Protein AF-0000000066667564 (afdb_homodimer)

pLDDT: mean 89.99, std 12.77, range [20.39, 98.81]

Foldseek 3Di:
DPPDAAEEEFEDLAQLSLQLQFLSQVLPHQYEYEYQDVVSCVLCPQQKAWEPEVHIDIGHHPYYDNDPLVRLAPGQEYEYEDFLLCLQVVCQVCVVSQFPHQAYEYEACAALSQLLNQLSCCVRPNDDPPDRGHQYKHKYRQFQWHDPDRRYIYTPFGAQAIEIEHLFQVSSVSNCVSCCSSRVRYDYDLFNCQGNLQRLLLLQLLLLCLQCVVCQAVQHKDQSQQPSDDPVSQVLSQVQQVLSQVLCVLLPHGYDGPQVVLCNGQVDNDPGPSCSQCPRPSRVRHIRHHRLPDCSLASSLQRYLLQSLQSCVQSVTDNVSSVVSQVSSCVSVVHNSNVSGCHCVSSVHDHPVSSNVSNDCVRRPDPDPPD/DPPDAAEEEFEDLAQLSLQLQFLSQVLPHQYEYEYQDVVSCVLCPQQKAWEVEVHIDIGHHPYYDNDPLVRLVPHQEYEYEDQLLCLQVVCQVCVVSQFPHQAYEYEACAALSQLLNQLSCCVRPNDDPPDRGHQYKHKYRQFQWHDDDRRYMYTPFGAQAIEIEHLFQVSSVSNCVSCCSSRVRYDYDLFNCQGNLQRLLLLQLLLLCLQCVVCQAVQPKDQSQQPSDDPVSQVLSQVQQVLSQVLCVLLPHGYDGPQVVLCNGQVDNDPGPSCSQCPRPSRVRHIRHHRLPDCSLASSLQRYLLQSLQSCVQSVTDNVSSVVSQVSSCVSVVHNSNVSGCHCVSSVHDHPVSSNVSNDCVRRPDPPPPD

Sequence (742 aa):
MGDKSIKAAVLGAGDAGRALAAVLARAGCEVRLWNRTAAHLADIEDATLTLRDPDACTVRLAAVSTDLAAVCSGADLVLVAISAAAHRDLVTASWPALRQAAAVVLVPGHTGGVLEVTTALRDRVGWCESALGPALAEMNLPFVCRGEGSSTVRIFQYKKDVPLGARQRRHADIARDLLARSFPAVRSVGSIWETSLANVTAVIQPVVALANLARLDHGDRHRFYAEGVSAAVARIIEASDRERVLLGREVGVRLPTALEWFGHTYECTAPSLVDALRAAPGYRSILAPRGTDHRFLDEHVRTGAVPLAALAALVGTPHRQFDAIVTMASAATGRDLYRNGRTLHRMGIGSRMAIMTLTGASAYATEGTARMGDKSIKAAVLGAGDAGRALAAVLARAGCEVRLWNRTAAHLADIEDATLTLRDPDACTVRLAAVSTDLAAVCSGADLVLVAISAAAHRDLVTASWPALRQAAAVVLVPGHTGGVLEVTTALRDRVGWCESALGPALAEMNLPFVCRGEGSSTVRIFQYKKDVPLGARQRRHADIARDLLARSFPAVRSVGSIWETSLANVTAVIQPVVALANLARLDHGDRHRFYAEGVSAAVARIIEASDRERVLLGREVGVRLPTALEWFGHTYECTAPSLVDALRAAPGYRSILAPRGTDHRFLDEHVRTGAVPLAALAALVGTPHRQFDAIVTMASAATGRDLYRNGRTLHRMGIGSRMAIMTLTGASAYATEGTAR

Secondary structure (DSSP, 8-state):
---PPPEEEEE--SHHHHHHHHHHHHTT-EEEEE-SSGGGTTT-GGGEEEEEESEEEEEE-SEEES-HHHHHTT-SEEEE-S-GGGHHHHHHHTHHHHTTSSEEEETT-TTTHHHHHHHHHHHHH---TTSSSPEEEEE--SEEEEE-STTEEEEEEE-S-EEEEESSHHHHHHHHHHHTTT-TTEEE-SSHHHHHT--THHHHHHHHHHHTHHHHHHT---BTTTTT--HHHHHHHHHHHHHHHHHHHHTT--PPPHHHHHHHHH----SSHHHHHHH-TTTTTPBPPSSS-SGGGTHHIIIIIHHHHHHHHHHT---HHHHHHHHHHHHHHTS-HHHHS--TTTTT--SHHHHHHTTSHHHH--S----/---PPPEEEEE--SHHHHHHHHHHHHTT-EEEEE-SSGGGTTT-GGGEEEEEESEEEEEE-SEEES-HHHHHTT-SEEEE-S-GGGHHHHHHHTHHHHTTSSEEEETT-TTTHHHHHHHHHHHHH---TTSSSPEEEEE--SEEEEE-STTEEEEEEE-S-EEEEESSHHHHHHHHHHHTTT-TTEEE-SSHHHHHT--THHHHHHHHHHHTHHHHHHT---BTTTTT--HHHHHHHHHHHHHHHHHHHHTT--PPPHHHHHHHHH----SSHHHHHHH-TTTTTPBPPSSS-SGGGTHHIIIIIHHHHHHHHHHT---HHHHHHHHHHHHHHTS-HHHHS--TTTTT--SHHHHHHTTSHHHH--S----

Solvent-accessible surface area (backbone atoms only — not comparable to full-atom values): 36479 Å² total; per-residue (Å²): 132,80,88,69,62,52,28,32,16,28,37,23,57,46,50,66,18,46,43,50,42,43,47,34,30,69,60,55,30,46,25,19,40,23,32,89,50,62,77,69,48,63,60,37,60,86,35,32,36,32,38,39,49,105,58,73,44,76,39,68,40,76,40,67,43,60,50,59,53,70,41,29,58,85,17,41,34,35,39,40,28,46,60,58,77,47,44,50,62,52,51,58,73,41,34,87,41,49,48,74,18,57,16,40,32,31,34,41,19,46,36,45,38,51,38,27,36,52,38,50,31,29,74,72,72,64,52,51,93,84,50,94,52,37,23,52,19,20,24,62,69,55,48,45,69,44,59,75,58,78,37,28,29,33,47,76,41,68,38,68,68,30,48,24,14,21,78,36,34,69,24,10,47,54,42,33,66,74,38,34,81,59,38,70,35,47,38,60,42,71,24,30,58,63,38,24,62,56,46,54,57,32,36,40,43,33,49,36,45,45,20,33,33,16,43,22,51,72,48,46,87,46,33,39,32,47,59,28,46,23,72,38,49,36,35,35,28,49,54,31,37,48,35,46,35,52,42,29,50,75,64,72,34,89,53,70,48,62,55,52,43,46,26,66,49,64,72,39,90,50,97,42,54,45,52,38,45,33,59,35,82,81,31,37,72,36,61,42,60,65,36,67,87,40,53,42,55,38,45,33,30,21,34,22,21,34,27,50,25,50,50,18,55,62,70,67,42,69,35,64,52,31,46,23,50,42,49,48,32,17,32,37,67,72,40,66,38,70,78,72,21,44,37,48,72,50,37,64,43,88,46,57,64,55,59,50,51,47,45,34,57,84,35,42,56,76,86,68,82,85,115,133,79,89,71,62,53,31,32,17,26,36,22,58,48,50,65,17,45,42,52,44,43,47,36,29,68,61,54,32,46,24,20,40,23,30,88,51,61,76,69,48,65,60,38,59,86,35,32,38,34,38,41,48,106,56,73,44,75,37,69,42,77,39,66,42,60,48,59,54,69,40,29,58,84,18,41,34,34,38,42,27,46,61,59,78,47,45,48,61,50,51,58,73,40,35,88,40,49,48,76,17,57,17,40,33,30,34,41,19,45,35,44,36,50,40,26,35,52,36,49,32,29,74,73,73,64,53,52,94,84,48,94,52,36,23,52,19,20,24,63,71,55,49,44,69,41,59,74,56,78,39,28,29,34,45,78,42,67,37,71,70,30,48,24,13,21,77,34,35,69,24,10,47,54,42,35,66,75,38,34,81,57,38,70,34,48,37,59,43,71,25,30,58,62,36,23,64,55,46,55,59,31,37,42,43,34,49,36,45,45,20,33,34,16,44,21,52,72,46,48,87,46,32,40,31,48,59,28,47,24,71,38,49,37,33,35,28,48,54,31,37,49,35,45,36,51,40,29,49,75,62,73,34,88,52,72,48,61,55,52,43,45,26,63,51,64,72,40,90,50,97,41,54,46,53,38,44,33,61,36,83,81,33,37,72,37,61,41,60,64,36,66,85,42,54,43,54,38,45,32,31,20,33,21,21,33,29,50,25,50,52,18,56,61,71,66,41,70,34,62,53,30,46,23,52,43,48,47,31,17,31,38,68,72,41,66,37,71,78,72,21,45,36,48,72,51,37,63,45,88,47,57,66,56,59,51,52,47,43,34,58,85,36,42,56,76,87,66,82,84,118

Structure (mmCIF, N/CA/C/O backbone):
data_AF-0000000066667564-model_v1
#
loop_
_entity.id
_entity.type
_entity.pdbx_description
1 polymer 'Opine dehydrogenase'
#
loop_
_atom_site.group_PDB
_atom_site.id
_atom_site.type_symbol
_atom_site.label_atom_id
_atom_site.label_alt_id
_atom_site.label_comp_id
_atom_site.label_asym_id
_atom_site.label_entity_id
_atom_site.label_seq_id
_atom_site.pdbx_PDB_ins_code
_atom_site.Cartn_x
_atom_site.Cartn_y
_atom_site.Cartn_z
_atom_site.occupancy
_atom_site.B_iso_or_equiv
_atom_site.auth_seq_id
_atom_site.auth_comp_id
_atom_site.auth_asym_id
_atom_site.auth_atom_id
_atom_site.pdbx_PDB_model_num
ATOM 1 N N . MET A 1 1 ? 5.418 -56.219 -15.578 1 30.84 1 MET A N 1
ATOM 2 C CA . MET A 1 1 ? 4.848 -55.125 -16.359 1 30.84 1 MET A CA 1
ATOM 3 C C . MET A 1 1 ? 5.918 -54.094 -16.719 1 30.84 1 MET A C 1
ATOM 5 O O . MET A 1 1 ? 6.578 -53.531 -15.844 1 30.84 1 MET A O 1
ATOM 9 N N . GLY A 1 2 ? 6.73 -54.156 -17.656 1 42.16 2 GLY A N 1
ATOM 10 C CA . GLY A 1 2 ? 7.988 -53.562 -18.109 1 42.16 2 GLY A CA 1
ATOM 11 C C . GLY A 1 2 ? 8.047 -52.062 -17.953 1 42.16 2 GLY A C 1
ATOM 12 O O . GLY A 1 2 ? 7.023 -51.375 -18.078 1 42.16 2 GLY A O 1
ATOM 13 N N . ASP A 1 3 ? 8.938 -51.375 -17.094 1 52.69 3 ASP A N 1
ATOM 14 C CA . ASP A 1 3 ? 9.031 -50.062 -16.469 1 52.69 3 ASP A CA 1
ATOM 15 C C . ASP A 1 3 ? 8.898 -48.938 -17.516 1 52.69 3 ASP A C 1
ATOM 17 O O . ASP A 1 3 ? 9.875 -48.594 -18.172 1 52.69 3 ASP A O 1
ATOM 21 N N . LYS A 1 4 ? 7.832 -48.875 -18.328 1 68.12 4 LYS A N 1
ATOM 22 C CA . LYS A 1 4 ? 7.641 -47.906 -19.406 1 68.12 4 LYS A CA 1
ATOM 23 C C . LYS A 1 4 ? 7.906 -46.469 -18.938 1 68.12 4 LYS A C 1
ATOM 25 O O . LYS A 1 4 ? 7.457 -46.094 -17.859 1 68.12 4 LYS A O 1
ATOM 30 N N . SER A 1 5 ? 8.781 -45.906 -19.625 1 90 5 SER A N 1
ATOM 31 C CA . SER A 1 5 ? 9.164 -44.5 -19.344 1 90 5 SER A CA 1
ATOM 32 C C . SER A 1 5 ? 7.965 -43.562 -19.422 1 90 5 SER A C 1
ATOM 34 O O . SER A 1 5 ? 7.164 -43.656 -20.359 1 90 5 SER A O 1
ATOM 36 N N . ILE A 1 6 ? 7.707 -42.875 -18.406 1 96.25 6 ILE A N 1
ATOM 37 C CA . ILE A 1 6 ? 6.637 -41.875 -18.391 1 96.25 6 ILE A CA 1
ATOM 38 C C . ILE A 1 6 ? 6.863 -40.844 -19.484 1 96.25 6 ILE A C 1
ATOM 40 O O . ILE A 1 6 ? 7.973 -40.344 -19.656 1 96.25 6 ILE A O 1
ATOM 44 N N . LYS A 1 7 ? 5.898 -40.688 -20.359 1 98.19 7 LYS A N 1
ATOM 45 C CA . LYS A 1 7 ? 5.918 -39.625 -21.344 1 98.19 7 LYS A CA 1
ATOM 46 C C . LYS A 1 7 ? 5.332 -38.312 -20.766 1 98.19 7 LYS A C 1
ATOM 48 O O . LYS A 1 7 ? 4.156 -38.281 -20.406 1 98.19 7 LYS A O 1
ATOM 53 N N . ALA A 1 8 ? 6.184 -37.281 -20.719 1 98.56 8 ALA A N 1
ATOM 54 C CA . ALA A 1 8 ? 5.762 -36.031 -20.094 1 98.56 8 ALA A CA 1
ATOM 55 C C . ALA A 1 8 ? 5.801 -34.875 -21.094 1 98.56 8 ALA A C 1
ATOM 57 O O . ALA A 1 8 ? 6.719 -34.812 -21.906 1 98.56 8 ALA A O 1
ATOM 58 N N . ALA A 1 9 ? 4.785 -34.094 -21.078 1 98.75 9 ALA A N 1
ATOM 59 C CA . ALA A 1 9 ? 4.754 -32.812 -21.797 1 98.75 9 ALA A CA 1
ATOM 60 C C . ALA A 1 9 ? 4.863 -31.641 -20.812 1 98.75 9 ALA A C 1
ATOM 62 O O . ALA A 1 9 ? 4.176 -31.609 -19.797 1 98.75 9 ALA A O 1
ATOM 63 N N . VAL A 1 10 ? 5.742 -30.703 -21.094 1 98.81 10 VAL A N 1
ATOM 64 C CA . VAL A 1 10 ? 5.871 -29.469 -20.312 1 98.81 10 VAL A CA 1
ATOM 65 C C . VAL A 1 10 ? 5.449 -28.281 -21.172 1 98.81 10 VAL A C 1
ATOM 67 O O . VAL A 1 10 ? 6.031 -28.031 -22.234 1 98.81 10 VAL A O 1
ATOM 70 N N . LEU A 1 11 ? 4.402 -27.641 -20.703 1 98.69 11 LEU A N 1
ATOM 71 C CA . LEU A 1 11 ? 3.895 -26.484 -21.422 1 98.69 11 LEU A CA 1
ATOM 72 C C . LEU A 1 11 ? 4.434 -25.188 -20.828 1 98.69 11 LEU A C 1
ATOM 74 O O . LEU A 1 11 ? 4.082 -24.828 -19.703 1 98.69 11 LEU A O 1
ATOM 78 N N . GLY A 1 12 ? 5.18 -24.438 -21.578 1 97.69 12 GLY A N 1
ATOM 79 C CA . GLY A 1 12 ? 5.898 -23.25 -21.125 1 97.69 12 GLY A CA 1
ATOM 80 C C . GLY A 1 12 ? 7.402 -23.453 -21.062 1 97.69 12 GLY A C 1
ATOM 81 O O . GLY A 1 12 ? 7.887 -24.312 -20.328 1 97.69 12 GLY A O 1
ATOM 82 N N . ALA A 1 13 ? 8.125 -22.609 -21.797 1 96.31 13 ALA A N 1
ATOM 83 C CA . ALA A 1 13 ? 9.578 -22.766 -21.875 1 96.31 13 ALA A CA 1
ATOM 84 C C . ALA A 1 13 ? 10.289 -21.578 -21.219 1 96.31 13 ALA A C 1
ATOM 86 O O . ALA A 1 13 ? 11.305 -21.109 -21.734 1 96.31 13 ALA A O 1
ATOM 87 N N . GLY A 1 14 ? 9.68 -21.062 -20.172 1 93.19 14 GLY A N 1
ATOM 88 C CA . GLY A 1 14 ? 10.414 -20.172 -19.281 1 93.19 14 GLY A CA 1
ATOM 89 C C . GLY A 1 14 ? 11.383 -20.891 -18.375 1 93.19 14 GLY A C 1
ATOM 90 O O . GLY A 1 14 ? 11.609 -22.094 -18.531 1 93.19 14 GLY A O 1
ATOM 91 N N . ASP A 1 15 ? 11.945 -20.234 -17.406 1 91.31 15 ASP A N 1
ATOM 92 C CA . ASP A 1 15 ? 12.93 -20.828 -16.5 1 91.31 15 ASP A CA 1
ATOM 93 C C . ASP A 1 15 ? 12.359 -22.047 -15.781 1 91.31 15 ASP A C 1
ATOM 95 O O . ASP A 1 15 ? 13 -23.094 -15.727 1 91.31 15 ASP A O 1
ATOM 99 N N . ALA A 1 16 ? 11.164 -21.875 -15.312 1 94.25 16 ALA A N 1
ATOM 100 C CA . ALA A 1 16 ? 10.531 -22.969 -14.57 1 94.25 16 ALA A CA 1
ATOM 101 C C . ALA A 1 16 ? 10.25 -24.156 -15.469 1 94.25 16 ALA A C 1
ATOM 103 O O . ALA A 1 16 ? 10.5 -25.297 -15.086 1 94.25 16 ALA A O 1
ATOM 104 N N . GLY A 1 17 ? 9.68 -23.859 -16.656 1 97.06 17 GLY A N 1
ATOM 105 C CA . GLY A 1 17 ? 9.359 -24.938 -17.578 1 97.06 17 GLY A CA 1
ATOM 106 C C . GLY A 1 17 ? 10.578 -25.703 -18.047 1 97.06 17 GLY A C 1
ATOM 107 O O . GLY A 1 17 ? 10.562 -26.938 -18.094 1 97.06 17 GLY A O 1
ATOM 108 N N . ARG A 1 18 ? 11.602 -25 -18.328 1 96.69 18 ARG A N 1
ATOM 109 C CA . ARG A 1 18 ? 12.852 -25.641 -18.75 1 96.69 18 ARG A CA 1
ATOM 110 C C . ARG A 1 18 ? 13.453 -26.469 -17.625 1 96.69 18 ARG A C 1
ATOM 112 O O . ARG A 1 18 ? 13.945 -27.578 -17.859 1 96.69 18 ARG A O 1
ATOM 119 N N . ALA A 1 19 ? 13.398 -25.922 -16.469 1 95.31 19 ALA A N 1
ATOM 120 C CA . ALA A 1 19 ? 13.914 -26.656 -15.305 1 95.31 19 ALA A CA 1
ATOM 121 C C . ALA A 1 19 ? 13.109 -27.938 -15.062 1 95.31 19 ALA A C 1
ATOM 123 O O . ALA A 1 19 ? 13.688 -29 -14.828 1 95.31 19 ALA A O 1
ATOM 124 N N . LEU A 1 20 ? 11.812 -27.828 -15.125 1 97.62 20 LEU A N 1
ATOM 125 C CA . LEU A 1 20 ? 10.953 -29 -14.961 1 97.62 20 LEU A CA 1
ATOM 126 C C . LEU A 1 20 ? 11.258 -30.047 -16.016 1 97.62 20 LEU A C 1
ATOM 128 O O . LEU A 1 20 ? 11.422 -31.234 -15.688 1 97.62 20 LEU A O 1
ATOM 132 N N . ALA A 1 21 ? 11.375 -29.609 -17.25 1 97.69 21 ALA A N 1
ATOM 133 C CA . ALA A 1 21 ? 11.656 -30.516 -18.359 1 97.69 21 ALA A CA 1
ATOM 134 C C . ALA A 1 21 ? 12.984 -31.234 -18.156 1 97.69 21 ALA A C 1
ATOM 136 O O . ALA A 1 21 ? 13.078 -32.438 -18.359 1 97.69 21 ALA A O 1
ATOM 137 N N . ALA A 1 22 ? 13.961 -30.5 -17.75 1 96.56 22 ALA A N 1
ATOM 138 C CA . ALA A 1 22 ? 15.297 -31.062 -17.578 1 96.56 22 ALA A CA 1
ATOM 139 C C . ALA A 1 22 ? 15.32 -32.094 -16.453 1 96.56 22 ALA A C 1
ATOM 141 O O . ALA A 1 22 ? 15.922 -33.156 -16.578 1 96.56 22 ALA A O 1
ATOM 142 N N . VAL A 1 23 ? 14.719 -31.797 -15.367 1 96.31 23 VAL A N 1
ATOM 143 C CA . VAL A 1 23 ? 14.703 -32.688 -14.219 1 96.31 23 VAL A CA 1
ATOM 144 C C . VAL A 1 23 ? 13.938 -33.969 -14.562 1 96.31 23 VAL A C 1
ATOM 146 O O . VAL A 1 23 ? 14.359 -35.062 -14.211 1 96.31 23 VAL A O 1
ATOM 149 N N . LEU A 1 24 ? 12.797 -33.844 -15.242 1 97.31 24 LEU A N 1
ATOM 150 C CA . LEU A 1 24 ? 12.016 -35 -15.672 1 97.31 24 LEU A CA 1
ATOM 151 C C . LEU A 1 24 ? 12.836 -35.906 -16.594 1 97.31 24 LEU A C 1
ATOM 153 O O . LEU A 1 24 ? 12.836 -37.125 -16.453 1 97.31 24 LEU A O 1
ATOM 157 N N . ALA A 1 25 ? 13.5 -35.281 -17.547 1 96.75 25 ALA A N 1
ATOM 158 C CA . ALA A 1 25 ? 14.32 -36.031 -18.5 1 96.75 25 ALA A CA 1
ATOM 159 C C . ALA A 1 25 ? 15.453 -36.75 -17.781 1 96.75 25 ALA A C 1
ATOM 161 O O . ALA A 1 25 ? 15.742 -37.906 -18.078 1 96.75 25 ALA A O 1
ATOM 162 N N . ARG A 1 26 ? 16.062 -36.031 -16.906 1 95 26 ARG A N 1
ATOM 163 C CA . ARG A 1 26 ? 17.141 -36.625 -16.125 1 95 26 ARG A CA 1
ATOM 164 C C . ARG A 1 26 ? 16.641 -37.875 -15.367 1 95 26 ARG A C 1
ATOM 166 O O . ARG A 1 26 ? 17.391 -38.844 -15.203 1 95 26 ARG A O 1
ATOM 173 N N . ALA A 1 27 ? 15.43 -37.844 -14.93 1 94.56 27 ALA A N 1
ATOM 174 C CA . ALA A 1 27 ? 14.836 -38.938 -14.156 1 94.56 27 ALA A CA 1
ATOM 175 C C . ALA A 1 27 ? 14.391 -40.094 -15.07 1 94.56 27 ALA A C 1
ATOM 177 O O . ALA A 1 27 ? 13.867 -41.094 -14.594 1 94.56 27 ALA A O 1
ATOM 178 N N . GLY A 1 28 ? 14.516 -39.875 -16.422 1 95.44 28 GLY A N 1
ATOM 179 C CA . GLY A 1 28 ? 14.273 -40.969 -17.328 1 95.44 28 GLY A CA 1
ATOM 180 C C . GLY A 1 28 ? 12.969 -40.844 -18.078 1 95.44 28 GLY A C 1
ATOM 181 O O . GLY A 1 28 ? 12.602 -41.719 -18.859 1 95.44 28 GLY A O 1
ATOM 182 N N . CYS A 1 29 ? 12.281 -39.75 -17.922 1 97.44 29 CYS A N 1
ATOM 183 C CA . CYS A 1 29 ? 11.039 -39.531 -18.656 1 97.44 29 CYS A CA 1
ATOM 184 C C . CYS A 1 29 ? 11.328 -39.125 -20.109 1 97.44 29 CYS A C 1
ATOM 186 O O . CYS A 1 29 ? 12.398 -38.594 -20.406 1 97.44 29 CYS A O 1
ATOM 188 N N . GLU A 1 30 ? 10.492 -39.562 -20.969 1 98.31 30 GLU A N 1
ATOM 189 C CA . GLU A 1 30 ? 10.469 -38.969 -22.297 1 98.31 30 GLU A CA 1
ATOM 190 C C . GLU A 1 30 ? 9.75 -37.625 -22.281 1 98.31 30 GLU A C 1
ATOM 192 O O . GLU A 1 30 ? 8.531 -37.562 -22.109 1 98.31 30 GLU A O 1
ATOM 197 N N . VAL A 1 31 ? 10.5 -36.531 -22.5 1 98.62 31 VAL A N 1
ATOM 198 C CA . VAL A 1 31 ? 9.938 -35.219 -22.25 1 98.62 31 VAL A CA 1
ATOM 199 C C . VAL A 1 31 ? 9.82 -34.438 -23.547 1 98.62 31 VAL A C 1
ATOM 201 O O . VAL A 1 31 ? 10.75 -34.406 -24.359 1 98.62 31 VAL A O 1
ATOM 204 N N . ARG A 1 32 ? 8.688 -33.875 -23.781 1 98.75 32 ARG A N 1
ATOM 205 C CA . ARG A 1 32 ? 8.469 -32.906 -24.859 1 98.75 32 ARG A CA 1
ATOM 206 C C . ARG A 1 32 ? 8.141 -31.531 -24.281 1 98.75 32 ARG A C 1
ATOM 208 O O . ARG A 1 32 ? 7.418 -31.406 -23.297 1 98.75 32 ARG A O 1
ATOM 215 N N . LEU A 1 33 ? 8.727 -30.453 -24.891 1 98.44 33 LEU A N 1
ATOM 216 C CA . LEU A 1 33 ? 8.602 -29.094 -24.391 1 98.44 33 LEU A CA 1
ATOM 217 C C . LEU A 1 33 ? 7.879 -28.203 -25.406 1 98.44 33 LEU A C 1
ATOM 219 O O . LEU A 1 33 ? 8.211 -28.219 -26.594 1 98.44 33 LEU A O 1
ATOM 223 N N . TRP A 1 34 ? 6.891 -27.453 -24.859 1 98.5 34 TRP A N 1
ATOM 224 C CA . TRP A 1 34 ? 6.094 -26.562 -25.703 1 98.5 34 TRP A CA 1
ATOM 225 C C . TRP A 1 34 ? 6.25 -25.109 -25.266 1 98.5 34 TRP A C 1
ATOM 227 O O . TRP A 1 34 ? 6.355 -24.828 -24.062 1 98.5 34 TRP A O 1
ATOM 237 N N . ASN A 1 35 ? 6.25 -24.234 -26.203 1 97.88 35 ASN A N 1
ATOM 238 C CA . ASN A 1 35 ? 6.02 -22.812 -25.984 1 97.88 35 ASN A CA 1
ATOM 239 C C . ASN A 1 35 ? 5.234 -22.188 -27.125 1 97.88 35 ASN A C 1
ATOM 241 O O . ASN A 1 35 ? 5.355 -22.609 -28.266 1 97.88 35 ASN A O 1
ATOM 245 N N . ARG A 1 36 ? 4.418 -21.203 -26.766 1 95.38 36 ARG A N 1
ATOM 246 C CA . ARG A 1 36 ? 3.574 -20.547 -27.766 1 95.38 36 ARG A CA 1
ATOM 247 C C . ARG A 1 36 ? 4.418 -19.844 -28.812 1 95.38 36 ARG A C 1
ATOM 249 O O . ARG A 1 36 ? 4.078 -19.859 -30 1 95.38 36 ARG A O 1
ATOM 256 N N . THR A 1 37 ? 5.523 -19.25 -28.391 1 94.25 37 THR A N 1
ATOM 257 C CA . THR A 1 37 ? 6.355 -18.453 -29.281 1 94.25 37 THR A CA 1
ATOM 258 C C . THR A 1 37 ? 7.629 -19.203 -29.656 1 94.25 37 THR A C 1
ATOM 260 O O . THR A 1 37 ? 8.383 -19.625 -28.766 1 94.25 37 THR A O 1
ATOM 263 N N . ALA A 1 38 ? 7.961 -19.234 -30.891 1 93 38 ALA A N 1
ATOM 264 C CA . ALA A 1 38 ? 9.117 -19.969 -31.406 1 93 38 ALA A CA 1
ATOM 265 C C . ALA A 1 38 ? 10.422 -19.344 -30.906 1 93 38 ALA A C 1
ATOM 267 O O . ALA A 1 38 ? 11.406 -20.062 -30.672 1 93 38 ALA A O 1
ATOM 268 N N . ALA A 1 39 ? 10.367 -18.078 -30.719 1 90.94 39 ALA A N 1
ATOM 269 C CA . ALA A 1 39 ? 11.562 -17.344 -30.297 1 90.94 39 ALA A CA 1
ATOM 270 C C . ALA A 1 39 ? 12.086 -17.859 -28.969 1 90.94 39 ALA A C 1
ATOM 272 O O . ALA A 1 39 ? 13.297 -17.875 -28.734 1 90.94 39 ALA A O 1
ATOM 273 N N . HIS A 1 40 ? 11.195 -18.312 -28.109 1 89.62 40 HIS A N 1
ATOM 274 C CA . HIS A 1 40 ? 11.578 -18.828 -26.797 1 89.62 40 HIS A CA 1
ATOM 275 C C . HIS A 1 40 ? 12.211 -20.203 -26.906 1 89.62 40 HIS A C 1
ATOM 277 O O . HIS A 1 40 ? 12.859 -20.672 -25.969 1 89.62 40 HIS A O 1
ATOM 283 N N . LEU A 1 41 ? 12.086 -20.859 -28.062 1 93.94 41 LEU A N 1
ATOM 284 C CA . LEU A 1 41 ? 12.609 -22.203 -28.25 1 93.94 41 LEU A CA 1
ATOM 285 C C . LEU A 1 41 ? 13.859 -22.188 -29.125 1 93.94 41 LEU A C 1
ATOM 287 O O . LEU A 1 41 ? 14.57 -23.188 -29.219 1 93.94 41 LEU A O 1
ATOM 291 N N . ALA A 1 42 ? 14.148 -21.062 -29.656 1 91.06 42 ALA A N 1
ATOM 292 C CA . ALA A 1 42 ? 15.164 -20.938 -30.703 1 91.06 42 ALA A CA 1
ATOM 293 C C . ALA A 1 42 ? 16.547 -21.266 -30.156 1 91.06 42 ALA A C 1
ATOM 295 O O . ALA A 1 42 ? 17.406 -21.781 -30.875 1 91.06 42 ALA A O 1
ATOM 296 N N . ASP A 1 43 ? 16.719 -20.969 -28.938 1 91.81 43 ASP A N 1
ATOM 297 C CA . ASP A 1 43 ? 18.047 -21.141 -28.344 1 91.81 43 ASP A CA 1
ATOM 298 C C . ASP A 1 43 ? 18.266 -22.594 -27.922 1 91.81 43 ASP A C 1
ATOM 300 O O . ASP A 1 43 ? 19.391 -22.984 -27.578 1 91.81 43 ASP A O 1
ATOM 304 N N . ILE A 1 44 ? 17.25 -23.375 -27.953 1 94.19 44 ILE A N 1
ATOM 305 C CA . ILE A 1 44 ? 17.375 -24.781 -27.594 1 94.19 44 ILE A CA 1
ATOM 306 C C . ILE A 1 44 ? 17.812 -25.578 -28.812 1 94.19 44 ILE A C 1
ATOM 308 O O . ILE A 1 44 ? 16.984 -25.969 -29.641 1 94.19 44 ILE A O 1
ATOM 312 N N . GLU A 1 45 ? 19.078 -25.828 -28.922 1 89.25 45 GLU A N 1
ATOM 313 C CA . GLU A 1 45 ? 19.641 -26.562 -30.047 1 89.25 45 GLU A CA 1
ATOM 314 C C . GLU A 1 45 ? 19.562 -28.062 -29.844 1 89.25 45 GLU A C 1
ATOM 316 O O . GLU A 1 45 ? 19.938 -28.562 -28.781 1 89.25 45 GLU A O 1
ATOM 321 N N . ASP A 1 46 ? 19.078 -28.75 -30.828 1 92.69 46 ASP A N 1
ATOM 322 C CA . ASP A 1 46 ? 19 -30.203 -30.828 1 92.69 46 ASP A CA 1
ATOM 323 C C . ASP A 1 46 ? 18.188 -30.719 -29.641 1 92.69 46 ASP A C 1
ATOM 325 O O . ASP A 1 46 ? 18.531 -31.734 -29.047 1 92.69 46 ASP A O 1
ATOM 329 N N . ALA A 1 47 ? 17.234 -29.953 -29.203 1 95.88 47 ALA A N 1
ATOM 330 C CA . ALA A 1 47 ? 16.328 -30.297 -28.109 1 95.88 47 ALA A CA 1
ATOM 331 C C . ALA A 1 47 ? 17.109 -30.656 -26.844 1 95.88 47 ALA A C 1
ATOM 333 O O . ALA A 1 47 ? 16.766 -31.609 -26.141 1 95.88 47 ALA A O 1
ATOM 334 N N . THR A 1 48 ? 18.141 -29.891 -26.594 1 96.12 48 THR A N 1
ATOM 335 C CA . THR A 1 48 ? 19.016 -30.172 -25.469 1 96.12 48 THR A CA 1
ATOM 336 C C . THR A 1 48 ? 18.953 -29.062 -24.438 1 96.12 48 THR A C 1
ATOM 338 O O . THR A 1 48 ? 18.906 -27.875 -24.781 1 96.12 48 THR A O 1
ATOM 341 N N . LEU A 1 49 ? 18.906 -29.453 -23.156 1 96.06 49 LEU A N 1
ATOM 342 C CA . LEU A 1 49 ? 18.984 -28.531 -22.016 1 96.06 49 LEU A CA 1
ATOM 343 C C . LEU A 1 49 ? 20.109 -28.922 -21.078 1 96.06 49 LEU A C 1
ATOM 345 O O . LEU A 1 49 ? 20.406 -30.109 -20.906 1 96.06 49 LEU A O 1
ATOM 349 N N . THR A 1 50 ? 20.734 -27.875 -20.562 1 94.88 50 THR A N 1
ATOM 350 C CA . THR A 1 50 ? 21.75 -28.109 -19.531 1 94.88 50 THR A CA 1
ATOM 351 C C . THR A 1 50 ? 21.234 -27.703 -18.156 1 94.88 50 THR A C 1
ATOM 353 O O . THR A 1 50 ? 20.781 -26.578 -17.969 1 94.88 50 THR A O 1
ATOM 356 N N . LEU A 1 51 ? 21.281 -28.656 -17.297 1 93.19 51 LEU A N 1
ATOM 357 C CA . LEU A 1 51 ? 20.906 -28.422 -15.906 1 93.19 51 LEU A CA 1
ATOM 358 C C . LEU A 1 51 ? 22.141 -28.25 -15.031 1 93.19 51 LEU A C 1
ATOM 360 O O . LEU A 1 51 ? 23.031 -29.109 -15.031 1 93.19 51 LEU A O 1
ATOM 364 N N . ARG A 1 52 ? 22.172 -27.125 -14.391 1 88 52 ARG A N 1
ATOM 365 C CA . ARG A 1 52 ? 23.234 -26.891 -13.414 1 88 52 ARG A CA 1
ATOM 366 C C . ARG A 1 52 ? 22.703 -27.047 -11.984 1 88 52 ARG A C 1
ATOM 368 O O . ARG A 1 52 ? 22.016 -26.156 -11.484 1 88 52 ARG A O 1
ATOM 375 N N . ASP A 1 53 ? 22.719 -28.281 -11.305 1 76.81 53 ASP A N 1
ATOM 376 C CA . ASP A 1 53 ? 22.203 -28.484 -9.953 1 76.81 53 ASP A CA 1
ATOM 377 C C . ASP A 1 53 ? 22.984 -29.562 -9.219 1 76.81 53 ASP A C 1
ATOM 379 O O . ASP A 1 53 ? 22.859 -30.75 -9.531 1 76.81 53 ASP A O 1
ATOM 383 N N . PRO A 1 54 ? 23.672 -29.484 -7.953 1 63.06 54 PRO A N 1
ATOM 384 C CA . PRO A 1 54 ? 25.031 -28.969 -7.727 1 63.06 54 PRO A CA 1
ATOM 385 C C . PRO A 1 54 ? 26 -29.375 -8.828 1 63.06 54 PRO A C 1
ATOM 387 O O . PRO A 1 54 ? 26.938 -28.625 -9.133 1 63.06 54 PRO A O 1
ATOM 390 N N . ASP A 1 55 ? 25.656 -30.562 -9.695 1 67.56 55 ASP A N 1
ATOM 391 C CA . ASP A 1 55 ? 26.531 -30.984 -10.781 1 67.56 55 ASP A CA 1
ATOM 392 C C . ASP A 1 55 ? 25.875 -30.75 -12.141 1 67.56 55 ASP A C 1
ATOM 394 O O . ASP A 1 55 ? 24.672 -30.984 -12.297 1 67.56 55 ASP A O 1
ATOM 398 N N . ALA A 1 56 ? 26.469 -30.25 -13.148 1 82.75 56 ALA A N 1
ATOM 399 C CA . ALA A 1 56 ? 25.984 -29.938 -14.492 1 82.75 56 ALA A CA 1
ATOM 400 C C . ALA A 1 56 ? 25.703 -31.219 -15.281 1 82.75 56 ALA A C 1
ATOM 402 O O . ALA A 1 56 ? 26.469 -32.188 -15.203 1 82.75 56 ALA A O 1
ATOM 403 N N . CYS A 1 57 ? 24.531 -31.359 -15.742 1 91.31 57 CYS A N 1
ATOM 404 C CA . CYS A 1 57 ? 24.188 -32.438 -16.656 1 91.31 57 CYS A CA 1
ATOM 405 C C . CYS A 1 57 ? 23.438 -31.891 -17.875 1 91.31 57 CYS A C 1
ATOM 407 O O . CYS A 1 57 ? 22.703 -30.906 -17.766 1 91.31 57 CYS A O 1
ATOM 409 N N . THR A 1 58 ? 23.688 -32.562 -19 1 94.69 58 THR A N 1
ATOM 410 C CA . THR A 1 58 ? 22.984 -32.219 -20.219 1 94.69 58 THR A CA 1
ATOM 411 C C . THR A 1 58 ? 21.969 -33.312 -20.594 1 94.69 58 THR A C 1
ATOM 413 O O . THR A 1 58 ? 22.297 -34.5 -20.594 1 94.69 58 THR A O 1
ATOM 416 N N . VAL A 1 59 ? 20.75 -32.938 -20.859 1 95.56 59 VAL A N 1
ATOM 417 C CA . VAL A 1 59 ? 19.688 -33.875 -21.188 1 95.56 59 VAL A CA 1
ATOM 418 C C . VAL A 1 59 ? 19.125 -33.562 -22.562 1 95.56 59 VAL A C 1
ATOM 420 O O . VAL A 1 59 ? 19.156 -32.406 -23.016 1 95.56 59 VAL A O 1
ATOM 423 N N . ARG A 1 60 ? 18.672 -34.625 -23.219 1 97 60 ARG A N 1
ATOM 424 C CA . ARG A 1 60 ? 18.016 -34.469 -24.5 1 97 60 ARG A CA 1
ATOM 425 C C . ARG A 1 60 ? 16.516 -34.719 -24.375 1 97 60 ARG A C 1
ATOM 427 O O . ARG A 1 60 ? 16.078 -35.688 -23.766 1 97 60 ARG A O 1
ATOM 434 N N . LEU A 1 61 ? 15.75 -33.781 -24.875 1 98 61 LEU A N 1
ATOM 435 C CA . LEU A 1 61 ? 14.297 -33.938 -24.906 1 98 61 LEU A CA 1
ATOM 436 C C . LEU A 1 61 ? 13.852 -34.656 -26.172 1 98 61 LEU A C 1
ATOM 438 O O . LEU A 1 61 ? 14.586 -34.719 -27.156 1 98 61 LEU A O 1
ATOM 442 N N . ALA A 1 62 ? 12.734 -35.219 -26.078 1 98 62 ALA A N 1
ATOM 443 C CA . ALA A 1 62 ? 12.195 -35.938 -27.234 1 98 62 ALA A CA 1
ATOM 444 C C . ALA A 1 62 ? 11.781 -34.969 -28.344 1 98 62 ALA A C 1
ATOM 446 O O . ALA A 1 62 ? 11.875 -35.281 -29.531 1 98 62 ALA A O 1
ATOM 447 N N . ALA A 1 63 ? 11.25 -33.781 -27.906 1 97.56 63 ALA A N 1
ATOM 448 C CA . ALA A 1 63 ? 10.852 -32.75 -28.875 1 97.56 63 ALA A CA 1
ATOM 449 C C . ALA A 1 63 ? 10.711 -31.391 -28.219 1 97.56 63 ALA A C 1
ATOM 451 O O . ALA A 1 63 ? 10.445 -31.297 -27.016 1 97.56 63 ALA A O 1
ATOM 452 N N . VAL A 1 64 ? 10.945 -30.391 -28.984 1 97.81 64 VAL A N 1
ATOM 453 C CA . VAL A 1 64 ? 10.648 -28.984 -28.688 1 97.81 64 VAL A CA 1
ATOM 454 C C . VAL A 1 64 ? 9.836 -28.375 -29.828 1 97.81 64 VAL A C 1
ATOM 456 O O . VAL A 1 64 ? 10.258 -28.406 -30.984 1 97.81 64 VAL A O 1
ATOM 459 N N . SER A 1 65 ? 8.641 -27.891 -29.469 1 97.81 65 SER A N 1
ATOM 460 C CA . SER A 1 65 ? 7.781 -27.484 -30.578 1 97.81 65 SER A CA 1
ATOM 461 C C . SER A 1 65 ? 6.754 -26.438 -30.125 1 97.81 65 SER A C 1
ATOM 463 O O . SER A 1 65 ? 6.477 -26.312 -28.938 1 97.81 65 SER A O 1
ATOM 465 N N . THR A 1 66 ? 6.238 -25.719 -31.078 1 97.81 66 THR A N 1
ATOM 466 C CA . THR A 1 66 ? 5.145 -24.781 -30.828 1 97.81 66 THR A CA 1
ATOM 467 C C . THR A 1 66 ? 3.799 -25.453 -31.078 1 97.81 66 THR A C 1
ATOM 469 O O . THR A 1 66 ? 2.748 -24.859 -30.828 1 97.81 66 THR A O 1
ATOM 472 N N . ASP A 1 67 ? 3.834 -26.641 -31.547 1 97.62 67 ASP A N 1
ATOM 473 C CA . ASP A 1 67 ? 2.613 -27.406 -31.781 1 97.62 67 ASP A CA 1
ATOM 474 C C . ASP A 1 67 ? 2.17 -28.141 -30.516 1 97.62 67 ASP A C 1
ATOM 476 O O . ASP A 1 67 ? 2.656 -29.25 -30.234 1 97.62 67 ASP A O 1
ATOM 480 N N . LEU A 1 68 ? 1.187 -27.594 -29.875 1 97.94 68 LEU A N 1
ATOM 481 C CA . LEU A 1 68 ? 0.769 -28.094 -28.578 1 97.94 68 LEU A CA 1
ATOM 482 C C . LEU A 1 68 ? 0.194 -29.516 -28.703 1 97.94 68 LEU A C 1
ATOM 484 O O . LEU A 1 68 ? 0.466 -30.375 -27.859 1 97.94 68 LEU A O 1
ATOM 488 N N . ALA A 1 69 ? -0.572 -29.75 -29.719 1 97.19 69 ALA A N 1
ATOM 489 C CA . ALA A 1 69 ? -1.171 -31.062 -29.922 1 97.19 69 ALA A CA 1
ATOM 490 C C . ALA A 1 69 ? -0.098 -32.125 -30.078 1 97.19 69 ALA A C 1
ATOM 492 O O . ALA A 1 69 ? -0.21 -33.219 -29.516 1 97.19 69 ALA A O 1
ATOM 493 N N . ALA A 1 70 ? 0.889 -31.812 -30.844 1 97.25 70 ALA A N 1
ATOM 494 C CA . ALA A 1 70 ? 1.984 -32.75 -31.062 1 97.25 70 ALA A CA 1
ATOM 495 C C . ALA A 1 70 ? 2.732 -33.031 -29.766 1 97.25 70 ALA A C 1
ATOM 497 O O . ALA A 1 70 ? 3.094 -34.188 -29.5 1 97.25 70 ALA A O 1
ATOM 498 N N . VAL A 1 71 ? 2.955 -32.031 -28.984 1 97.94 71 VAL A N 1
ATOM 499 C CA . VAL A 1 71 ? 3.713 -32.156 -27.734 1 97.94 71 VAL A CA 1
ATOM 500 C C . VAL A 1 71 ? 2.922 -32.969 -26.719 1 97.94 71 VAL A C 1
ATOM 502 O O . VAL A 1 71 ? 3.5 -33.75 -25.953 1 97.94 71 VAL A O 1
ATOM 505 N N . CYS A 1 72 ? 1.645 -32.875 -26.734 1 97.75 72 CYS A N 1
ATOM 506 C CA . CYS A 1 72 ? 0.809 -33.531 -25.734 1 97.75 72 CYS A CA 1
ATOM 507 C C . CYS A 1 72 ? 0.377 -34.938 -26.203 1 97.75 72 CYS A C 1
ATOM 509 O O . CYS A 1 72 ? -0.156 -35.719 -25.406 1 97.75 72 CYS A O 1
ATOM 511 N N . SER A 1 73 ? 0.621 -35.25 -27.469 1 96.12 73 SER A N 1
ATOM 512 C CA . SER A 1 73 ? 0.169 -36.5 -28.016 1 96.12 73 SER A CA 1
ATOM 513 C C . SER A 1 73 ? 0.784 -37.688 -27.266 1 96.12 73 SER A C 1
ATOM 515 O O . SER A 1 73 ? 2.008 -37.812 -27.203 1 96.12 73 SER A O 1
ATOM 517 N N . GLY A 1 74 ? -0.088 -38.469 -26.609 1 95.44 74 GLY A N 1
ATOM 518 C CA . GLY A 1 74 ? 0.357 -39.688 -25.938 1 95.44 74 GLY A CA 1
ATOM 519 C C . GLY A 1 74 ? 0.996 -39.406 -24.594 1 95.44 74 GLY A C 1
ATOM 520 O O . GLY A 1 74 ? 1.533 -40.344 -23.953 1 95.44 74 GLY A O 1
ATOM 521 N N . ALA A 1 75 ? 0.938 -38.219 -24.156 1 97.06 75 ALA A N 1
ATOM 522 C CA . ALA A 1 75 ? 1.562 -37.875 -22.875 1 97.06 75 ALA A CA 1
ATOM 523 C C . ALA A 1 75 ? 0.799 -38.5 -21.703 1 97.06 75 ALA A C 1
ATOM 525 O O . ALA A 1 75 ? -0.434 -38.5 -21.703 1 97.06 75 ALA A O 1
ATOM 526 N N . ASP A 1 76 ? 1.519 -39.062 -20.75 1 97.69 76 ASP A N 1
ATOM 527 C CA . ASP A 1 76 ? 0.951 -39.531 -19.484 1 97.69 76 ASP A CA 1
ATOM 528 C C . ASP A 1 76 ? 0.74 -38.344 -18.516 1 97.69 76 ASP A C 1
ATOM 530 O O . ASP A 1 76 ? -0.262 -38.312 -17.797 1 97.69 76 ASP A O 1
ATOM 534 N N . LEU A 1 77 ? 1.697 -37.5 -18.531 1 98.25 77 LEU A N 1
ATOM 535 C CA . LEU A 1 77 ? 1.759 -36.375 -17.609 1 98.25 77 LEU A CA 1
ATOM 536 C C . LEU A 1 77 ? 1.943 -35.062 -18.359 1 98.25 77 LEU A C 1
ATOM 538 O O . LEU A 1 77 ? 2.824 -34.938 -19.219 1 98.25 77 LEU A O 1
ATOM 542 N N . VAL A 1 78 ? 1.089 -34.094 -18.094 1 98.69 78 VAL A N 1
ATOM 543 C CA . VAL A 1 78 ? 1.251 -32.75 -18.641 1 98.69 78 VAL A CA 1
ATOM 544 C C . VAL A 1 78 ? 1.472 -31.75 -17.5 1 98.69 78 VAL A C 1
ATOM 546 O O . VAL A 1 78 ? 0.642 -31.641 -16.594 1 98.69 78 VAL A O 1
ATOM 549 N N . LEU A 1 79 ? 2.607 -31.078 -17.5 1 98.81 79 LEU A N 1
ATOM 550 C CA . LEU A 1 79 ? 2.869 -29.969 -16.594 1 98.81 79 LEU A CA 1
ATOM 551 C C . LEU A 1 79 ? 2.637 -28.625 -17.281 1 98.81 79 LEU A C 1
ATOM 553 O O . LEU A 1 79 ? 3.277 -28.328 -18.281 1 98.81 79 LEU A O 1
ATOM 557 N N . VAL A 1 80 ? 1.714 -27.891 -16.75 1 98.69 80 VAL A N 1
ATOM 558 C CA . VAL A 1 80 ? 1.426 -26.562 -17.297 1 98.69 80 VAL A CA 1
ATOM 559 C C . VAL A 1 80 ? 2.242 -25.516 -16.547 1 98.69 80 VAL A C 1
ATOM 561 O O . VAL A 1 80 ? 1.812 -25.016 -15.508 1 98.69 80 VAL A O 1
ATOM 564 N N . ALA A 1 81 ? 3.318 -25.141 -17.172 1 98.12 81 ALA A N 1
ATOM 565 C CA . ALA A 1 81 ? 4.301 -24.297 -16.5 1 98.12 81 ALA A CA 1
ATOM 566 C C . ALA A 1 81 ? 4.359 -22.906 -17.141 1 98.12 81 ALA A C 1
ATOM 568 O O . ALA A 1 81 ? 5.441 -22.406 -17.453 1 98.12 81 ALA A O 1
ATOM 569 N N . ILE A 1 82 ? 3.211 -22.328 -17.422 1 96.25 82 ILE A N 1
ATOM 570 C CA . ILE A 1 82 ? 3.078 -20.938 -17.875 1 96.25 82 ILE A CA 1
ATOM 571 C C . ILE A 1 82 ? 2.58 -20.078 -16.719 1 96.25 82 ILE A C 1
ATOM 573 O O . ILE A 1 82 ? 2.441 -20.547 -15.594 1 96.25 82 ILE A O 1
ATOM 577 N N . SER A 1 83 ? 2.389 -18.859 -16.984 1 93.75 83 SER A N 1
ATOM 578 C CA . SER A 1 83 ? 1.855 -17.969 -15.953 1 93.75 83 SER A CA 1
ATOM 579 C C . SER A 1 83 ? 0.509 -18.453 -15.438 1 93.75 83 SER A C 1
ATOM 581 O O . SER A 1 83 ? -0.35 -18.875 -16.219 1 93.75 83 SER A O 1
ATOM 583 N N . ALA A 1 84 ? 0.368 -18.391 -14.195 1 94.94 84 ALA A N 1
ATOM 584 C CA . ALA A 1 84 ? -0.855 -18.891 -13.57 1 94.94 84 ALA A CA 1
ATOM 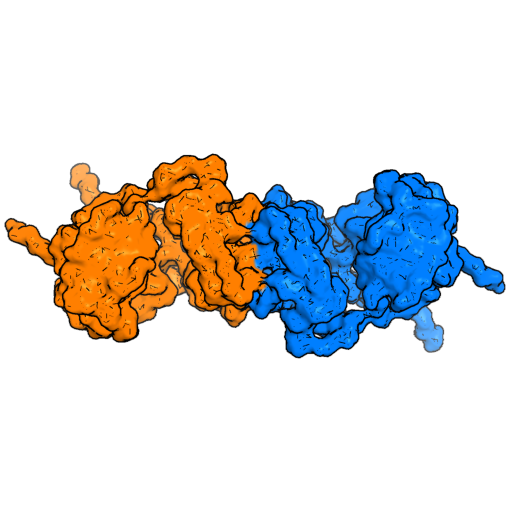585 C C . ALA A 1 84 ? -2.082 -18.156 -14.102 1 94.94 84 ALA A C 1
ATOM 587 O O . ALA A 1 84 ? -3.162 -18.734 -14.219 1 94.94 84 ALA A O 1
ATOM 588 N N . ALA A 1 85 ? -1.921 -16.953 -14.516 1 92.38 85 ALA A N 1
ATOM 589 C CA . ALA A 1 85 ? -3.021 -16.156 -15.039 1 92.38 85 ALA A CA 1
ATOM 590 C C . ALA A 1 85 ? -3.496 -16.672 -16.391 1 92.38 85 ALA A C 1
ATOM 592 O O . ALA A 1 85 ? -4.605 -16.375 -16.828 1 92.38 85 ALA A O 1
ATOM 593 N N . ALA A 1 86 ? -2.682 -17.484 -17.016 1 94.75 86 ALA A N 1
ATOM 594 C CA . ALA A 1 86 ? -3.006 -17.969 -18.344 1 94.75 86 ALA A CA 1
ATOM 595 C C . ALA A 1 86 ? -3.479 -19.422 -18.312 1 94.75 86 ALA A C 1
ATOM 597 O O . ALA A 1 86 ? -3.875 -19.969 -19.328 1 94.75 86 ALA A O 1
ATOM 598 N N . HIS A 1 87 ? -3.467 -20.047 -17.188 1 97.69 87 HIS A N 1
ATOM 599 C CA . HIS A 1 87 ? -3.799 -21.453 -17.062 1 97.69 87 HIS A CA 1
ATOM 600 C C . HIS A 1 87 ? -5.191 -21.75 -17.594 1 97.69 87 HIS A C 1
ATOM 602 O O . HIS A 1 87 ? -5.371 -22.656 -18.422 1 97.69 87 HIS A O 1
ATOM 608 N N . ARG A 1 88 ? -6.125 -20.953 -17.156 1 96.62 88 ARG A N 1
ATOM 609 C CA . ARG A 1 88 ? -7.52 -21.188 -17.516 1 96.62 88 ARG A CA 1
ATOM 610 C C . ARG A 1 88 ? -7.699 -21.203 -19.031 1 96.62 88 ARG A C 1
ATOM 612 O O . ARG A 1 88 ? -8.242 -22.156 -19.578 1 96.62 88 ARG A O 1
ATOM 619 N N . ASP A 1 89 ? -7.172 -20.219 -19.641 1 96 89 ASP A N 1
ATOM 620 C CA . ASP A 1 89 ? -7.371 -20.062 -21.078 1 96 89 ASP A CA 1
ATOM 621 C C . ASP A 1 89 ? -6.617 -21.141 -21.844 1 96 89 ASP A C 1
ATOM 623 O O . ASP A 1 89 ? -7.156 -21.734 -22.781 1 96 89 ASP A O 1
ATOM 627 N N . LEU A 1 90 ? -5.438 -21.422 -21.469 1 97.25 90 LEU A N 1
ATOM 628 C CA . LEU A 1 90 ? -4.637 -22.406 -22.188 1 97.25 90 LEU A CA 1
ATOM 629 C C . LEU A 1 90 ? -5.242 -23.797 -22.047 1 97.25 90 LEU A C 1
ATOM 631 O O . LEU A 1 90 ? -5.387 -24.516 -23.031 1 97.25 90 LEU A O 1
ATOM 635 N N . VAL A 1 91 ? -5.562 -24.188 -20.844 1 97.06 91 VAL A N 1
ATOM 636 C CA . VAL A 1 91 ? -6.047 -25.547 -20.578 1 97.06 91 VAL A CA 1
ATOM 637 C C . VAL A 1 91 ? -7.387 -25.75 -21.281 1 97.06 91 VAL A C 1
ATOM 639 O O . VAL A 1 91 ? -7.609 -26.781 -21.906 1 97.06 91 VAL A O 1
ATOM 642 N N . THR A 1 92 ? -8.219 -24.734 -21.203 1 95.56 92 THR A N 1
ATOM 643 C CA . THR A 1 92 ? -9.531 -24.875 -21.828 1 95.56 92 THR A CA 1
ATOM 644 C C . THR A 1 92 ? -9.398 -24.922 -23.359 1 95.56 92 THR A C 1
ATOM 646 O O . THR A 1 92 ? -10.047 -25.734 -24.016 1 95.56 92 THR A O 1
ATOM 649 N N . ALA A 1 93 ? -8.523 -24.141 -23.875 1 94.81 93 ALA A N 1
ATOM 650 C CA . ALA A 1 93 ? -8.344 -24.078 -25.328 1 94.81 93 ALA A CA 1
ATOM 651 C C . ALA A 1 93 ? -7.676 -25.344 -25.844 1 94.81 93 ALA A C 1
ATOM 653 O O . ALA A 1 93 ? -7.926 -25.766 -26.984 1 94.81 93 ALA A O 1
ATOM 654 N N . SER A 1 94 ? -6.93 -26 -25.031 1 95.75 94 SER A N 1
ATOM 655 C CA . SER A 1 94 ? -6.137 -27.156 -25.469 1 95.75 94 SER A CA 1
ATOM 656 C C . SER A 1 94 ? -6.723 -28.453 -24.938 1 95.75 94 SER A C 1
ATOM 658 O O . SER A 1 94 ? -6.059 -29.5 -24.969 1 95.75 94 SER A O 1
ATOM 660 N N . TRP A 1 95 ? -7.875 -28.422 -24.469 1 94.81 95 TRP A N 1
ATOM 661 C CA . TRP A 1 95 ? -8.469 -29.547 -23.781 1 94.81 95 TRP A CA 1
ATOM 662 C C . TRP A 1 95 ? -8.484 -30.797 -24.672 1 94.81 95 TRP A C 1
ATOM 664 O O . TRP A 1 95 ? -8.195 -31.891 -24.203 1 94.81 95 TRP A O 1
ATOM 674 N N . PRO A 1 96 ? -8.727 -30.719 -26.016 1 93.69 96 PRO A N 1
ATOM 675 C CA . PRO A 1 96 ? -8.719 -31.906 -26.859 1 93.69 96 PRO A CA 1
ATOM 676 C C . PRO A 1 96 ? -7.383 -32.656 -26.828 1 93.69 96 PRO A C 1
ATOM 678 O O . PRO A 1 96 ? -7.348 -33.875 -26.922 1 93.69 96 PRO A O 1
ATOM 681 N N . ALA A 1 97 ? -6.355 -31.875 -26.641 1 95.38 97 ALA A N 1
ATOM 682 C CA . ALA A 1 97 ? -5.02 -32.469 -26.625 1 95.38 97 ALA A CA 1
ATOM 683 C C . ALA A 1 97 ? -4.66 -32.969 -25.234 1 95.38 97 ALA A C 1
ATOM 685 O O . ALA A 1 97 ? -3.838 -33.875 -25.094 1 95.38 97 ALA A O 1
ATOM 686 N N . LEU A 1 98 ? -5.273 -32.406 -24.219 1 95.62 98 LEU A N 1
ATOM 687 C CA . LEU A 1 98 ? -4.879 -32.656 -22.844 1 95.62 98 LEU A CA 1
ATOM 688 C C . LEU A 1 98 ? -5.719 -33.781 -22.234 1 95.62 98 LEU A C 1
ATOM 690 O O . LEU A 1 98 ? -5.285 -34.469 -21.312 1 95.62 98 LEU A O 1
ATOM 694 N N . ARG A 1 99 ? -6.875 -34 -22.766 1 92.25 99 ARG A N 1
ATOM 695 C CA . ARG A 1 99 ? -7.883 -34.812 -22.109 1 92.25 99 ARG A CA 1
ATOM 696 C C . ARG A 1 99 ? -7.488 -36.281 -22.141 1 92.25 99 ARG A C 1
ATOM 698 O O . ARG A 1 99 ? -8.078 -37.094 -21.438 1 92.25 99 ARG A O 1
ATOM 705 N N . GLN A 1 100 ? -6.473 -36.656 -22.938 1 91.25 100 GLN A N 1
ATOM 706 C CA . GLN A 1 100 ? -6.082 -38.031 -23.047 1 91.25 100 GLN A CA 1
ATOM 707 C C . GLN A 1 100 ? -4.973 -38.375 -22.062 1 91.25 100 GLN A C 1
ATOM 709 O O . GLN A 1 100 ? -4.664 -39.562 -21.844 1 91.25 100 GLN A O 1
ATOM 714 N N . ALA A 1 101 ? -4.391 -37.438 -21.422 1 95.56 101 ALA A N 1
ATOM 715 C CA . ALA A 1 101 ? -3.33 -37.656 -20.453 1 95.56 101 ALA A CA 1
ATOM 716 C C . ALA A 1 101 ? -3.893 -38.312 -19.172 1 95.56 101 ALA A C 1
ATOM 718 O O . ALA A 1 101 ? -5.109 -38.344 -18.984 1 95.56 101 ALA A O 1
ATOM 719 N N . ALA A 1 102 ? -2.994 -38.844 -18.438 1 94.75 102 ALA A N 1
ATOM 720 C CA . ALA A 1 102 ? -3.393 -39.375 -17.125 1 94.75 102 ALA A CA 1
ATOM 721 C C . ALA A 1 102 ? -3.557 -38.25 -16.109 1 94.75 102 ALA A C 1
ATOM 723 O O . ALA A 1 102 ? -4.418 -38.344 -15.234 1 94.75 102 ALA A O 1
ATOM 724 N N . ALA A 1 103 ? -2.688 -37.25 -16.266 1 96.75 103 ALA A N 1
ATOM 725 C CA . ALA A 1 103 ? -2.744 -36.156 -15.32 1 96.75 103 ALA A CA 1
ATOM 726 C C . ALA A 1 103 ? -2.305 -34.844 -15.984 1 96.75 103 ALA A C 1
ATOM 728 O O . ALA A 1 103 ? -1.422 -34.844 -16.844 1 96.75 103 ALA A O 1
ATOM 729 N N . VAL A 1 104 ? -2.934 -33.75 -15.609 1 97.75 104 VAL A N 1
ATOM 730 C CA . VAL A 1 104 ? -2.551 -32.375 -15.922 1 97.75 104 VAL A CA 1
ATOM 731 C C . VAL A 1 104 ? -2.287 -31.625 -14.625 1 97.75 104 VAL A C 1
ATOM 733 O O . VAL A 1 104 ? -3.174 -31.5 -13.773 1 97.75 104 VAL A O 1
ATOM 736 N N . VAL A 1 105 ? -1.087 -31.125 -14.445 1 98.5 105 VAL A N 1
ATOM 737 C CA . VAL A 1 105 ? -0.693 -30.469 -13.211 1 98.5 105 VAL A CA 1
ATOM 738 C C . VAL A 1 105 ? -0.336 -29.016 -13.492 1 98.5 105 VAL A C 1
ATOM 740 O O . VAL A 1 105 ? 0.512 -28.719 -14.344 1 98.5 105 VAL A O 1
ATOM 743 N N . LEU A 1 106 ? -1.022 -28.094 -12.812 1 98.44 106 LEU A N 1
ATOM 744 C CA . LEU A 1 106 ? -0.702 -26.672 -12.891 1 98.44 106 LEU A CA 1
ATOM 745 C C . LEU A 1 106 ? 0.498 -26.344 -12.016 1 98.44 106 LEU A C 1
ATOM 747 O O . LEU A 1 106 ? 0.484 -26.609 -10.812 1 98.44 106 LEU A O 1
ATOM 751 N N . VAL A 1 107 ? 1.563 -25.75 -12.609 1 97.75 107 VAL A N 1
ATOM 752 C CA . VAL A 1 107 ? 2.781 -25.438 -11.875 1 97.75 107 VAL A CA 1
ATOM 753 C C . VAL A 1 107 ? 3.227 -24.016 -12.195 1 97.75 107 VAL A C 1
ATOM 755 O O . VAL A 1 107 ? 3.773 -23.75 -13.273 1 97.75 107 VAL A O 1
ATOM 758 N N . PRO A 1 108 ? 3.143 -22.969 -11.336 1 94.88 108 PRO A N 1
ATOM 759 C CA . PRO A 1 108 ? 2.455 -23.094 -10.047 1 94.88 108 PRO A CA 1
ATOM 760 C C . PRO A 1 108 ? 0.941 -22.938 -10.172 1 94.88 108 PRO A C 1
ATOM 762 O O . PRO A 1 108 ? 0.461 -22.219 -11.062 1 94.88 108 PRO A O 1
ATOM 765 N N . GLY A 1 109 ? 0.243 -23.531 -9.297 1 94.94 109 GLY A N 1
ATOM 766 C CA . GLY A 1 109 ? -1.201 -23.359 -9.266 1 94.94 109 GLY A CA 1
ATOM 767 C C . GLY A 1 109 ? -1.64 -22.062 -8.609 1 94.94 109 GLY A C 1
ATOM 768 O O . GLY A 1 109 ? -2.75 -21.594 -8.844 1 94.94 109 GLY A O 1
ATOM 769 N N . HIS A 1 110 ? -0.793 -21.516 -7.785 1 94.88 110 HIS A N 1
ATOM 770 C CA . HIS A 1 110 ? -1.104 -20.344 -6.969 1 94.88 110 HIS A CA 1
ATOM 771 C C . HIS A 1 110 ? -2.4 -20.547 -6.195 1 94.88 110 HIS A C 1
ATOM 773 O O . HIS A 1 110 ? -2.676 -21.641 -5.707 1 94.88 110 HIS A O 1
ATOM 779 N N . THR A 1 111 ? -3.127 -19.469 -5.91 1 96.38 111 THR A N 1
ATOM 780 C CA . THR A 1 111 ? -4.328 -19.594 -5.09 1 96.38 111 THR A CA 1
ATOM 781 C C . THR A 1 111 ? -5.527 -20 -5.938 1 96.38 111 THR A C 1
ATOM 783 O O . THR A 1 111 ? -6.051 -19.188 -6.707 1 96.38 111 THR A O 1
ATOM 786 N N . GLY A 1 112 ? -5.895 -21.266 -5.875 1 95.81 112 GLY A N 1
ATOM 787 C CA . GLY A 1 112 ? -7.137 -21.719 -6.477 1 95.81 112 GLY A CA 1
ATOM 788 C C . GLY A 1 112 ? -7.008 -22.016 -7.961 1 95.81 112 GLY A C 1
ATOM 789 O O . GLY A 1 112 ? -7.992 -21.953 -8.703 1 95.81 112 GLY A O 1
ATOM 790 N N . GLY A 1 113 ? -5.836 -22.297 -8.445 1 97 113 GLY A N 1
ATOM 791 C CA . GLY A 1 113 ? -5.641 -22.562 -9.867 1 97 113 GLY A CA 1
ATOM 792 C C . GLY A 1 113 ? -6.5 -23.703 -10.383 1 97 113 GLY A C 1
ATOM 793 O O . GLY A 1 113 ? -7.211 -23.562 -11.375 1 97 113 GLY A O 1
ATOM 794 N N . VAL A 1 114 ? -6.477 -24.812 -9.734 1 95.75 114 VAL A N 1
ATOM 795 C CA . VAL A 1 114 ? -7.227 -25.984 -10.141 1 95.75 114 VAL A CA 1
ATOM 796 C C . VAL A 1 114 ? -8.727 -25.703 -10.07 1 95.75 114 VAL A C 1
ATOM 798 O O . VAL A 1 114 ? -9.492 -26.188 -10.906 1 95.75 114 VAL A O 1
ATOM 801 N N . LEU A 1 115 ? -9.125 -24.938 -9.07 1 95.62 115 LEU A N 1
ATOM 802 C CA . LEU A 1 115 ? -10.539 -24.578 -8.938 1 95.62 115 LEU A CA 1
ATOM 803 C C . LEU A 1 115 ? -11 -23.75 -10.133 1 95.62 115 LEU A C 1
ATOM 805 O O . LEU A 1 115 ? -12.078 -24 -10.688 1 95.62 115 LEU A O 1
ATOM 809 N N . GLU A 1 116 ? -10.219 -22.844 -10.508 1 97.31 116 GLU A N 1
ATOM 810 C CA . GLU A 1 116 ? -10.562 -22.016 -11.656 1 97.31 116 GLU A CA 1
ATOM 811 C C . GLU A 1 116 ? -10.625 -22.828 -12.938 1 97.31 116 GLU A C 1
ATOM 813 O O . GLU A 1 116 ? -11.594 -22.734 -13.695 1 97.31 116 GLU A O 1
ATOM 818 N N . VAL A 1 117 ? -9.648 -23.656 -13.148 1 96.81 117 VAL A N 1
ATOM 819 C CA . VAL A 1 117 ? -9.531 -24.422 -14.391 1 96.81 117 VAL A CA 1
ATOM 820 C C . VAL A 1 117 ? -10.656 -25.469 -14.461 1 96.81 117 VAL A C 1
ATOM 822 O O . VAL A 1 117 ? -11.289 -25.625 -15.5 1 96.81 117 VAL A O 1
ATOM 825 N N . THR A 1 118 ? -10.914 -26.156 -13.359 1 94.44 118 THR A N 1
ATOM 826 C CA . THR A 1 118 ? -11.945 -27.188 -13.367 1 94.44 118 THR A CA 1
ATOM 827 C C . THR A 1 118 ? -13.328 -26.562 -13.531 1 94.44 118 THR A C 1
ATOM 829 O O . THR A 1 118 ? -14.203 -27.141 -14.18 1 94.44 118 THR A O 1
ATOM 832 N N . THR A 1 119 ? -13.523 -25.375 -12.969 1 94.88 119 THR A N 1
ATOM 833 C CA . THR A 1 119 ? -14.773 -24.656 -13.164 1 94.88 119 THR A CA 1
ATOM 834 C C . THR A 1 119 ? -14.953 -24.266 -14.633 1 94.88 119 THR A C 1
ATOM 836 O O . THR A 1 119 ? -16.031 -24.438 -15.203 1 94.88 119 THR A O 1
ATOM 839 N N . ALA A 1 120 ? -13.922 -23.781 -15.219 1 96.19 120 ALA A N 1
ATOM 840 C CA . ALA A 1 120 ? -13.977 -23.391 -16.625 1 96.19 120 ALA A CA 1
ATOM 841 C C . ALA A 1 120 ? -14.258 -24.594 -17.516 1 96.19 120 ALA A C 1
ATOM 843 O O . ALA A 1 120 ? -15.039 -24.516 -18.469 1 96.19 120 ALA A O 1
ATOM 844 N N . LEU A 1 121 ? -13.609 -25.703 -17.219 1 94.75 121 LEU A N 1
ATOM 845 C CA . LEU A 1 121 ? -13.797 -26.922 -18 1 94.75 121 LEU A CA 1
ATOM 846 C C . LEU A 1 121 ? -15.219 -27.438 -17.844 1 94.75 121 LEU A C 1
ATOM 848 O O . LEU A 1 121 ? -15.82 -27.891 -18.828 1 94.75 121 LEU A O 1
ATOM 852 N N . ARG A 1 122 ? -15.68 -27.391 -16.641 1 92.44 122 ARG A N 1
ATOM 853 C CA . ARG A 1 122 ? -17.062 -27.797 -16.406 1 92.44 122 ARG A CA 1
ATOM 854 C C . ARG A 1 122 ? -18.016 -26.953 -17.266 1 92.44 122 ARG A C 1
ATOM 856 O O . ARG A 1 122 ? -18.891 -27.5 -17.938 1 92.44 122 ARG A O 1
ATOM 863 N N . ASP A 1 123 ? -17.812 -25.719 -17.281 1 92.88 123 ASP A N 1
ATOM 864 C CA . ASP A 1 123 ? -18.703 -24.781 -17.953 1 92.88 123 ASP A CA 1
ATOM 865 C C . ASP A 1 123 ? -18.562 -24.906 -19.469 1 92.88 123 ASP A C 1
ATOM 867 O O . ASP A 1 123 ? -19.547 -24.75 -20.203 1 92.88 123 ASP A O 1
ATOM 871 N N . ARG A 1 124 ? -17.422 -25.25 -19.938 1 91.31 124 ARG A N 1
ATOM 872 C CA . ARG A 1 124 ? -17.172 -25.141 -21.375 1 91.31 124 ARG A CA 1
ATOM 873 C C . ARG A 1 124 ? -17.344 -26.5 -22.047 1 91.31 124 ARG A C 1
ATOM 875 O O . ARG A 1 124 ? -17.797 -26.578 -23.188 1 91.31 124 ARG A O 1
ATOM 882 N N . VAL A 1 125 ? -16.859 -27.547 -21.344 1 87.31 125 VAL A N 1
ATOM 883 C CA . VAL A 1 125 ? -16.828 -28.828 -22.062 1 87.31 125 VAL A CA 1
ATOM 884 C C . VAL A 1 125 ? -17.516 -29.906 -21.234 1 87.31 125 VAL A C 1
ATOM 886 O O . VAL A 1 125 ? -17.406 -31.094 -21.562 1 87.31 125 VAL A O 1
ATOM 889 N N . GLY A 1 126 ? -18.125 -29.531 -20.125 1 84.5 126 GLY A N 1
ATOM 890 C CA . GLY A 1 126 ? -18.891 -30.484 -19.328 1 84.5 126 GLY A CA 1
ATOM 891 C C . GLY A 1 126 ? -18 -31.438 -18.547 1 84.5 126 GLY A C 1
ATOM 892 O O . GLY A 1 126 ? -18.391 -32.594 -18.297 1 84.5 126 GLY A O 1
ATOM 893 N N . TRP A 1 127 ? -16.812 -30.969 -18.219 1 83.25 127 TRP A N 1
ATOM 894 C CA . TRP A 1 127 ? -15.914 -31.766 -17.391 1 83.25 127 TRP A CA 1
ATOM 895 C C . TRP A 1 127 ? -16.5 -31.969 -16 1 83.25 127 TRP A C 1
ATOM 897 O O . TRP A 1 127 ? -17.172 -31.094 -15.453 1 83.25 127 TRP A O 1
ATOM 907 N N . CYS A 1 128 ? -16.391 -33.188 -15.547 1 77.62 128 CYS A N 1
ATOM 908 C CA . CYS A 1 128 ? -16.766 -33.469 -14.164 1 77.62 128 CYS A CA 1
ATOM 909 C C . CYS A 1 128 ? -15.781 -34.438 -13.508 1 77.62 128 CYS A C 1
ATOM 911 O O . CYS A 1 128 ? -15.047 -35.156 -14.195 1 77.62 128 CYS A O 1
ATOM 913 N N . GLU A 1 129 ? -15.758 -34.375 -12.234 1 74.88 129 GLU A N 1
ATOM 914 C CA . GLU A 1 129 ? -14.773 -35.125 -11.438 1 74.88 129 GLU A CA 1
ATOM 915 C C . GLU A 1 129 ? -14.898 -36.625 -11.656 1 74.88 129 GLU A C 1
ATOM 917 O O . GLU A 1 129 ? -13.922 -37.344 -11.5 1 74.88 129 GLU A O 1
ATOM 922 N N . SER A 1 130 ? -16.062 -37 -12.023 1 70.06 130 SER A N 1
ATOM 923 C CA . SER A 1 130 ? -16.328 -38.438 -12.172 1 70.06 130 SER A CA 1
ATOM 924 C C . SER A 1 130 ? -16.047 -38.906 -13.594 1 70.06 130 SER A C 1
ATOM 926 O O . SER A 1 130 ? -16 -40.125 -13.859 1 70.06 130 SER A O 1
ATOM 928 N N . ALA A 1 131 ? -15.883 -37.969 -14.492 1 65.25 131 ALA A N 1
ATOM 929 C CA . ALA A 1 131 ? -15.703 -38.312 -15.891 1 65.25 131 ALA A CA 1
ATOM 930 C C . ALA A 1 131 ? -14.312 -38.906 -16.141 1 65.25 131 ALA A C 1
ATOM 932 O O . ALA A 1 131 ? -13.383 -38.656 -15.367 1 65.25 131 ALA A O 1
ATOM 933 N N . LEU A 1 132 ? -14.336 -39.812 -17.125 1 69.25 132 LEU A N 1
ATOM 934 C CA . LEU A 1 132 ? -13.07 -40.344 -17.625 1 69.25 132 LEU A CA 1
ATOM 935 C C . LEU A 1 132 ? -12.195 -39.219 -18.188 1 69.25 132 LEU A C 1
ATOM 937 O O . LEU A 1 132 ? -12.672 -38.375 -18.938 1 69.25 132 LEU A O 1
ATOM 941 N N . GLY A 1 133 ? -11.164 -38.875 -17.547 1 81.19 133 GLY A N 1
ATOM 942 C CA . GLY A 1 133 ? -10.227 -37.844 -17.969 1 81.19 133 GLY A CA 1
ATOM 943 C C . GLY A 1 133 ? -9.031 -37.719 -17.047 1 81.19 133 GLY A C 1
ATOM 944 O O . GLY A 1 133 ? -8.836 -38.531 -16.156 1 81.19 133 GLY A O 1
ATOM 945 N N . PRO A 1 134 ? -8.234 -36.75 -17.438 1 91.75 134 PRO A N 1
ATOM 946 C CA . PRO A 1 134 ? -7.008 -36.594 -16.641 1 91.75 134 PRO A CA 1
ATOM 947 C C . PRO A 1 134 ? -7.266 -36.094 -15.227 1 91.75 134 PRO A C 1
ATOM 949 O O . PRO A 1 134 ? -8.234 -35.375 -15 1 91.75 134 PRO A O 1
ATOM 952 N N . ALA A 1 135 ? -6.484 -36.594 -14.312 1 93.31 135 ALA A N 1
ATOM 953 C CA . ALA A 1 135 ? -6.414 -35.969 -13 1 93.31 135 ALA A CA 1
ATOM 954 C C . ALA A 1 135 ? -5.91 -34.531 -13.094 1 93.31 135 ALA A C 1
ATOM 956 O O . ALA A 1 135 ? -4.879 -34.281 -13.719 1 93.31 135 ALA A O 1
ATOM 957 N N . LEU A 1 136 ? -6.695 -33.625 -12.57 1 95.19 136 LEU A N 1
ATOM 958 C CA . LEU A 1 136 ? -6.273 -32.219 -12.523 1 95.19 136 LEU A CA 1
ATOM 959 C C . LEU A 1 136 ? -5.766 -31.859 -11.133 1 95.19 136 LEU A C 1
ATOM 961 O O . LEU A 1 136 ? -6.484 -32.031 -10.141 1 95.19 136 LEU A O 1
ATOM 965 N N . ALA A 1 137 ? -4.523 -31.422 -11.086 1 96.5 137 ALA A N 1
ATOM 966 C CA . ALA A 1 137 ? -3.887 -31.109 -9.805 1 96.5 137 ALA A CA 1
ATOM 967 C C . ALA A 1 137 ? -3.039 -29.844 -9.914 1 96.5 137 ALA A C 1
ATOM 969 O O . ALA A 1 137 ? -2.908 -29.266 -10.992 1 96.5 137 ALA A O 1
ATOM 970 N N . GLU A 1 138 ? -2.613 -29.344 -8.797 1 97.5 138 GLU A N 1
ATOM 971 C CA . GLU A 1 138 ? -1.727 -28.188 -8.766 1 97.5 138 GLU A CA 1
ATOM 972 C C . GLU A 1 138 ? -0.622 -28.359 -7.727 1 97.5 138 GLU A C 1
ATOM 974 O O . GLU A 1 138 ? -0.794 -29.094 -6.746 1 97.5 138 GLU A O 1
ATOM 979 N N . MET A 1 139 ? 0.462 -27.703 -7.969 1 95.5 139 MET A N 1
ATOM 980 C CA . MET A 1 139 ? 1.566 -27.625 -7.016 1 95.5 139 MET A CA 1
ATOM 981 C C . MET A 1 139 ? 2.398 -26.375 -7.258 1 95.5 139 MET A C 1
ATOM 983 O O . MET A 1 139 ? 2.191 -25.656 -8.242 1 95.5 139 MET A O 1
ATOM 987 N N . ASN A 1 140 ? 3.205 -26.016 -6.316 1 92 140 ASN A N 1
ATOM 988 C CA . ASN A 1 140 ? 4.234 -25.016 -6.535 1 92 140 ASN A CA 1
ATOM 989 C C . ASN A 1 140 ? 5.473 -25.609 -7.199 1 92 140 ASN A C 1
ATOM 991 O O . ASN A 1 140 ? 5.562 -26.828 -7.371 1 92 140 ASN A O 1
ATOM 995 N N . LEU A 1 141 ? 6.34 -24.734 -7.605 1 92.31 141 LEU A N 1
ATOM 996 C CA . LEU A 1 141 ? 7.594 -25.219 -8.18 1 92.31 141 LEU A CA 1
ATOM 997 C C . LEU A 1 141 ? 8.383 -26.031 -7.148 1 92.31 141 LEU A C 1
ATOM 999 O O . LEU A 1 141 ? 8.531 -25.594 -6.004 1 92.31 141 LEU A O 1
ATOM 1003 N N . PRO A 1 142 ? 8.859 -27.172 -7.477 1 92.38 142 PRO A N 1
ATOM 1004 C CA . PRO A 1 142 ? 9.523 -28.047 -6.512 1 92.38 142 PRO A CA 1
ATOM 1005 C C . PRO A 1 142 ? 10.969 -27.641 -6.242 1 92.38 142 PRO A C 1
ATOM 1007 O O . PRO A 1 142 ? 11.664 -28.297 -5.465 1 92.38 142 PRO A O 1
ATOM 1010 N N . PHE A 1 143 ? 11.414 -26.578 -6.887 1 88.69 143 PHE A N 1
ATOM 1011 C CA . PHE A 1 143 ? 12.781 -26.078 -6.734 1 88.69 143 PHE A CA 1
ATOM 1012 C C . PHE A 1 143 ? 12.852 -24.578 -6.965 1 88.69 143 PHE A C 1
ATOM 1014 O O . PHE A 1 143 ? 11.867 -23.969 -7.391 1 88.69 143 PHE A O 1
ATOM 1021 N N . VAL A 1 144 ? 13.922 -23.984 -6.566 1 82.44 144 VAL A N 1
ATOM 1022 C CA . VAL A 1 144 ? 14.273 -22.625 -6.93 1 82.44 144 VAL A CA 1
ATOM 1023 C C . VAL A 1 144 ? 15.258 -22.625 -8.102 1 82.44 144 VAL A C 1
ATOM 1025 O O . VAL A 1 144 ? 16.281 -23.312 -8.055 1 82.44 144 VAL A O 1
ATOM 1028 N N . CYS A 1 145 ? 14.867 -21.906 -9.18 1 86.25 145 CYS A N 1
ATOM 1029 C CA . CYS A 1 145 ? 15.703 -22 -10.367 1 86.25 145 CYS A CA 1
ATOM 1030 C C . CYS A 1 145 ? 15.789 -20.672 -11.094 1 86.25 145 CYS A C 1
ATOM 1032 O O . CYS A 1 145 ? 15.023 -19.75 -10.805 1 86.25 145 CYS A O 1
ATOM 1034 N N . ARG A 1 146 ? 16.797 -20.594 -11.945 1 84.62 146 ARG A N 1
ATOM 1035 C CA . ARG A 1 146 ? 16.969 -19.453 -12.836 1 84.62 146 ARG A CA 1
ATOM 1036 C C . ARG A 1 146 ? 17.641 -19.875 -14.141 1 84.62 146 ARG A C 1
ATOM 1038 O O . ARG A 1 146 ? 18.531 -20.734 -14.141 1 84.62 146 ARG A O 1
ATOM 1045 N N . GLY A 1 147 ? 17.219 -19.203 -15.172 1 87.69 147 GLY A N 1
ATOM 1046 C CA . GLY A 1 147 ? 17.906 -19.391 -16.438 1 87.69 147 GLY A CA 1
ATOM 1047 C C . GLY A 1 147 ? 19.25 -18.688 -16.484 1 87.69 147 GLY A C 1
ATOM 1048 O O . GLY A 1 147 ? 19.391 -17.578 -15.984 1 87.69 147 GLY A O 1
ATOM 1049 N N . GLU A 1 148 ? 20.312 -19.281 -16.875 1 83.06 148 GLU A N 1
ATOM 1050 C CA . GLU A 1 148 ? 21.641 -18.703 -17 1 83.06 148 GLU A CA 1
ATOM 1051 C C . GLU A 1 148 ? 22.062 -18.609 -18.469 1 83.06 148 GLU A C 1
ATOM 1053 O O . GLU A 1 148 ? 23.25 -18.734 -18.797 1 83.06 148 GLU A O 1
ATOM 1058 N N . GLY A 1 149 ? 21.234 -18.328 -19.391 1 75.75 149 GLY A N 1
ATOM 1059 C CA . GLY A 1 149 ? 21.578 -18.219 -20.797 1 75.75 149 GLY A CA 1
ATOM 1060 C C . GLY A 1 149 ? 20.859 -19.234 -21.672 1 75.75 149 GLY A C 1
ATOM 1061 O O . GLY A 1 149 ? 19.859 -19.812 -21.25 1 75.75 149 GLY A O 1
ATOM 1062 N N . SER A 1 150 ? 21.562 -19.391 -22.75 1 77.12 150 SER A N 1
ATOM 1063 C CA . SER A 1 150 ? 20.875 -20.203 -23.766 1 77.12 150 SER A CA 1
ATOM 1064 C C . SER A 1 150 ? 20.844 -21.672 -23.359 1 77.12 150 SER A C 1
ATOM 1066 O O . SER A 1 150 ? 21.875 -22.312 -23.234 1 77.12 150 SER A O 1
ATOM 1068 N N . SER A 1 151 ? 19.688 -22.25 -23.062 1 88.12 151 SER A N 1
ATOM 1069 C CA . SER A 1 151 ? 19.359 -23.656 -22.844 1 88.12 151 SER A CA 1
ATOM 1070 C C . SER A 1 151 ? 19.922 -24.172 -21.531 1 88.12 151 SER A C 1
ATOM 1072 O O . SER A 1 151 ? 20.203 -25.375 -21.391 1 88.12 151 SER A O 1
ATOM 1074 N N . THR A 1 152 ? 20.344 -23.25 -20.672 1 92.31 152 THR A N 1
ATOM 1075 C CA . THR A 1 152 ? 20.891 -23.641 -19.375 1 92.31 152 THR A CA 1
ATOM 1076 C C . THR A 1 152 ? 20 -23.125 -18.25 1 92.31 152 THR A C 1
ATOM 1078 O O . THR A 1 152 ? 19.625 -21.953 -18.234 1 92.31 152 THR A O 1
ATOM 1081 N N . VAL A 1 153 ? 19.719 -24.031 -17.344 1 93 153 VAL A N 1
ATOM 1082 C CA . VAL A 1 153 ? 18.953 -23.672 -16.172 1 93 153 VAL A CA 1
ATOM 1083 C C . VAL A 1 153 ? 19.688 -24.125 -14.906 1 93 153 VAL A C 1
ATOM 1085 O O . VAL A 1 153 ? 20.266 -25.219 -14.883 1 93 153 VAL A O 1
ATOM 1088 N N . ARG A 1 154 ? 19.703 -23.281 -13.914 1 89.62 154 ARG A N 1
ATOM 1089 C CA . ARG A 1 154 ? 20.312 -23.594 -12.633 1 89.62 154 ARG A CA 1
ATOM 1090 C C . ARG A 1 154 ? 19.25 -23.812 -11.555 1 89.62 154 ARG A C 1
ATOM 1092 O O . ARG A 1 154 ? 18.328 -23 -11.406 1 89.62 154 ARG A O 1
ATOM 1099 N N . ILE A 1 155 ? 19.391 -24.906 -10.891 1 89.69 155 ILE A N 1
ATOM 1100 C CA . ILE A 1 155 ? 18.562 -25.156 -9.719 1 89.69 155 ILE A CA 1
ATOM 1101 C C . ILE A 1 155 ? 19.359 -24.828 -8.453 1 89.69 155 ILE A C 1
ATOM 1103 O O . ILE A 1 155 ? 20.391 -25.453 -8.172 1 89.69 155 ILE A O 1
ATOM 1107 N N . PHE A 1 156 ? 18.906 -23.969 -7.73 1 80.25 156 PHE A N 1
ATOM 1108 C CA . PHE A 1 156 ? 19.578 -23.531 -6.516 1 80.25 156 PHE A CA 1
ATOM 1109 C C . PHE A 1 156 ? 19.266 -24.469 -5.355 1 80.25 156 PHE A C 1
ATOM 1111 O O . PHE A 1 156 ? 20.141 -24.734 -4.523 1 80.25 156 PHE A O 1
ATOM 1118 N N . GLN A 1 157 ? 18.062 -24.891 -5.375 1 80.56 157 GLN A N 1
ATOM 1119 C CA . GLN A 1 157 ? 17.641 -25.719 -4.254 1 80.56 157 GLN A CA 1
ATOM 1120 C C . GLN A 1 157 ? 16.344 -26.469 -4.594 1 80.56 157 GLN A C 1
ATOM 1122 O O . GLN A 1 157 ? 15.422 -25.891 -5.172 1 80.56 157 GLN A O 1
ATOM 1127 N N . TYR A 1 158 ? 16.359 -27.766 -4.242 1 86.69 158 TYR A N 1
ATOM 1128 C CA . TYR A 1 158 ? 15.125 -28.531 -4.289 1 86.69 158 TYR A CA 1
ATOM 1129 C C . TYR A 1 158 ? 14.336 -28.391 -2.99 1 86.69 158 TYR A C 1
ATOM 1131 O O . TYR A 1 158 ? 14.922 -28.391 -1.902 1 86.69 158 TYR A O 1
ATOM 1139 N N . LYS A 1 159 ? 13.102 -28.219 -3.145 1 84.31 159 LYS A N 1
ATOM 1140 C CA . LYS A 1 159 ? 12.25 -28.156 -1.96 1 84.31 159 LYS A CA 1
ATOM 1141 C C . LYS A 1 159 ? 12.055 -29.547 -1.347 1 84.31 159 LYS A C 1
ATOM 1143 O O . LYS A 1 159 ? 12.023 -30.547 -2.062 1 84.31 159 LYS A O 1
ATOM 1148 N N . LYS A 1 160 ? 11.898 -29.562 -0.017 1 83.56 160 LYS A N 1
ATOM 1149 C CA . LYS A 1 160 ? 11.812 -30.828 0.704 1 83.56 160 LYS A CA 1
ATOM 1150 C C . LYS A 1 160 ? 10.359 -31.25 0.884 1 83.56 160 LYS A C 1
ATOM 1152 O O . LYS A 1 160 ? 10.086 -32.406 1.223 1 83.56 160 LYS A O 1
ATOM 1157 N N . ASP A 1 161 ? 9.484 -30.359 0.645 1 86.62 161 ASP A N 1
ATOM 1158 C CA . ASP A 1 161 ? 8.047 -30.609 0.746 1 86.62 161 ASP A CA 1
ATOM 1159 C C . ASP A 1 161 ? 7.285 -29.859 -0.345 1 86.62 161 ASP A C 1
ATOM 1161 O O . ASP A 1 161 ? 7.266 -28.625 -0.368 1 86.62 161 ASP A O 1
ATOM 1165 N N . VAL A 1 162 ? 6.711 -30.641 -1.187 1 91.56 162 VAL A N 1
ATOM 1166 C CA . VAL A 1 162 ? 5.973 -30.062 -2.303 1 91.56 162 VAL A CA 1
ATOM 1167 C C . VAL A 1 162 ? 4.539 -30.578 -2.311 1 91.56 162 VAL A C 1
ATOM 1169 O O . VAL A 1 162 ? 4.242 -31.578 -2.973 1 91.56 162 VAL A O 1
ATOM 1172 N N . PRO A 1 163 ? 3.699 -29.875 -1.656 1 92.19 163 PRO A N 1
ATOM 1173 C CA . PRO A 1 163 ? 2.299 -30.297 -1.626 1 92.19 163 PRO A CA 1
ATOM 1174 C C . PRO A 1 163 ? 1.652 -30.297 -3.01 1 92.19 163 PRO A C 1
ATOM 1176 O O . PRO A 1 163 ? 1.884 -29.391 -3.805 1 92.19 163 PRO A O 1
ATOM 1179 N N . LEU A 1 164 ? 0.932 -31.328 -3.262 1 95.44 164 LEU A N 1
ATOM 1180 C CA . LEU A 1 164 ? 0.142 -31.484 -4.477 1 95.44 164 LEU A CA 1
ATOM 1181 C C . LEU A 1 164 ? -1.348 -31.547 -4.156 1 95.44 164 LEU A C 1
ATOM 1183 O O . LEU A 1 164 ? -1.799 -32.438 -3.426 1 95.44 164 LEU A O 1
ATOM 1187 N N . GLY A 1 165 ? -2.082 -30.562 -4.691 1 94.75 165 GLY A N 1
ATOM 1188 C CA . GLY A 1 165 ? -3.498 -30.438 -4.371 1 94.75 165 GLY A CA 1
ATOM 1189 C C . GLY A 1 165 ? -4.395 -30.609 -5.582 1 94.75 165 GLY A C 1
ATOM 1190 O O . GLY A 1 165 ? -3.955 -30.438 -6.719 1 94.75 165 GLY A O 1
ATOM 1191 N N . ALA A 1 166 ? -5.641 -31.031 -5.359 1 93.44 166 ALA A N 1
ATOM 1192 C CA . ALA A 1 166 ? -6.695 -31.188 -6.359 1 93.44 166 ALA A CA 1
ATOM 1193 C C . ALA A 1 166 ? -8.078 -31.047 -5.723 1 93.44 166 ALA A C 1
ATOM 1195 O O . ALA A 1 166 ? -8.203 -30.984 -4.496 1 93.44 166 ALA A O 1
ATOM 1196 N N . ARG A 1 167 ? -9.016 -30.891 -6.539 1 89.56 167 ARG A N 1
ATOM 1197 C CA . ARG A 1 167 ? -10.383 -30.875 -6.031 1 89.56 167 ARG A CA 1
ATOM 1198 C C . ARG A 1 167 ? -10.727 -32.188 -5.316 1 89.56 167 ARG A C 1
ATOM 1200 O O . ARG A 1 167 ? -11.438 -32.188 -4.316 1 89.56 167 ARG A O 1
ATOM 1207 N N . GLN A 1 168 ? -10.219 -33.281 -5.879 1 87.38 168 GLN A N 1
ATOM 1208 C CA . GLN A 1 168 ? -10.367 -34.594 -5.285 1 87.38 168 GLN A CA 1
ATOM 1209 C C . GLN A 1 168 ? -9.008 -35.219 -4.988 1 87.38 168 GLN A C 1
ATOM 1211 O O . GLN A 1 168 ? -8.102 -35.188 -5.82 1 87.38 168 GLN A O 1
ATOM 1216 N N . ARG A 1 169 ? -8.914 -35.844 -3.916 1 88.75 169 ARG A N 1
ATOM 1217 C CA . ARG A 1 169 ? -7.648 -36.406 -3.475 1 88.75 169 ARG A CA 1
ATOM 1218 C C . ARG A 1 169 ? -7.121 -37.406 -4.496 1 88.75 169 ARG A C 1
ATOM 1220 O O . ARG A 1 169 ? -5.91 -37.5 -4.711 1 88.75 169 ARG A O 1
ATOM 1227 N N . ARG A 1 170 ? -8.055 -38.188 -5.078 1 89.94 170 ARG A N 1
ATOM 1228 C CA . ARG A 1 170 ? -7.645 -39.219 -6.035 1 89.94 170 ARG A CA 1
ATOM 1229 C C . ARG A 1 170 ? -6.855 -38.594 -7.188 1 89.94 170 ARG A C 1
ATOM 1231 O O . ARG A 1 170 ? -5.934 -39.219 -7.719 1 89.94 170 ARG A O 1
ATOM 1238 N N . HIS A 1 171 ? -7.23 -37.406 -7.586 1 93.31 171 HIS A N 1
ATOM 1239 C CA . HIS A 1 171 ? -6.512 -36.719 -8.656 1 93.31 171 HIS A CA 1
ATOM 1240 C C . HIS A 1 171 ? -5.105 -36.344 -8.219 1 93.31 171 HIS A C 1
ATOM 1242 O O . HIS A 1 171 ? -4.152 -36.438 -8.992 1 93.31 171 HIS A O 1
ATOM 1248 N N . ALA A 1 172 ? -4.965 -35.875 -6.984 1 94.69 172 ALA A N 1
ATOM 1249 C CA . ALA A 1 172 ? -3.648 -35.562 -6.441 1 94.69 172 ALA A CA 1
ATOM 1250 C C . ALA A 1 172 ? -2.779 -36.812 -6.352 1 94.69 172 ALA A C 1
ATOM 1252 O O . ALA A 1 172 ? -1.584 -36.781 -6.652 1 94.69 172 ALA A O 1
ATOM 1253 N N . ASP A 1 173 ? -3.379 -37.906 -5.969 1 94.94 173 ASP A N 1
ATOM 1254 C CA . ASP A 1 173 ? -2.648 -39.188 -5.84 1 94.94 173 ASP A CA 1
ATOM 1255 C C . ASP A 1 173 ? -2.125 -39.656 -7.195 1 94.94 173 ASP A C 1
ATOM 1257 O O . ASP A 1 173 ? -0.98 -40.094 -7.305 1 94.94 173 ASP A O 1
ATOM 1261 N N . ILE A 1 174 ? -2.982 -39.531 -8.195 1 94.75 174 ILE A N 1
ATOM 1262 C CA . ILE A 1 174 ? -2.594 -39.938 -9.547 1 94.75 174 ILE A CA 1
ATOM 1263 C C . ILE A 1 174 ? -1.411 -39.094 -10.016 1 94.75 174 ILE A C 1
ATOM 1265 O O . ILE A 1 174 ? -0.416 -39.656 -10.508 1 94.75 174 ILE A O 1
ATOM 1269 N N . ALA A 1 175 ? -1.508 -37.812 -9.891 1 96.94 175 ALA A N 1
ATOM 1270 C CA . ALA A 1 175 ? -0.43 -36.906 -10.289 1 96.94 175 ALA A CA 1
ATOM 1271 C C . ALA A 1 175 ? 0.841 -37.188 -9.492 1 96.94 175 ALA A C 1
ATOM 1273 O O . ALA A 1 175 ? 1.939 -37.219 -10.055 1 96.94 175 ALA A O 1
ATOM 1274 N N . ARG A 1 176 ? 0.693 -37.375 -8.195 1 97.31 176 ARG A N 1
ATOM 1275 C CA . ARG A 1 176 ? 1.825 -37.656 -7.324 1 97.31 176 ARG A CA 1
ATOM 1276 C C . ARG A 1 176 ? 2.574 -38.906 -7.805 1 97.31 176 ARG A C 1
ATOM 1278 O O . ARG A 1 176 ? 3.805 -38.906 -7.875 1 97.31 176 ARG A O 1
ATOM 1285 N N . ASP A 1 177 ? 1.866 -39.938 -8.141 1 97.06 177 ASP A N 1
ATOM 1286 C CA . ASP A 1 177 ? 2.477 -41.188 -8.562 1 97.06 177 ASP A CA 1
ATOM 1287 C C . ASP A 1 177 ? 3.295 -41 -9.844 1 97.06 177 ASP A C 1
ATOM 1289 O O . ASP A 1 177 ? 4.336 -41.625 -10.016 1 97.06 177 ASP A O 1
ATOM 1293 N N . LEU A 1 178 ? 2.832 -40.125 -10.695 1 97.25 178 LEU A N 1
ATOM 1294 C CA . LEU A 1 178 ? 3.533 -39.875 -11.945 1 97.25 178 LEU A CA 1
ATOM 1295 C C . LEU A 1 178 ? 4.762 -39 -11.711 1 97.25 178 LEU A C 1
ATOM 1297 O O . LEU A 1 178 ? 5.727 -39.062 -12.477 1 97.25 178 LEU A O 1
ATOM 1301 N N . LEU A 1 179 ? 4.762 -38.219 -10.633 1 97.56 179 LEU A N 1
ATOM 1302 C CA . LEU A 1 179 ? 5.801 -37.219 -10.398 1 97.56 179 LEU A CA 1
ATOM 1303 C C . LEU A 1 179 ? 6.84 -37.719 -9.414 1 97.56 179 LEU A C 1
ATOM 1305 O O . LEU A 1 179 ? 7.941 -37.188 -9.32 1 97.56 179 LEU A O 1
ATOM 1309 N N . ALA A 1 180 ? 6.59 -38.75 -8.695 1 95.5 180 ALA A N 1
ATOM 1310 C CA . ALA A 1 180 ? 7.344 -39.188 -7.527 1 95.5 180 ALA A CA 1
ATOM 1311 C C . ALA A 1 180 ? 8.789 -39.5 -7.895 1 95.5 180 ALA A C 1
ATOM 1313 O O . ALA A 1 180 ? 9.703 -39.25 -7.113 1 95.5 180 ALA A O 1
ATOM 1314 N N . ARG A 1 181 ? 9.016 -40.094 -9.008 1 92.75 181 ARG A N 1
ATOM 1315 C CA . ARG A 1 181 ? 10.367 -40.469 -9.414 1 92.75 181 ARG A CA 1
ATOM 1316 C C . ARG A 1 181 ? 11.211 -39.219 -9.711 1 92.75 181 ARG A C 1
ATOM 1318 O O . ARG A 1 181 ? 12.398 -39.188 -9.398 1 92.75 181 ARG A O 1
ATOM 1325 N N . SER A 1 182 ? 10.625 -38.25 -10.297 1 94.69 182 SER A N 1
ATOM 1326 C CA . SER A 1 182 ? 11.328 -37.031 -10.672 1 94.69 182 SER A CA 1
ATOM 1327 C C . SER A 1 182 ? 11.414 -36.062 -9.5 1 94.69 182 SER A C 1
ATOM 1329 O O . SER A 1 182 ? 12.391 -35.312 -9.375 1 94.69 182 SER A O 1
ATOM 1331 N N . PHE A 1 183 ? 10.406 -36.062 -8.672 1 95.19 183 PHE A N 1
ATOM 1332 C CA . PHE A 1 183 ? 10.312 -35.156 -7.52 1 95.19 183 PHE A CA 1
ATOM 1333 C C . PHE A 1 183 ? 9.867 -35.906 -6.277 1 95.19 183 PHE A C 1
ATOM 1335 O O . PHE A 1 183 ? 8.711 -35.812 -5.871 1 95.19 183 PHE A O 1
ATOM 1342 N N . PRO A 1 184 ? 10.766 -36.469 -5.598 1 94.19 184 PRO A N 1
ATOM 1343 C CA . PRO A 1 184 ? 10.414 -37.312 -4.453 1 94.19 184 PRO A CA 1
ATOM 1344 C C . PRO A 1 184 ? 9.75 -36.531 -3.324 1 94.19 184 PRO A C 1
ATOM 1346 O O . PRO A 1 184 ? 9.094 -37.125 -2.465 1 94.19 184 PRO A O 1
ATOM 1349 N N . ALA A 1 185 ? 9.859 -35.25 -3.33 1 92.38 185 ALA A N 1
ATOM 1350 C CA . ALA A 1 185 ? 9.328 -34.438 -2.254 1 92.38 185 ALA A CA 1
ATOM 1351 C C . ALA A 1 185 ? 7.844 -34.156 -2.459 1 92.38 185 ALA A C 1
ATOM 1353 O O . ALA A 1 185 ? 7.18 -33.594 -1.576 1 92.38 185 ALA A O 1
ATOM 1354 N N . VAL A 1 186 ? 7.238 -34.562 -3.561 1 95.38 186 VAL A N 1
ATOM 1355 C CA . VAL A 1 186 ? 5.828 -34.281 -3.832 1 95.38 186 VAL A CA 1
ATOM 1356 C C . VAL A 1 186 ? 4.957 -35.156 -2.945 1 95.38 186 VAL A C 1
ATOM 1358 O O . VAL A 1 186 ? 5.246 -36.344 -2.758 1 95.38 186 VAL A O 1
ATOM 1361 N N . ARG A 1 187 ? 3.938 -34.594 -2.381 1 93.81 187 ARG A N 1
ATOM 1362 C CA . ARG A 1 187 ? 2.99 -35.344 -1.551 1 93.81 187 ARG A CA 1
ATOM 1363 C C . ARG A 1 187 ? 1.563 -34.844 -1.787 1 93.81 187 ARG A C 1
ATOM 1365 O O . ARG A 1 187 ? 1.326 -33.656 -1.938 1 93.81 187 ARG A O 1
ATOM 1372 N N . SER A 1 188 ? 0.631 -35.781 -1.816 1 94.12 188 SER A N 1
ATOM 1373 C CA . SER A 1 188 ? -0.779 -35.406 -1.899 1 94.12 188 SER A CA 1
ATOM 1374 C C . SER A 1 188 ? -1.261 -34.75 -0.602 1 94.12 188 SER A C 1
ATOM 1376 O O . SER A 1 188 ? -0.932 -35.219 0.489 1 94.12 188 SER A O 1
ATOM 1378 N N . VAL A 1 189 ? -1.921 -33.719 -0.748 1 91.25 189 VAL A N 1
ATOM 1379 C CA . VAL A 1 189 ? -2.412 -33 0.434 1 91.25 189 VAL A CA 1
ATOM 1380 C C . VAL A 1 189 ? -3.812 -33.5 0.786 1 91.25 189 VAL A C 1
ATOM 1382 O O . VAL A 1 189 ? -4.461 -34.188 -0.023 1 91.25 189 VAL A O 1
ATOM 1385 N N . GLY A 1 190 ? -4.242 -33.156 1.993 1 85.62 190 GLY A N 1
ATOM 1386 C CA . GLY A 1 190 ? -5.562 -33.562 2.461 1 85.62 190 GLY A CA 1
ATOM 1387 C C . GLY A 1 190 ? -6.648 -32.562 2.074 1 85.62 190 GLY A C 1
ATOM 1388 O O . GLY A 1 190 ? -7.84 -32.875 2.172 1 85.62 190 GLY A O 1
ATOM 1389 N N . SER A 1 191 ? -6.246 -31.453 1.669 1 90.56 191 SER A N 1
ATOM 1390 C CA . SER A 1 191 ? -7.16 -30.391 1.261 1 90.56 191 SER A CA 1
ATOM 1391 C C . SER A 1 191 ? -6.527 -29.484 0.209 1 90.56 191 SER A C 1
ATOM 1393 O O . SER A 1 191 ? -5.344 -29.141 0.301 1 90.56 191 SER A O 1
ATOM 1395 N N . ILE A 1 192 ? -7.344 -29.109 -0.739 1 92.75 192 ILE A N 1
ATOM 1396 C CA . ILE A 1 192 ? -6.844 -28.234 -1.8 1 92.75 192 ILE A CA 1
ATOM 1397 C C . ILE A 1 192 ? -6.332 -26.938 -1.198 1 92.75 192 ILE A C 1
ATOM 1399 O O . ILE A 1 192 ? -5.461 -26.281 -1.776 1 92.75 192 ILE A O 1
ATOM 1403 N N . TRP A 1 193 ? -6.824 -26.578 -0.021 1 94.31 193 TRP A N 1
ATOM 1404 C CA . TRP A 1 193 ? -6.473 -25.312 0.608 1 94.31 193 TRP A CA 1
ATOM 1405 C C . TRP A 1 193 ? -5.031 -25.328 1.108 1 94.31 193 TRP A C 1
ATOM 1407 O O . TRP A 1 193 ? -4.41 -24.281 1.272 1 94.31 193 TRP A O 1
ATOM 1417 N N . GLU A 1 194 ? -4.438 -26.531 1.323 1 92.44 194 GLU A N 1
ATOM 1418 C CA . GLU A 1 194 ? -3.041 -26.641 1.729 1 92.44 194 GLU A CA 1
ATOM 1419 C C . GLU A 1 194 ? -2.105 -26.156 0.626 1 92.44 194 GLU A C 1
ATOM 1421 O O . GLU A 1 194 ? -1.035 -25.609 0.909 1 92.44 194 GLU A O 1
ATOM 1426 N N . THR A 1 195 ? -2.541 -26.375 -0.584 1 93.25 195 THR A N 1
ATOM 1427 C CA . THR A 1 195 ? -1.744 -25.906 -1.71 1 93.25 195 THR A CA 1
ATOM 1428 C C . THR A 1 195 ? -2.166 -24.484 -2.111 1 93.25 195 THR A C 1
ATOM 1430 O O . THR A 1 195 ? -1.32 -23.609 -2.273 1 93.25 195 THR A O 1
ATOM 1433 N N . SER A 1 196 ? -3.445 -24.203 -2.143 1 94.38 196 SER A N 1
ATOM 1434 C CA . SER A 1 196 ? -3.994 -22.953 -2.672 1 94.38 196 SER A CA 1
ATOM 1435 C C . SER A 1 196 ? -3.689 -21.781 -1.748 1 94.38 196 SER A C 1
ATOM 1437 O O . SER A 1 196 ? -3.562 -20.641 -2.203 1 94.38 196 SER A O 1
ATOM 1439 N N . LEU A 1 197 ? -3.598 -22.047 -0.439 1 94.94 197 LEU A N 1
ATOM 1440 C CA . LEU A 1 197 ? -3.406 -20.938 0.495 1 94.94 197 LEU A CA 1
ATOM 1441 C C . LEU A 1 197 ? -1.957 -20.875 0.964 1 94.94 197 LEU A C 1
ATOM 1443 O O . LEU A 1 197 ? -1.58 -19.953 1.697 1 94.94 197 LEU A O 1
ATOM 1447 N N . ALA A 1 198 ? -1.146 -21.797 0.487 1 90.44 198 ALA A N 1
ATOM 1448 C CA . ALA A 1 198 ? 0.243 -21.875 0.933 1 90.44 198 ALA A CA 1
ATOM 1449 C C . ALA A 1 198 ? 1.137 -20.969 0.088 1 90.44 198 ALA A C 1
ATOM 1451 O O . ALA A 1 198 ? 2.354 -20.938 0.283 1 90.44 198 ALA A O 1
ATOM 1452 N N . ASN A 1 199 ? 0.535 -20.234 -0.797 1 88.25 199 ASN A N 1
ATOM 1453 C CA . ASN A 1 199 ? 1.268 -19.359 -1.695 1 88.25 199 ASN A CA 1
ATOM 1454 C C . ASN A 1 199 ? 1.758 -18.109 -0.972 1 88.25 199 ASN A C 1
ATOM 1456 O O . ASN A 1 199 ? 1.138 -17.047 -1.067 1 88.25 199 ASN A O 1
ATOM 1460 N N . VAL A 1 200 ? 2.963 -18.109 -0.402 1 90.94 200 VAL A N 1
ATOM 1461 C CA . VAL A 1 200 ? 3.502 -17 0.386 1 90.94 200 VAL A CA 1
ATOM 1462 C C . VAL A 1 200 ? 3.93 -15.867 -0.541 1 90.94 200 VAL A C 1
ATOM 1464 O O . VAL A 1 200 ? 4.023 -14.711 -0.116 1 90.94 200 VAL A O 1
ATOM 1467 N N . THR A 1 201 ? 4.188 -16.172 -1.819 1 88.88 201 THR A N 1
ATOM 1468 C CA . THR A 1 201 ? 4.645 -15.156 -2.766 1 88.88 201 THR A CA 1
ATOM 1469 C C . THR A 1 201 ? 3.559 -14.109 -3.008 1 88.88 201 THR A C 1
ATOM 1471 O O . THR A 1 201 ? 3.855 -12.969 -3.377 1 88.88 201 THR A O 1
ATOM 1474 N N . ALA A 1 202 ? 2.318 -14.516 -2.734 1 93.44 202 ALA A N 1
ATOM 1475 C CA . ALA A 1 202 ? 1.178 -13.625 -2.93 1 93.44 202 ALA A CA 1
ATOM 1476 C C . ALA A 1 202 ? 1.213 -12.469 -1.937 1 93.44 202 ALA A C 1
ATOM 1478 O O . ALA A 1 202 ? 0.606 -11.422 -2.174 1 93.44 202 ALA A O 1
ATOM 1479 N N . VAL A 1 203 ? 1.956 -12.656 -0.801 1 95.06 203 VAL A N 1
ATOM 1480 C CA . VAL A 1 203 ? 1.968 -11.609 0.209 1 95.06 203 VAL A CA 1
ATOM 1481 C C . VAL A 1 203 ? 3.365 -11 0.304 1 95.06 203 VAL A C 1
ATOM 1483 O O . VAL A 1 203 ? 3.547 -9.938 0.912 1 95.06 203 VAL A O 1
ATOM 1486 N N . ILE A 1 204 ? 4.348 -11.656 -0.334 1 95 204 ILE A N 1
ATOM 1487 C CA . ILE A 1 204 ? 5.715 -11.156 -0.242 1 95 204 ILE A CA 1
ATOM 1488 C C . ILE A 1 204 ? 6.012 -10.242 -1.434 1 95 204 ILE A C 1
ATOM 1490 O O . ILE A 1 204 ? 6.254 -9.047 -1.265 1 95 204 ILE A O 1
ATOM 1494 N N . GLN A 1 205 ? 5.867 -10.773 -2.633 1 95.25 205 GLN A N 1
ATOM 1495 C CA . GLN A 1 205 ? 6.406 -10.117 -3.818 1 95.25 205 GLN A CA 1
ATOM 1496 C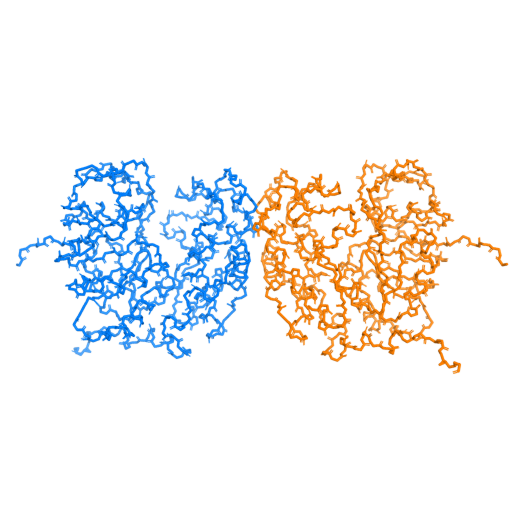 C . GLN A 1 205 ? 5.629 -8.844 -4.145 1 95.25 205 GLN A C 1
ATOM 1498 O O . GLN A 1 205 ? 6.219 -7.809 -4.449 1 95.25 205 GLN A O 1
ATOM 1503 N N . PRO A 1 206 ? 4.27 -8.883 -4.035 1 97.31 206 PRO A N 1
ATOM 1504 C CA . PRO A 1 206 ? 3.557 -7.633 -4.301 1 97.31 206 PRO A CA 1
ATOM 1505 C C . PRO A 1 206 ? 3.906 -6.535 -3.299 1 97.31 206 PRO A C 1
ATOM 1507 O O . PRO A 1 206 ? 4.012 -5.363 -3.676 1 97.31 206 PRO A O 1
ATOM 1510 N N . VAL A 1 207 ? 4.102 -6.887 -2.006 1 98.38 207 VAL A N 1
ATOM 1511 C CA . VAL A 1 207 ? 4.426 -5.906 -0.976 1 98.38 207 VAL A CA 1
ATOM 1512 C C . VAL A 1 207 ? 5.809 -5.312 -1.241 1 98.38 207 VAL A C 1
ATOM 1514 O O . VAL A 1 207 ? 5.988 -4.094 -1.172 1 98.38 207 VAL A O 1
ATOM 1517 N N . VAL A 1 208 ? 6.77 -6.172 -1.604 1 97.25 208 VAL A N 1
ATOM 1518 C CA . VAL A 1 208 ? 8.117 -5.691 -1.898 1 97.25 208 VAL A CA 1
ATOM 1519 C C . VAL A 1 208 ? 8.086 -4.781 -3.125 1 97.25 208 VAL A C 1
ATOM 1521 O O . VAL A 1 208 ? 8.734 -3.734 -3.148 1 97.25 208 VAL A O 1
ATOM 1524 N N . ALA A 1 209 ? 7.332 -5.215 -4.125 1 97.19 209 ALA A N 1
ATOM 1525 C CA . ALA A 1 209 ? 7.219 -4.418 -5.344 1 97.19 209 ALA A CA 1
ATOM 1526 C C . ALA A 1 209 ? 6.609 -3.051 -5.051 1 97.19 209 ALA A C 1
ATOM 1528 O O . ALA A 1 209 ? 7.133 -2.023 -5.488 1 97.19 209 ALA A O 1
ATOM 1529 N N . LEU A 1 210 ? 5.57 -3.014 -4.27 1 98 210 LEU A N 1
ATOM 1530 C CA . LEU A 1 210 ? 4.883 -1.768 -3.947 1 98 210 LEU A CA 1
ATOM 1531 C C . LEU A 1 210 ? 5.773 -0.861 -3.105 1 98 210 LEU A C 1
ATOM 1533 O O . LEU A 1 210 ? 5.801 0.355 -3.309 1 98 210 LEU A O 1
ATOM 1537 N N . ALA A 1 211 ? 6.527 -1.455 -2.195 1 97.94 211 ALA A N 1
ATOM 1538 C CA . ALA A 1 211 ? 7.383 -0.708 -1.277 1 97.94 211 ALA A CA 1
ATOM 1539 C C . ALA A 1 211 ? 8.594 -0.13 -2.004 1 97.94 211 ALA A C 1
ATOM 1541 O O . ALA A 1 211 ? 9.336 0.684 -1.443 1 97.94 211 ALA A O 1
ATOM 1542 N N . ASN A 1 212 ? 8.844 -0.548 -3.254 1 97.38 212 ASN A N 1
ATOM 1543 C CA . ASN A 1 212 ? 9.938 -0.083 -4.094 1 97.38 212 ASN A CA 1
ATOM 1544 C C . ASN A 1 212 ? 9.445 0.397 -5.453 1 97.38 212 ASN A C 1
ATOM 1546 O O . ASN A 1 212 ? 10.18 0.349 -6.441 1 97.38 212 ASN A O 1
ATOM 1550 N N . LEU A 1 213 ? 8.266 0.805 -5.52 1 97.56 213 LEU A N 1
ATOM 1551 C CA . LEU A 1 213 ? 7.539 1.022 -6.77 1 97.56 213 LEU A CA 1
ATOM 1552 C C . LEU A 1 213 ? 8.234 2.082 -7.621 1 97.56 213 LEU A C 1
ATOM 1554 O O . LEU A 1 213 ? 8.359 1.922 -8.836 1 97.56 213 LEU A O 1
ATOM 1558 N N . ALA A 1 214 ? 8.656 3.189 -7 1 96.38 214 ALA A N 1
ATOM 1559 C CA . ALA A 1 214 ? 9.312 4.25 -7.758 1 96.38 214 ALA A CA 1
ATOM 1560 C C . ALA A 1 214 ? 10.562 3.73 -8.453 1 96.38 214 ALA A C 1
ATOM 1562 O O . ALA A 1 214 ? 10.773 3.992 -9.641 1 96.38 214 ALA A O 1
ATOM 1563 N N . ARG A 1 215 ? 11.367 2.994 -7.766 1 94.44 215 ARG A N 1
ATOM 1564 C CA . ARG A 1 215 ? 12.602 2.445 -8.32 1 94.44 215 ARG A CA 1
ATOM 1565 C C . ARG A 1 215 ? 12.305 1.466 -9.453 1 94.44 215 ARG A C 1
ATOM 1567 O O . ARG A 1 215 ? 12.984 1.468 -10.477 1 94.44 215 ARG A O 1
ATOM 1574 N N . LEU A 1 216 ? 11.312 0.62 -9.203 1 94.25 216 LEU A N 1
ATOM 1575 C CA . LEU A 1 216 ? 10.914 -0.332 -10.234 1 94.25 216 LEU A CA 1
ATOM 1576 C C . LEU A 1 216 ? 10.484 0.393 -11.5 1 94.25 216 LEU A C 1
ATOM 1578 O O . LEU A 1 216 ? 10.914 0.034 -12.602 1 94.25 216 LEU A O 1
ATOM 1582 N N . ASP A 1 217 ? 9.664 1.37 -11.297 1 94.12 217 ASP A N 1
ATOM 1583 C CA . ASP A 1 217 ? 9.094 2.109 -12.422 1 94.12 217 ASP A CA 1
ATOM 1584 C C . ASP A 1 217 ? 10.172 2.881 -13.18 1 94.12 217 ASP A C 1
ATOM 1586 O O . ASP A 1 217 ? 10.094 3.035 -14.398 1 94.12 217 ASP A O 1
ATOM 1590 N N . HIS A 1 218 ? 11.211 3.383 -12.484 1 93.06 218 HIS A N 1
ATOM 1591 C CA . HIS A 1 218 ? 12.32 4.094 -13.102 1 93.06 218 HIS A CA 1
ATOM 1592 C C . HIS A 1 218 ? 13.297 3.129 -13.766 1 93.06 218 HIS A C 1
ATOM 1594 O O . HIS A 1 218 ? 14.172 3.547 -14.523 1 93.06 218 HIS A O 1
ATOM 1600 N N . GLY A 1 219 ? 13.195 1.875 -13.453 1 90.25 219 GLY A N 1
ATOM 1601 C CA . GLY A 1 219 ? 14.109 0.88 -14 1 90.25 219 GLY A CA 1
ATOM 1602 C C . GLY A 1 219 ? 15.445 0.845 -13.289 1 90.25 219 GLY A C 1
ATOM 1603 O O . GLY A 1 219 ? 16.469 0.474 -13.883 1 90.25 219 GLY A O 1
ATOM 1604 N N . ASP A 1 220 ? 15.414 1.274 -12.039 1 90.25 220 ASP A N 1
ATOM 1605 C CA . ASP A 1 220 ? 16.641 1.276 -11.242 1 90.25 220 ASP A CA 1
ATOM 1606 C C . ASP A 1 220 ? 17.094 -0.147 -10.938 1 90.25 220 ASP A C 1
ATOM 1608 O O . ASP A 1 220 ? 16.297 -0.998 -10.555 1 90.25 220 ASP A O 1
ATOM 1612 N N . ARG A 1 221 ? 18.391 -0.354 -11.125 1 88.81 221 ARG A N 1
ATOM 1613 C CA . ARG A 1 221 ? 18.969 -1.658 -10.82 1 88.81 221 ARG A CA 1
ATOM 1614 C C . ARG A 1 221 ? 19.203 -1.811 -9.32 1 88.81 221 ARG A C 1
ATOM 1616 O O . ARG A 1 221 ? 19.906 -0.998 -8.711 1 88.81 221 ARG A O 1
ATOM 1623 N N . HIS A 1 222 ? 18.578 -2.719 -8.703 1 91.19 222 HIS A N 1
ATOM 1624 C CA . HIS A 1 222 ? 18.781 -3.064 -7.301 1 91.19 222 HIS A CA 1
ATOM 1625 C C . HIS A 1 222 ? 18.375 -4.504 -7.02 1 91.19 222 HIS A C 1
ATOM 1627 O O . HIS A 1 222 ? 17.672 -5.121 -7.824 1 91.19 222 HIS A O 1
ATOM 1633 N N . ARG A 1 223 ? 18.969 -5.082 -6.027 1 91.5 223 ARG A N 1
ATOM 1634 C CA . ARG A 1 223 ? 18.594 -6.438 -5.629 1 91.5 223 ARG A CA 1
ATOM 1635 C C . ARG A 1 223 ? 17.219 -6.449 -4.953 1 91.5 223 ARG A C 1
ATOM 1637 O O . ARG A 1 223 ? 17.047 -5.879 -3.875 1 91.5 223 ARG A O 1
ATOM 1644 N N . PHE A 1 224 ? 16.234 -7.094 -5.473 1 92.25 224 PHE A N 1
ATOM 1645 C CA . PHE A 1 224 ? 14.805 -7.016 -5.168 1 92.25 224 PHE A CA 1
ATOM 1646 C C . PHE A 1 224 ? 14.547 -7.309 -3.695 1 92.25 224 PHE A C 1
ATOM 1648 O O . PHE A 1 224 ? 13.812 -6.578 -3.031 1 92.25 224 PHE A O 1
ATOM 1655 N N . TYR A 1 225 ? 15.188 -8.344 -3.188 1 91.12 225 TYR A N 1
ATOM 1656 C CA . TYR A 1 225 ? 14.945 -8.727 -1.803 1 91.12 225 TYR A CA 1
ATOM 1657 C C . TYR A 1 225 ? 15.992 -8.125 -0.873 1 91.12 225 TYR A C 1
ATOM 1659 O O . TYR A 1 225 ? 15.648 -7.473 0.117 1 91.12 225 TYR A O 1
ATOM 1667 N N . ALA A 1 226 ? 17.25 -8.219 -1.203 1 90.44 226 ALA A N 1
ATOM 1668 C CA . ALA A 1 226 ? 18.344 -7.789 -0.329 1 90.44 226 ALA A CA 1
ATOM 1669 C C . ALA A 1 226 ? 18.25 -6.293 -0.042 1 90.44 226 ALA A C 1
ATOM 1671 O O . ALA A 1 226 ? 18.547 -5.852 1.073 1 90.44 226 ALA A O 1
ATOM 1672 N N . GLU A 1 227 ? 17.875 -5.539 -1.05 1 92.56 227 GLU A N 1
ATOM 1673 C CA . GLU A 1 227 ? 17.797 -4.086 -0.909 1 92.56 227 GLU A CA 1
ATOM 1674 C C . GLU A 1 227 ? 16.344 -3.625 -0.785 1 92.56 227 GLU A C 1
ATOM 1676 O O . GLU A 1 227 ? 16.078 -2.52 -0.306 1 92.56 227 GLU A O 1
ATOM 1681 N N . GLY A 1 228 ? 15.43 -4.465 -1.237 1 94.94 228 GLY A N 1
ATOM 1682 C CA . GLY A 1 228 ? 14.039 -4.043 -1.312 1 94.94 228 GLY A CA 1
ATOM 1683 C C . GLY A 1 228 ? 13.242 -4.406 -0.075 1 94.94 228 GLY A C 1
ATOM 1684 O O . GLY A 1 228 ? 12.102 -3.959 0.089 1 94.94 228 GLY A O 1
ATOM 1685 N N . VAL A 1 229 ? 13.852 -5.176 0.791 1 95.94 229 VAL A N 1
ATOM 1686 C CA . VAL A 1 229 ? 13.156 -5.555 2.018 1 95.94 229 VAL A CA 1
ATOM 1687 C C . VAL A 1 229 ? 13.836 -4.898 3.219 1 95.94 229 VAL A C 1
ATOM 1689 O O . VAL A 1 229 ? 15.047 -5.062 3.424 1 95.94 229 VAL A O 1
ATOM 1692 N N . SER A 1 230 ? 13.18 -4.137 3.934 1 95.75 230 SER A N 1
ATOM 1693 C CA . SER A 1 230 ? 13.57 -3.539 5.207 1 95.75 230 SER A CA 1
ATOM 1694 C C . SER A 1 230 ? 12.695 -4.043 6.348 1 95.75 230 SER A C 1
ATOM 1696 O O . SER A 1 230 ? 11.773 -4.832 6.129 1 95.75 230 SER A O 1
ATOM 1698 N N . ALA A 1 231 ? 12.969 -3.6 7.555 1 95.5 231 ALA A N 1
ATOM 1699 C CA . ALA A 1 231 ? 12.164 -4 8.703 1 95.5 231 ALA A CA 1
ATOM 1700 C C . ALA A 1 231 ? 10.711 -3.57 8.531 1 95.5 231 ALA A C 1
ATOM 1702 O O . ALA A 1 231 ? 9.789 -4.328 8.844 1 95.5 231 ALA A O 1
ATOM 1703 N N . ALA A 1 232 ? 10.492 -2.41 8.047 1 96.69 232 ALA A N 1
ATOM 1704 C CA . ALA A 1 232 ? 9.141 -1.896 7.84 1 96.69 232 ALA A CA 1
ATOM 1705 C C . ALA A 1 232 ? 8.414 -2.686 6.754 1 96.69 232 ALA A C 1
ATOM 1707 O O . ALA A 1 232 ? 7.23 -2.996 6.891 1 96.69 232 ALA A O 1
ATOM 1708 N N . VAL A 1 233 ? 9.102 -3.004 5.68 1 97.88 233 VAL A N 1
ATOM 1709 C CA . VAL A 1 233 ? 8.516 -3.789 4.598 1 97.88 233 VAL A CA 1
ATOM 1710 C C . VAL A 1 233 ? 8.148 -5.18 5.109 1 97.88 233 VAL A C 1
ATOM 1712 O O . VAL A 1 233 ? 7.066 -5.691 4.82 1 97.88 233 VAL A O 1
ATOM 1715 N N . ALA A 1 234 ? 9.047 -5.738 5.891 1 97.5 234 ALA A N 1
ATOM 1716 C CA . ALA A 1 234 ? 8.805 -7.062 6.461 1 97.5 234 ALA A CA 1
ATOM 1717 C C . ALA A 1 234 ? 7.578 -7.055 7.363 1 97.5 234 ALA A C 1
ATOM 1719 O O . ALA A 1 234 ? 6.828 -8.039 7.406 1 97.5 234 ALA A O 1
ATOM 1720 N N . ARG A 1 235 ? 7.34 -6 8.055 1 97.31 235 ARG A N 1
ATOM 1721 C CA . ARG A 1 235 ? 6.164 -5.91 8.914 1 97.31 235 ARG A CA 1
ATOM 1722 C C . ARG A 1 235 ? 4.883 -5.949 8.094 1 97.31 235 ARG A C 1
ATOM 1724 O O . ARG A 1 235 ? 3.887 -6.543 8.516 1 97.31 235 ARG A O 1
ATOM 1731 N N . ILE A 1 236 ? 4.902 -5.281 6.957 1 98.38 236 ILE A N 1
ATOM 1732 C CA . ILE A 1 236 ? 3.73 -5.32 6.09 1 98.38 236 ILE A CA 1
ATOM 1733 C C . ILE A 1 236 ? 3.514 -6.742 5.574 1 98.38 236 ILE A C 1
ATOM 1735 O O . ILE A 1 236 ? 2.385 -7.234 5.555 1 98.38 236 ILE A O 1
ATOM 1739 N N . ILE A 1 237 ? 4.605 -7.402 5.148 1 98.31 237 ILE A N 1
ATOM 1740 C CA . ILE A 1 237 ? 4.523 -8.781 4.676 1 98.31 237 ILE A CA 1
ATOM 1741 C C . ILE A 1 237 ? 3.967 -9.672 5.785 1 98.31 237 ILE A C 1
ATOM 1743 O O . ILE A 1 237 ? 3.064 -10.477 5.547 1 98.31 237 ILE A O 1
ATOM 1747 N N . GLU A 1 238 ? 4.449 -9.5 6.949 1 97.75 238 GLU A N 1
ATOM 1748 C CA . GLU A 1 238 ? 4.023 -10.32 8.086 1 97.75 238 GLU A CA 1
ATOM 1749 C C . GLU A 1 238 ? 2.553 -10.078 8.414 1 97.75 238 GLU A C 1
ATOM 1751 O O . GLU A 1 238 ? 1.83 -11.016 8.766 1 97.75 238 GLU A O 1
ATOM 1756 N N . ALA A 1 239 ? 2.182 -8.836 8.367 1 98.19 239 ALA A N 1
ATOM 1757 C CA . ALA A 1 239 ? 0.771 -8.539 8.594 1 98.19 239 ALA A CA 1
ATOM 1758 C C . ALA A 1 239 ? -0.113 -9.227 7.559 1 98.19 239 ALA A C 1
ATOM 1760 O O . ALA A 1 239 ? -1.177 -9.75 7.895 1 98.19 239 ALA A O 1
ATOM 1761 N N . SER A 1 240 ? 0.278 -9.203 6.324 1 98.38 240 SER A N 1
ATOM 1762 C CA . SER A 1 240 ? -0.448 -9.891 5.258 1 98.38 240 SER A CA 1
ATOM 1763 C C . SER A 1 240 ? -0.438 -11.398 5.465 1 98.38 240 SER A C 1
ATOM 1765 O O . SER A 1 240 ? -1.454 -12.07 5.262 1 98.38 240 SER A O 1
ATOM 1767 N N . ASP A 1 241 ? 0.725 -11.883 5.836 1 98 241 ASP A N 1
ATOM 1768 C CA . ASP A 1 241 ? 0.879 -13.312 6.07 1 98 241 ASP A CA 1
ATOM 1769 C C . ASP A 1 241 ? -0.012 -13.781 7.219 1 98 241 ASP A C 1
ATOM 1771 O O . ASP A 1 241 ? -0.513 -14.906 7.203 1 98 241 ASP A O 1
ATOM 1775 N N . ARG A 1 242 ? -0.17 -12.938 8.227 1 97.88 242 ARG A N 1
ATOM 1776 C CA . ARG A 1 242 ? -1.062 -13.273 9.328 1 97.88 242 ARG A CA 1
ATOM 1777 C C . ARG A 1 242 ? -2.49 -13.492 8.836 1 97.88 242 ARG A C 1
ATOM 1779 O O . ARG A 1 242 ? -3.184 -14.398 9.297 1 97.88 242 ARG A O 1
ATOM 1786 N N . GLU A 1 243 ? -2.908 -12.656 7.945 1 98.31 243 GLU A N 1
ATOM 1787 C CA . GLU A 1 243 ? -4.234 -12.844 7.363 1 98.31 243 GLU A CA 1
ATOM 1788 C C . GLU A 1 243 ? -4.336 -14.172 6.625 1 98.31 243 GLU A C 1
ATOM 1790 O O . GLU A 1 243 ? -5.348 -14.867 6.723 1 98.31 243 GLU A O 1
ATOM 1795 N N . ARG A 1 244 ? -3.277 -14.523 5.898 1 98 244 ARG A N 1
ATOM 1796 C CA . ARG A 1 244 ? -3.232 -15.781 5.16 1 98 244 ARG A CA 1
ATOM 1797 C C . ARG A 1 244 ? -3.328 -16.969 6.105 1 98 244 ARG A C 1
ATOM 1799 O O . ARG A 1 244 ? -4.129 -17.875 5.887 1 98 244 ARG A O 1
ATOM 1806 N N . VAL A 1 245 ? -2.531 -16.953 7.137 1 97.69 245 VAL A N 1
ATOM 1807 C CA . VAL A 1 245 ? -2.463 -18.031 8.102 1 97.69 245 VAL A CA 1
ATOM 1808 C C . VAL A 1 245 ? -3.801 -18.172 8.828 1 97.69 245 VAL A C 1
ATOM 1810 O O . VAL A 1 245 ? -4.289 -19.281 9.039 1 97.69 245 VAL A O 1
ATOM 1813 N N . LEU A 1 246 ? -4.414 -17.031 9.211 1 97.62 246 LEU A N 1
ATOM 1814 C CA . LEU A 1 246 ? -5.711 -17.047 9.875 1 97.62 246 LEU A CA 1
ATOM 1815 C C . LEU A 1 246 ? -6.781 -17.625 8.961 1 97.62 246 LEU A C 1
ATOM 1817 O O . LEU A 1 246 ? -7.664 -18.359 9.414 1 97.62 246 LEU A O 1
ATOM 1821 N N . LEU A 1 247 ? -6.707 -17.25 7.699 1 97.06 247 LEU A N 1
ATOM 1822 C CA . LEU A 1 247 ? -7.625 -17.828 6.723 1 97.06 247 LEU A CA 1
ATOM 1823 C C . LEU A 1 247 ? -7.48 -19.344 6.664 1 97.06 247 LEU A C 1
ATOM 1825 O O . LEU A 1 247 ? -8.477 -20.078 6.66 1 97.06 247 LEU A O 1
ATOM 1829 N N . GLY A 1 248 ? -6.211 -19.844 6.578 1 96.06 248 GLY A N 1
ATOM 1830 C CA . GLY A 1 248 ? -5.965 -21.281 6.602 1 96.06 248 GLY A CA 1
ATOM 1831 C C . GLY A 1 248 ? -6.586 -21.984 7.797 1 96.06 248 GLY A C 1
ATOM 1832 O O . GLY A 1 248 ? -7.266 -23 7.648 1 96.06 248 GLY A O 1
ATOM 1833 N N . ARG A 1 249 ? -6.422 -21.391 8.953 1 95 249 ARG A N 1
ATOM 1834 C CA . ARG A 1 249 ? -6.973 -21.953 10.18 1 95 249 ARG A CA 1
ATOM 1835 C C . ARG A 1 249 ? -8.492 -22.031 10.109 1 95 249 ARG A C 1
ATOM 1837 O O . ARG A 1 249 ? -9.086 -23.031 10.516 1 95 249 ARG A O 1
ATOM 1844 N N . GLU A 1 250 ? -9.07 -20.984 9.609 1 94.19 250 GLU A N 1
ATOM 1845 C CA . GLU A 1 250 ? -10.531 -20.906 9.547 1 94.19 250 GLU A CA 1
ATOM 1846 C C . GLU A 1 250 ? -11.094 -21.984 8.625 1 94.19 250 GLU A C 1
ATOM 1848 O O . GLU A 1 250 ? -12.195 -22.5 8.859 1 94.19 250 GLU A O 1
ATOM 1853 N N . VAL A 1 251 ? -10.297 -22.391 7.641 1 92.56 251 VAL A N 1
ATOM 1854 C CA . VAL A 1 251 ? -10.82 -23.375 6.703 1 92.56 251 VAL A CA 1
ATOM 1855 C C . VAL A 1 251 ? -10.266 -24.75 7.047 1 92.56 251 VAL A C 1
ATOM 1857 O O . VAL A 1 251 ? -10.367 -25.688 6.246 1 92.56 251 VAL A O 1
ATOM 1860 N N . GLY A 1 252 ? -9.5 -24.891 8.117 1 90.62 252 GLY A N 1
ATOM 1861 C CA . GLY A 1 252 ? -9.141 -26.188 8.672 1 90.62 252 GLY A CA 1
ATOM 1862 C C . GLY A 1 252 ? -7.754 -26.641 8.258 1 90.62 252 GLY A C 1
ATOM 1863 O O . GLY A 1 252 ? -7.465 -27.844 8.273 1 90.62 252 GLY A O 1
ATOM 1864 N N . VAL A 1 253 ? -6.922 -25.75 7.812 1 93 253 VAL A N 1
ATOM 1865 C CA . VAL A 1 253 ? -5.57 -26.125 7.395 1 93 253 VAL A CA 1
ATOM 1866 C C . VAL A 1 253 ? -4.547 -25.328 8.203 1 93 253 VAL A C 1
ATOM 1868 O O . VAL A 1 253 ? -4.758 -24.141 8.484 1 93 253 VAL A O 1
ATOM 1871 N N . ARG A 1 254 ? -3.516 -25.969 8.547 1 92.81 254 ARG A N 1
ATOM 1872 C CA . ARG A 1 254 ? -2.398 -25.297 9.195 1 92.81 254 ARG A CA 1
ATOM 1873 C C . ARG A 1 254 ? -1.346 -24.875 8.18 1 92.81 254 ARG A C 1
ATOM 1875 O O . ARG A 1 254 ? -0.673 -25.719 7.586 1 92.81 254 ARG A O 1
ATOM 1882 N N . LEU A 1 255 ? -1.213 -23.641 8.031 1 93.81 255 LEU A N 1
ATOM 1883 C CA . LEU A 1 255 ? -0.234 -23.109 7.094 1 93.81 255 LEU A CA 1
ATOM 1884 C C . LEU A 1 255 ? 1.003 -22.609 7.832 1 93.81 255 LEU A C 1
ATOM 1886 O O . LEU A 1 255 ? 0.893 -22.016 8.914 1 93.81 255 LEU A O 1
ATOM 1890 N N . PRO A 1 256 ? 2.119 -22.859 7.27 1 91.56 256 PRO A N 1
ATOM 1891 C CA . PRO A 1 256 ? 3.293 -22.188 7.84 1 91.56 256 PRO A CA 1
ATOM 1892 C C . PRO A 1 256 ? 3.287 -20.688 7.602 1 91.56 256 PRO A C 1
ATOM 1894 O O . PRO A 1 256 ? 2.768 -20.219 6.582 1 91.56 256 PRO A O 1
ATOM 1897 N N . THR A 1 257 ? 3.859 -19.953 8.57 1 94.25 257 THR A N 1
ATOM 1898 C CA . THR A 1 257 ? 4.113 -18.547 8.32 1 94.25 257 THR A CA 1
ATOM 1899 C C . THR A 1 257 ? 5.141 -18.375 7.203 1 94.25 257 THR A C 1
ATOM 1901 O O . THR A 1 257 ? 5.828 -19.328 6.832 1 94.25 257 THR A O 1
ATOM 1904 N N . ALA A 1 258 ? 5.211 -17.219 6.691 1 92.5 258 ALA A N 1
ATOM 1905 C CA . ALA A 1 258 ? 6.23 -16.938 5.684 1 92.5 258 ALA A CA 1
ATOM 1906 C C . ALA A 1 258 ? 7.625 -17.266 6.211 1 92.5 258 ALA A C 1
ATOM 1908 O O . ALA A 1 258 ? 8.445 -17.844 5.496 1 92.5 258 ALA A O 1
ATOM 1909 N N . LEU A 1 259 ? 7.891 -16.891 7.438 1 91.5 259 LEU A N 1
ATOM 1910 C CA . LEU A 1 259 ? 9.188 -17.172 8.039 1 91.5 259 LEU A CA 1
ATOM 1911 C C . LEU A 1 259 ? 9.43 -18.672 8.148 1 91.5 259 LEU A C 1
ATOM 1913 O O . LEU A 1 259 ? 10.516 -19.156 7.809 1 91.5 259 LEU A O 1
ATOM 1917 N N . GLU A 1 260 ? 8.414 -19.375 8.625 1 89.38 260 GLU A N 1
ATOM 1918 C CA . GLU A 1 260 ? 8.523 -20.828 8.727 1 89.38 260 GLU A CA 1
ATOM 1919 C C . GLU A 1 260 ? 8.711 -21.469 7.355 1 89.38 260 GLU A C 1
ATOM 1921 O O . GLU A 1 260 ? 9.469 -22.438 7.215 1 89.38 260 GLU A O 1
ATOM 1926 N N . TRP A 1 261 ? 7.949 -20.953 6.406 1 86.25 261 TRP A N 1
ATOM 1927 C CA . TRP A 1 261 ? 8.039 -21.453 5.039 1 86.25 261 TRP A CA 1
ATOM 1928 C C . TRP A 1 261 ? 9.469 -21.344 4.512 1 86.25 261 TRP A C 1
ATOM 1930 O O . TRP A 1 261 ? 9.992 -22.281 3.91 1 86.25 261 TRP A O 1
ATOM 1940 N N . PHE A 1 262 ? 10.141 -20.281 4.715 1 82.25 262 PHE A N 1
ATOM 1941 C CA . PHE A 1 262 ? 11.523 -20.094 4.289 1 82.25 262 PHE A CA 1
ATOM 1942 C C . PHE A 1 262 ? 12.445 -21.062 5.012 1 82.25 262 PHE A C 1
ATOM 1944 O O . PHE A 1 262 ? 13.375 -21.609 4.406 1 82.25 262 PHE A O 1
ATOM 1951 N N . GLY A 1 263 ? 12.18 -21.219 6.285 1 79.19 263 GLY A N 1
ATOM 1952 C CA . GLY A 1 263 ? 12.977 -22.172 7.043 1 79.19 263 GLY A CA 1
ATOM 1953 C C . GLY A 1 263 ? 12.875 -23.578 6.512 1 79.19 263 GLY A C 1
ATOM 1954 O O . GLY A 1 263 ? 13.883 -24.266 6.363 1 79.19 263 GLY A O 1
ATOM 1955 N N . HIS A 1 264 ? 11.641 -23.969 6.195 1 76.25 264 HIS A N 1
ATOM 1956 C CA . HIS A 1 264 ? 11.391 -25.312 5.711 1 76.25 264 HIS A CA 1
ATOM 1957 C C . HIS A 1 264 ? 11.93 -25.5 4.293 1 76.25 264 HIS A C 1
ATOM 1959 O O . HIS A 1 264 ? 12.438 -26.578 3.951 1 76.25 264 HIS A O 1
ATOM 1965 N N . THR A 1 265 ? 11.82 -24.422 3.555 1 72.44 265 THR A N 1
ATOM 1966 C CA . THR A 1 265 ? 12.133 -24.516 2.133 1 72.44 265 THR A CA 1
ATOM 1967 C C . THR A 1 265 ? 13.633 -24.359 1.893 1 72.44 265 THR A C 1
ATOM 1969 O O . THR A 1 265 ? 14.211 -25.047 1.054 1 72.44 265 THR A O 1
ATOM 1972 N N . TYR A 1 266 ? 14.281 -23.5 2.654 1 71.06 266 TYR A N 1
ATOM 1973 C CA . TYR A 1 266 ? 15.672 -23.172 2.367 1 71.06 266 TYR A CA 1
ATOM 1974 C C . TYR A 1 266 ? 16.578 -23.625 3.504 1 71.06 266 TYR A C 1
ATOM 1976 O O . TYR A 1 266 ? 17.797 -23.375 3.477 1 71.06 266 TYR A O 1
ATOM 1984 N N . GLU A 1 267 ? 16.016 -24.406 4.395 1 70.19 267 GLU A N 1
ATOM 1985 C CA . GLU A 1 267 ? 16.781 -24.906 5.543 1 70.19 267 GLU A CA 1
ATOM 1986 C C . GLU A 1 267 ? 17.578 -23.781 6.199 1 70.19 267 GLU A C 1
ATOM 1988 O O . GLU A 1 267 ? 18.75 -23.938 6.516 1 70.19 267 GLU A O 1
ATOM 1993 N N . CYS A 1 268 ? 17.094 -22.656 6.164 1 65 268 CYS A N 1
ATOM 1994 C CA . CYS A 1 268 ? 17.734 -21.5 6.762 1 65 268 CYS A CA 1
ATOM 1995 C C . CYS A 1 268 ? 16.984 -21.031 8.008 1 65 268 CYS A C 1
ATOM 1997 O O . CYS A 1 268 ? 15.75 -20.953 7.992 1 65 268 CYS A O 1
ATOM 1999 N N . THR A 1 269 ? 17.672 -21.094 9.07 1 74.69 269 THR A N 1
ATOM 2000 C CA . THR A 1 269 ? 17.062 -20.562 10.281 1 74.69 269 THR A CA 1
ATOM 2001 C C . THR A 1 269 ? 17.391 -19.078 10.438 1 74.69 269 THR A C 1
ATOM 2003 O O . THR A 1 269 ? 18.562 -18.703 10.492 1 74.69 269 THR A O 1
ATOM 2006 N N . ALA A 1 270 ? 16.484 -18.297 10.07 1 83.5 270 ALA A N 1
ATOM 2007 C CA . ALA A 1 270 ? 16.656 -16.859 10.273 1 83.5 270 ALA A CA 1
ATOM 2008 C C . ALA A 1 270 ? 15.805 -16.359 11.43 1 83.5 270 ALA A C 1
ATOM 2010 O O . ALA A 1 270 ? 14.695 -16.859 11.656 1 83.5 270 ALA A O 1
ATOM 2011 N N . PRO A 1 271 ? 16.297 -15.438 12.195 1 86.38 271 PRO A N 1
ATOM 2012 C CA . PRO A 1 271 ? 15.57 -14.945 13.367 1 86.38 271 PRO A CA 1
ATOM 2013 C C . PRO A 1 271 ? 14.359 -14.094 12.984 1 86.38 271 PRO A C 1
ATOM 2015 O O . PRO A 1 271 ? 13.453 -13.906 13.797 1 86.38 271 PRO A O 1
ATOM 2018 N N . SER A 1 272 ? 14.461 -13.523 11.742 1 92 272 SER A N 1
ATOM 2019 C CA . SER A 1 272 ? 13.367 -12.664 11.297 1 92 272 SER A CA 1
ATOM 2020 C C . SER A 1 272 ? 13.109 -12.828 9.805 1 92 272 SER A C 1
ATOM 2022 O O . SER A 1 272 ? 13.938 -13.383 9.086 1 92 272 SER A O 1
ATOM 2024 N N . LEU A 1 273 ? 12.008 -12.391 9.383 1 91.94 273 LEU A N 1
ATOM 2025 C CA . LEU A 1 273 ? 11.648 -12.492 7.969 1 91.94 273 LEU A CA 1
ATOM 2026 C C . LEU A 1 273 ? 12.586 -11.656 7.109 1 91.94 273 LEU A C 1
ATOM 2028 O O . LEU A 1 273 ? 12.93 -12.047 5.992 1 91.94 273 LEU A O 1
ATOM 2032 N N . VAL A 1 274 ? 13 -10.492 7.645 1 92.19 274 VAL A N 1
ATOM 2033 C CA . VAL A 1 274 ? 13.93 -9.641 6.914 1 92.19 274 VAL A CA 1
ATOM 2034 C C . VAL A 1 274 ? 15.227 -10.406 6.648 1 92.19 274 VAL A C 1
ATOM 2036 O O . VAL A 1 274 ? 15.719 -10.43 5.516 1 92.19 274 VAL A O 1
ATOM 2039 N N . ASP A 1 275 ? 15.68 -11.039 7.645 1 91.31 275 ASP A N 1
ATOM 2040 C CA . ASP A 1 275 ? 16.922 -11.797 7.523 1 91.31 275 ASP A CA 1
ATOM 2041 C C . ASP A 1 275 ? 16.766 -12.961 6.547 1 91.31 275 ASP A C 1
ATOM 2043 O O . ASP A 1 275 ? 17.656 -13.242 5.75 1 91.31 275 ASP A O 1
ATOM 2047 N N . ALA A 1 276 ? 15.656 -13.602 6.629 1 88.44 276 ALA A N 1
ATOM 2048 C CA . ALA A 1 276 ? 15.391 -14.75 5.758 1 88.44 276 ALA A CA 1
ATOM 2049 C C . ALA A 1 276 ? 15.352 -14.32 4.293 1 88.44 276 ALA A C 1
ATOM 2051 O O . ALA A 1 276 ? 15.977 -14.953 3.441 1 88.44 276 ALA A O 1
ATOM 2052 N N . LEU A 1 277 ? 14.68 -13.25 4.004 1 87.81 277 LEU A N 1
ATOM 2053 C CA . LEU A 1 277 ? 14.484 -12.789 2.633 1 87.81 277 LEU A CA 1
ATOM 2054 C C . LEU A 1 277 ? 15.781 -12.227 2.059 1 87.81 277 LEU A C 1
ATOM 2056 O O . LEU A 1 277 ? 16.047 -12.383 0.867 1 87.81 277 LEU A O 1
ATOM 2060 N N . ARG A 1 278 ? 16.562 -11.656 2.873 1 84.06 278 ARG A N 1
ATOM 2061 C CA . ARG A 1 278 ? 17.797 -11.023 2.406 1 84.06 278 ARG A CA 1
ATOM 2062 C C . ARG A 1 278 ? 18.906 -12.047 2.236 1 84.06 278 ARG A C 1
ATOM 2064 O O . ARG A 1 278 ? 19.797 -11.875 1.398 1 84.06 278 ARG A O 1
ATOM 2071 N N . ALA A 1 279 ? 18.812 -13.156 3.018 1 77.06 279 ALA A N 1
ATOM 2072 C CA . ALA A 1 279 ? 19.953 -14.062 3.086 1 77.06 279 ALA A CA 1
ATOM 2073 C C . ALA A 1 279 ? 19.703 -15.32 2.264 1 77.06 279 ALA A C 1
ATOM 2075 O O . ALA A 1 279 ? 20.656 -16.031 1.9 1 77.06 279 ALA A O 1
ATOM 2076 N N . ALA A 1 280 ? 18.531 -15.586 1.93 1 74.25 280 ALA A N 1
ATOM 2077 C CA . ALA A 1 280 ? 18.234 -16.828 1.23 1 74.25 280 ALA A CA 1
ATOM 2078 C C . ALA A 1 280 ? 18.984 -16.906 -0.097 1 74.25 280 ALA A C 1
ATOM 2080 O O . ALA A 1 280 ? 18.969 -15.953 -0.88 1 74.25 280 ALA A O 1
ATOM 2081 N N . PRO A 1 281 ? 19.891 -17.828 -0.356 1 67.44 281 PRO A N 1
ATOM 2082 C CA . PRO A 1 281 ? 20.766 -17.938 -1.534 1 67.44 281 PRO A CA 1
ATOM 2083 C C . PRO A 1 281 ? 20.016 -17.688 -2.842 1 67.44 281 PRO A C 1
ATOM 2085 O O . PRO A 1 281 ? 20.547 -17.047 -3.75 1 67.44 281 PRO A O 1
ATOM 2088 N N . GLY A 1 282 ? 18.781 -18.047 -2.975 1 67.69 282 GLY A N 1
ATOM 2089 C CA . GLY A 1 282 ? 18 -17.844 -4.184 1 67.69 282 GLY A CA 1
ATOM 2090 C C . GLY A 1 282 ? 17.359 -16.484 -4.262 1 67.69 282 GLY A C 1
ATOM 2091 O O . GLY A 1 282 ? 17.031 -15.992 -5.352 1 67.69 282 GLY A O 1
ATOM 2092 N N . TYR A 1 283 ? 17.469 -15.797 -3.248 1 71.44 283 TYR A N 1
ATOM 2093 C CA . TYR A 1 283 ? 16.781 -14.516 -3.199 1 71.44 283 TYR A CA 1
ATOM 2094 C C . TYR A 1 283 ? 17.766 -13.359 -3.227 1 71.44 283 TYR A C 1
ATOM 2096 O O . TYR A 1 283 ? 17.5 -12.312 -3.832 1 71.44 283 TYR A O 1
ATOM 2104 N N . ARG A 1 284 ? 18.922 -13.578 -2.709 1 72.19 284 ARG A N 1
ATOM 2105 C CA . ARG A 1 284 ? 19.875 -12.508 -2.441 1 72.19 284 ARG A CA 1
ATOM 2106 C C . ARG A 1 284 ? 20.359 -11.867 -3.738 1 72.19 284 ARG A C 1
ATOM 2108 O O . ARG A 1 284 ? 20.703 -10.688 -3.764 1 72.19 284 ARG A O 1
ATOM 2115 N N . SER A 1 285 ? 20.312 -12.609 -4.848 1 76.12 285 SER A N 1
ATOM 2116 C CA . SER A 1 285 ? 20.922 -12.086 -6.062 1 76.12 285 SER A CA 1
ATOM 2117 C C . SER A 1 285 ? 19.875 -11.664 -7.078 1 76.12 285 SER A C 1
ATOM 2119 O O . SER A 1 285 ? 20.203 -11.117 -8.133 1 76.12 285 SER A O 1
ATOM 2121 N N . ILE A 1 286 ? 18.656 -11.867 -6.711 1 78.75 286 ILE A N 1
ATOM 2122 C CA . ILE A 1 286 ? 17.594 -11.562 -7.66 1 78.75 286 ILE A CA 1
ATOM 2123 C C . ILE A 1 286 ? 17.5 -10.055 -7.875 1 78.75 286 ILE A C 1
ATOM 2125 O O . ILE A 1 286 ? 17.375 -9.297 -6.91 1 78.75 286 ILE A O 1
ATOM 2129 N N . LEU A 1 287 ? 17.594 -9.672 -9.094 1 81.88 287 LEU A N 1
ATOM 2130 C CA . LEU A 1 287 ? 17.453 -8.258 -9.445 1 81.88 287 LEU A CA 1
ATOM 2131 C C . LEU A 1 287 ? 15.992 -7.875 -9.609 1 81.88 287 LEU A C 1
ATOM 2133 O O . LEU A 1 287 ? 15.18 -8.688 -10.062 1 81.88 287 LEU A O 1
ATOM 2137 N N . ALA A 1 288 ? 15.742 -6.703 -9.258 1 87 288 ALA A N 1
ATOM 2138 C CA . ALA A 1 288 ? 14.391 -6.184 -9.43 1 87 288 ALA A CA 1
ATOM 2139 C C . ALA A 1 288 ? 14.023 -6.078 -10.914 1 87 288 ALA A C 1
ATOM 2141 O O . ALA A 1 288 ? 14.867 -5.75 -11.742 1 87 288 ALA A O 1
ATOM 2142 N N . PRO A 1 289 ? 12.781 -6.434 -11.172 1 81.19 289 PRO A N 1
ATOM 2143 C CA . PRO A 1 289 ? 12.328 -6.199 -12.547 1 81.19 289 PRO A CA 1
ATOM 2144 C C . PRO A 1 289 ? 12.312 -4.719 -12.922 1 81.19 289 PRO A C 1
ATOM 2146 O O . PRO A 1 289 ? 12.336 -3.855 -12.039 1 81.19 289 PRO A O 1
ATOM 2149 N N . ARG A 1 290 ? 12.336 -4.52 -14.25 1 82.06 290 ARG A N 1
ATOM 2150 C CA . ARG A 1 290 ? 12.242 -3.145 -14.727 1 82.06 290 ARG A CA 1
ATOM 2151 C C . ARG A 1 290 ? 10.812 -2.807 -15.141 1 82.06 290 ARG A C 1
ATOM 2153 O O . ARG A 1 290 ? 10.18 -3.559 -15.875 1 82.06 290 ARG A O 1
ATOM 2160 N N . GLY A 1 291 ? 10.344 -1.752 -14.531 1 81.62 291 GLY A N 1
ATOM 2161 C CA . GLY A 1 291 ? 8.992 -1.319 -14.859 1 81.62 291 GLY A CA 1
ATOM 2162 C C . GLY A 1 291 ? 7.934 -1.947 -13.977 1 81.62 291 GLY A C 1
ATOM 2163 O O . GLY A 1 291 ? 8.25 -2.672 -13.031 1 81.62 291 GLY A O 1
ATOM 2164 N N . THR A 1 292 ? 6.664 -1.626 -14.297 1 79.62 292 THR A N 1
ATOM 2165 C CA . THR A 1 292 ? 5.574 -2.088 -13.445 1 79.62 292 THR A CA 1
ATOM 2166 C C . THR A 1 292 ? 4.789 -3.203 -14.133 1 79.62 292 THR A C 1
ATOM 2168 O O . THR A 1 292 ? 3.912 -3.816 -13.523 1 79.62 292 THR A O 1
ATOM 2171 N N . ASP A 1 293 ? 5.156 -3.369 -15.336 1 79.69 293 ASP A N 1
ATOM 2172 C CA . ASP A 1 293 ? 4.539 -4.488 -16.047 1 79.69 293 ASP A CA 1
ATOM 2173 C C . ASP A 1 293 ? 5.266 -5.797 -15.734 1 79.69 293 ASP A C 1
ATOM 2175 O O . ASP A 1 293 ? 6.027 -6.301 -16.562 1 79.69 293 ASP A O 1
ATOM 2179 N N . HIS A 1 294 ? 5.098 -6.25 -14.625 1 83.75 294 HIS A N 1
ATOM 2180 C CA . HIS A 1 294 ? 5.758 -7.457 -14.141 1 83.75 294 HIS A CA 1
ATOM 2181 C C . HIS A 1 294 ? 4.812 -8.297 -13.281 1 83.75 294 HIS A C 1
ATOM 2183 O O . HIS A 1 294 ? 3.834 -7.777 -12.742 1 83.75 294 HIS A O 1
ATOM 2189 N N . ARG A 1 295 ? 5.168 -9.477 -13.195 1 82.38 295 ARG A N 1
ATOM 2190 C CA . ARG A 1 295 ? 4.297 -10.461 -12.555 1 82.38 295 ARG A CA 1
ATOM 2191 C C . ARG A 1 295 ? 4.062 -10.109 -11.086 1 82.38 295 ARG A C 1
ATOM 2193 O O . ARG A 1 295 ? 3.02 -10.438 -10.523 1 82.38 295 ARG A O 1
ATOM 2200 N N . PHE A 1 296 ? 4.895 -9.344 -10.453 1 87.69 296 PHE A N 1
ATOM 2201 C CA . PHE A 1 296 ? 4.785 -9.062 -9.031 1 87.69 296 PHE A CA 1
ATOM 2202 C C . PHE A 1 296 ? 3.582 -8.172 -8.742 1 87.69 296 PHE A C 1
ATOM 2204 O O . PHE A 1 296 ? 2.969 -8.273 -7.68 1 87.69 296 PHE A O 1
ATOM 2211 N N . LEU A 1 297 ? 3.221 -7.352 -9.734 1 91.94 297 LEU A N 1
ATOM 2212 C CA . LEU A 1 297 ? 2.1 -6.441 -9.531 1 91.94 297 LEU A CA 1
ATOM 2213 C C . LEU A 1 297 ? 0.908 -6.844 -10.391 1 91.94 297 LEU A C 1
ATOM 2215 O O . LEU A 1 297 ? -0.092 -6.125 -10.453 1 91.94 297 LEU A O 1
ATOM 2219 N N . ASP A 1 298 ? 1.03 -7.93 -11.039 1 92.12 298 ASP A N 1
ATOM 2220 C CA . ASP A 1 298 ? -0.056 -8.406 -11.891 1 92.12 298 ASP A CA 1
ATOM 2221 C C . ASP A 1 298 ? -0.434 -9.844 -11.547 1 92.12 298 ASP A C 1
ATOM 2223 O O . ASP A 1 298 ? -1.324 -10.078 -10.727 1 92.12 298 ASP A O 1
ATOM 2227 N N . GLU A 1 299 ? 0.39 -10.789 -11.977 1 90.5 299 GLU A N 1
ATOM 2228 C CA . GLU A 1 299 ? 0.065 -12.203 -11.805 1 90.5 299 GLU A CA 1
ATOM 2229 C C . GLU A 1 299 ? -0.116 -12.555 -10.336 1 90.5 299 GLU A C 1
ATOM 2231 O O . GLU A 1 299 ? -1.1 -13.195 -9.961 1 90.5 299 GLU A O 1
ATOM 2236 N N . HIS A 1 300 ? 0.816 -12.141 -9.531 1 93.94 300 HIS A N 1
ATOM 2237 C CA . HIS A 1 300 ? 0.789 -12.508 -8.117 1 93.94 300 HIS A CA 1
ATOM 2238 C C . HIS A 1 300 ? -0.377 -11.836 -7.395 1 93.94 300 HIS A C 1
ATOM 2240 O O . HIS A 1 300 ? -0.841 -12.328 -6.367 1 93.94 300 HIS A O 1
ATOM 2246 N N . VAL A 1 301 ? -0.801 -10.766 -7.961 1 97.12 301 VAL A N 1
ATOM 2247 C CA . VAL A 1 301 ? -1.967 -10.102 -7.379 1 97.12 301 VAL A CA 1
ATOM 2248 C C . VAL A 1 301 ? -3.244 -10.773 -7.887 1 97.12 301 VAL A C 1
ATOM 2250 O O . VAL A 1 301 ? -4.086 -11.195 -7.094 1 97.12 301 VAL A O 1
ATOM 2253 N N . ARG A 1 302 ? -3.371 -11.023 -9.172 1 96.38 302 ARG A N 1
ATOM 2254 C CA . ARG A 1 302 ? -4.57 -11.57 -9.797 1 96.38 302 ARG A CA 1
ATOM 2255 C C . ARG A 1 302 ? -4.828 -13 -9.336 1 96.38 302 ARG A C 1
ATOM 2257 O O . ARG A 1 302 ? -5.977 -13.391 -9.141 1 96.38 302 ARG A O 1
ATOM 2264 N N . THR A 1 303 ? -3.713 -13.734 -9.156 1 97.25 303 THR A N 1
ATOM 2265 C CA . THR A 1 303 ? -3.869 -15.156 -8.844 1 97.25 303 THR A CA 1
ATOM 2266 C C . THR A 1 303 ? -3.434 -15.445 -7.414 1 97.25 303 THR A C 1
ATOM 2268 O O . THR A 1 303 ? -3.33 -16.609 -7.012 1 97.25 303 THR A O 1
ATOM 2271 N N . GLY A 1 304 ? -3.137 -14.445 -6.648 1 97.25 304 GLY A N 1
ATOM 2272 C CA . GLY A 1 304 ? -2.729 -14.594 -5.258 1 97.25 304 GLY A CA 1
ATOM 2273 C C . GLY A 1 304 ? -3.535 -13.734 -4.305 1 97.25 304 GLY A C 1
ATOM 2274 O O . GLY A 1 304 ? -4.516 -14.195 -3.717 1 97.25 304 GLY A O 1
ATOM 2275 N N . ALA A 1 305 ? -3.338 -12.43 -4.355 1 97.62 305 ALA A N 1
ATOM 2276 C CA . ALA A 1 305 ? -3.953 -11.523 -3.391 1 97.62 305 ALA A CA 1
ATOM 2277 C C . ALA A 1 305 ? -5.457 -11.414 -3.619 1 97.62 305 ALA A C 1
ATOM 2279 O O . ALA A 1 305 ? -6.234 -11.352 -2.664 1 97.62 305 ALA A O 1
ATOM 2280 N N . VAL A 1 306 ? -5.914 -11.406 -4.855 1 98.12 306 VAL A N 1
ATOM 2281 C CA . VAL A 1 306 ? -7.328 -11.242 -5.176 1 98.12 306 VAL A CA 1
ATOM 2282 C C . VAL A 1 306 ? -8.125 -12.43 -4.625 1 98.12 306 VAL A C 1
ATOM 2284 O O . VAL A 1 306 ? -9.07 -12.242 -3.854 1 98.12 306 VAL A O 1
ATOM 2287 N N . PRO A 1 307 ? -7.727 -13.641 -4.992 1 98 307 PRO A N 1
ATOM 2288 C CA . PRO A 1 307 ? -8.5 -14.758 -4.441 1 98 307 PRO A CA 1
ATOM 2289 C C . PRO A 1 307 ? -8.367 -14.875 -2.924 1 98 307 PRO A C 1
ATOM 2291 O O . PRO A 1 307 ? -9.32 -15.281 -2.246 1 98 307 PRO A O 1
ATOM 2294 N N . LEU A 1 308 ? -7.238 -14.562 -2.326 1 98 308 LEU A N 1
ATOM 2295 C CA . LEU A 1 308 ? -7.082 -14.586 -0.876 1 98 308 LEU A CA 1
ATOM 2296 C C . LEU A 1 308 ? -8.047 -13.617 -0.205 1 98 308 LEU A C 1
ATOM 2298 O O . LEU A 1 308 ? -8.719 -13.969 0.768 1 98 308 LEU A O 1
ATOM 2302 N N . ALA A 1 309 ? -8.102 -12.398 -0.756 1 97.94 309 ALA A N 1
ATOM 2303 C CA . ALA A 1 309 ? -9 -11.383 -0.221 1 97.94 309 ALA A CA 1
ATOM 2304 C C . ALA A 1 309 ? -10.461 -11.836 -0.313 1 97.94 309 ALA A C 1
ATOM 2306 O O . ALA A 1 309 ? -11.219 -11.695 0.646 1 97.94 309 ALA A O 1
ATOM 2307 N N . ALA A 1 310 ? -10.805 -12.383 -1.452 1 97.56 310 ALA A N 1
ATOM 2308 C CA . ALA A 1 310 ? -12.18 -12.812 -1.692 1 97.56 310 ALA A CA 1
ATOM 2309 C C . ALA A 1 310 ? -12.57 -13.961 -0.762 1 97.56 310 ALA A C 1
ATOM 2311 O O . ALA A 1 310 ? -13.664 -13.961 -0.196 1 97.56 310 ALA A O 1
ATOM 2312 N N . LEU A 1 311 ? -11.695 -14.93 -0.623 1 97.19 311 LEU A N 1
ATOM 2313 C CA . LEU A 1 311 ? -11.953 -16.062 0.256 1 97.19 311 LEU A CA 1
ATOM 2314 C C . LEU A 1 311 ? -12.062 -15.617 1.709 1 97.19 311 LEU A C 1
ATOM 2316 O O . LEU A 1 311 ? -12.969 -16.047 2.426 1 97.19 311 LEU A O 1
ATOM 2320 N N . ALA A 1 312 ? -11.141 -14.773 2.15 1 97.62 312 ALA A N 1
ATOM 2321 C CA . ALA A 1 312 ? -11.141 -14.273 3.523 1 97.62 312 ALA A CA 1
ATOM 2322 C C . ALA A 1 312 ? -12.422 -13.5 3.82 1 97.62 312 ALA A C 1
ATOM 2324 O O . ALA A 1 312 ? -13.016 -13.656 4.891 1 97.62 312 ALA A O 1
ATOM 2325 N N . ALA A 1 313 ? -12.797 -12.664 2.879 1 97.12 313 ALA A N 1
ATOM 2326 C CA . ALA A 1 313 ? -14.039 -11.906 3.033 1 97.12 313 ALA A CA 1
ATOM 2327 C C . ALA A 1 313 ? -15.234 -12.836 3.184 1 97.12 313 ALA A C 1
ATOM 2329 O O . ALA A 1 313 ? -16.109 -12.602 4.02 1 97.12 313 ALA A O 1
ATOM 2330 N N . LEU A 1 314 ? -15.297 -13.844 2.375 1 96.38 314 LEU A N 1
ATOM 2331 C CA . LEU A 1 314 ? -16.422 -14.781 2.371 1 96.38 314 LEU A CA 1
ATOM 2332 C C . LEU A 1 314 ? -16.484 -15.562 3.68 1 96.38 314 LEU A C 1
ATOM 2334 O O . LEU A 1 314 ? -17.562 -15.836 4.195 1 96.38 314 LEU A O 1
ATOM 2338 N N . VAL A 1 315 ? -15.352 -15.961 4.23 1 95.25 315 VAL A N 1
ATOM 2339 C CA . VAL A 1 315 ? -15.32 -16.781 5.438 1 95.25 315 VAL A CA 1
ATOM 2340 C C . VAL A 1 315 ? -15.398 -15.883 6.676 1 95.25 315 VAL A C 1
ATOM 2342 O O . VAL A 1 315 ? -15.68 -16.359 7.777 1 95.25 315 VAL A O 1
ATOM 2345 N N . GLY A 1 316 ? -15.055 -14.633 6.531 1 95.75 316 GLY A N 1
ATOM 2346 C CA . GLY A 1 316 ? -15.211 -13.672 7.613 1 95.75 316 GLY A CA 1
ATOM 2347 C C . GLY A 1 316 ? -13.945 -13.461 8.422 1 95.75 316 GLY A C 1
ATOM 2348 O O . GLY A 1 316 ? -14 -13.25 9.633 1 95.75 316 GLY A O 1
ATOM 2349 N N . THR A 1 317 ? -12.812 -13.664 7.852 1 97.19 317 THR A N 1
ATOM 2350 C CA . THR A 1 317 ? -11.539 -13.375 8.5 1 97.19 317 THR A CA 1
ATOM 2351 C C . THR A 1 317 ? -10.977 -12.039 8.016 1 97.19 317 THR A C 1
ATOM 2353 O O . THR A 1 317 ? -11.391 -11.523 6.973 1 97.19 317 THR A O 1
ATOM 2356 N N . PRO A 1 318 ? -10.039 -11.438 8.766 1 97.44 318 PRO A N 1
ATOM 2357 C CA . PRO A 1 318 ? -9.445 -10.172 8.336 1 97.44 318 PRO A CA 1
ATOM 2358 C C . PRO A 1 318 ? -8.781 -10.266 6.961 1 97.44 318 PRO A C 1
ATOM 2360 O O . PRO A 1 318 ? -8.148 -11.281 6.645 1 97.44 318 PRO A O 1
ATOM 2363 N N . HIS A 1 319 ? -9 -9.25 6.156 1 98.06 319 HIS A N 1
ATOM 2364 C CA . HIS A 1 319 ? -8.445 -9.258 4.809 1 98.06 319 HIS A CA 1
ATOM 2365 C C . HIS A 1 319 ? -8.047 -7.855 4.359 1 98.06 319 HIS A C 1
ATOM 2367 O O . HIS A 1 319 ? -8.023 -7.566 3.162 1 98.06 319 HIS A O 1
ATOM 2373 N N . ARG A 1 320 ? -7.777 -6.934 5.281 1 97.56 320 ARG A N 1
ATOM 2374 C CA . ARG A 1 320 ? -7.449 -5.551 4.949 1 97.56 320 ARG A CA 1
ATOM 2375 C C . ARG A 1 320 ? -6.125 -5.469 4.203 1 97.56 320 ARG A C 1
ATOM 2377 O O . ARG A 1 320 ? -5.957 -4.633 3.312 1 97.56 320 ARG A O 1
ATOM 2384 N N . GLN A 1 321 ? -5.184 -6.281 4.621 1 98.5 321 GLN A N 1
ATOM 2385 C CA . GLN A 1 321 ? -3.879 -6.258 3.965 1 98.5 321 GLN A CA 1
ATOM 2386 C C . GLN A 1 321 ? -3.979 -6.738 2.521 1 98.5 321 GLN A C 1
ATOM 2388 O O . GLN A 1 321 ? -3.369 -6.156 1.623 1 98.5 321 GLN A O 1
ATOM 2393 N N . PHE A 1 322 ? -4.754 -7.805 2.301 1 98.38 322 PHE A N 1
ATOM 2394 C CA . PHE A 1 322 ? -4.969 -8.281 0.938 1 98.38 322 PHE A CA 1
ATOM 2395 C C . PHE A 1 322 ? -5.605 -7.191 0.081 1 98.38 322 PHE A C 1
ATOM 2397 O O . PHE A 1 322 ? -5.16 -6.934 -1.038 1 98.38 322 PHE A O 1
ATOM 2404 N N . ASP A 1 323 ? -6.605 -6.594 0.659 1 98.31 323 ASP A N 1
ATOM 2405 C CA . ASP A 1 323 ? -7.32 -5.543 -0.059 1 98.31 323 ASP A CA 1
ATOM 2406 C C . ASP A 1 323 ? -6.395 -4.371 -0.38 1 98.31 323 ASP A C 1
ATOM 2408 O O . ASP A 1 323 ? -6.5 -3.766 -1.448 1 98.31 323 ASP A O 1
ATOM 2412 N N . ALA A 1 324 ? -5.551 -4.02 0.587 1 98.62 324 ALA A N 1
ATOM 2413 C CA . ALA A 1 324 ? -4.605 -2.93 0.367 1 98.62 324 ALA A CA 1
ATOM 2414 C C . ALA A 1 324 ? -3.662 -3.246 -0.792 1 98.62 324 ALA A C 1
ATOM 2416 O O . ALA A 1 324 ? -3.387 -2.383 -1.629 1 98.62 324 ALA A O 1
ATOM 2417 N N . ILE A 1 325 ? -3.182 -4.477 -0.845 1 98.5 325 ILE A N 1
ATOM 2418 C CA . ILE A 1 325 ? -2.287 -4.922 -1.908 1 98.5 325 ILE A CA 1
ATOM 2419 C C . ILE A 1 325 ? -2.992 -4.801 -3.258 1 98.5 325 ILE A C 1
ATOM 2421 O O . ILE A 1 325 ? -2.455 -4.207 -4.195 1 98.5 325 ILE A O 1
ATOM 2425 N N . VAL A 1 326 ? -4.219 -5.32 -3.359 1 98.38 326 VAL A N 1
ATOM 2426 C CA . VAL A 1 326 ? -4.957 -5.332 -4.617 1 98.38 326 VAL A CA 1
ATOM 2427 C C . VAL A 1 326 ? -5.281 -3.902 -5.039 1 98.38 326 VAL A C 1
ATOM 2429 O O . VAL A 1 326 ? -5.145 -3.551 -6.215 1 98.38 326 VAL A O 1
ATOM 2432 N N . THR A 1 327 ? -5.664 -3.082 -4.09 1 98.44 327 THR A N 1
ATOM 2433 C CA . THR A 1 327 ? -6.051 -1.702 -4.359 1 98.44 327 THR A CA 1
ATOM 2434 C C . THR A 1 327 ? -4.871 -0.91 -4.918 1 98.44 327 THR A C 1
ATOM 2436 O O . THR A 1 327 ? -4.984 -0.269 -5.965 1 98.44 327 THR A O 1
ATOM 2439 N N . MET A 1 328 ? -3.76 -0.964 -4.289 1 97.94 328 MET A N 1
ATOM 2440 C CA . MET A 1 328 ? -2.598 -0.183 -4.703 1 97.94 328 MET A CA 1
ATOM 2441 C C . MET A 1 328 ? -2.016 -0.722 -6.004 1 97.94 328 MET A C 1
ATOM 2443 O O . MET A 1 328 ? -1.59 0.051 -6.867 1 97.94 328 MET A O 1
ATOM 2447 N N . ALA A 1 329 ? -1.984 -2.039 -6.113 1 97.81 329 ALA A N 1
ATOM 2448 C CA . ALA A 1 329 ? -1.491 -2.625 -7.359 1 97.81 329 ALA A CA 1
ATOM 2449 C C . ALA A 1 329 ? -2.385 -2.244 -8.539 1 97.81 329 ALA A C 1
ATOM 2451 O O . ALA A 1 329 ? -1.895 -1.968 -9.633 1 97.81 329 ALA A O 1
ATOM 2452 N N . SER A 1 330 ? -3.723 -2.283 -8.328 1 97.75 330 SER A N 1
ATOM 2453 C CA . SER A 1 330 ? -4.66 -1.881 -9.375 1 97.75 330 SER A CA 1
ATOM 2454 C C . SER A 1 330 ? -4.402 -0.448 -9.828 1 97.75 330 SER A C 1
ATOM 2456 O O . SER A 1 330 ? -4.348 -0.172 -11.031 1 97.75 330 SER A O 1
ATOM 2458 N N . ALA A 1 331 ? -4.215 0.425 -8.859 1 97.56 331 ALA A N 1
ATOM 2459 C CA . ALA A 1 331 ? -3.951 1.823 -9.188 1 97.56 331 ALA A CA 1
ATOM 2460 C C . ALA A 1 331 ? -2.617 1.975 -9.914 1 97.56 331 ALA A C 1
ATOM 2462 O O . ALA A 1 331 ? -2.535 2.654 -10.938 1 97.56 331 ALA A O 1
ATOM 2463 N N . ALA A 1 332 ? -1.583 1.351 -9.406 1 97.19 332 ALA A N 1
ATOM 2464 C CA . ALA A 1 332 ? -0.236 1.455 -9.961 1 97.19 332 ALA A CA 1
ATOM 2465 C C . ALA A 1 332 ? -0.206 1.001 -11.422 1 97.19 332 ALA A C 1
ATOM 2467 O O . ALA A 1 332 ? 0.488 1.596 -12.25 1 97.19 332 ALA A O 1
ATOM 2468 N N . THR A 1 333 ? -0.975 -0.08 -11.727 1 95.12 333 THR A N 1
ATOM 2469 C CA . THR A 1 333 ? -0.912 -0.68 -13.055 1 95.12 333 THR A CA 1
ATOM 2470 C C . THR A 1 333 ? -1.979 -0.084 -13.969 1 95.12 333 THR A C 1
ATOM 2472 O O . THR A 1 333 ? -1.941 -0.281 -15.188 1 95.12 333 THR A O 1
ATOM 2475 N N . GLY A 1 334 ? -2.953 0.622 -13.352 1 94.06 334 GLY A N 1
ATOM 2476 C CA . GLY A 1 334 ? -4.051 1.175 -14.125 1 94.06 334 GLY A CA 1
ATOM 2477 C C . GLY A 1 334 ? -5.062 0.13 -14.562 1 94.06 334 GLY A C 1
ATOM 2478 O O . GLY A 1 334 ? -5.777 0.321 -15.547 1 94.06 334 GLY A O 1
ATOM 2479 N N . ARG A 1 335 ? -5.066 -0.997 -13.805 1 94.19 335 ARG A N 1
ATOM 2480 C CA . ARG A 1 335 ? -5.957 -2.105 -14.133 1 94.19 335 ARG A CA 1
ATOM 2481 C C . ARG A 1 335 ? -6.859 -2.447 -12.953 1 94.19 335 ARG A C 1
ATOM 2483 O O . ARG A 1 335 ? -6.441 -2.355 -11.797 1 94.19 335 ARG A O 1
ATOM 2490 N N . ASP A 1 336 ? -8.031 -2.787 -13.258 1 95.5 336 ASP A N 1
ATOM 2491 C CA . ASP A 1 336 ? -8.922 -3.297 -12.219 1 95.5 336 ASP A CA 1
ATOM 2492 C C . ASP A 1 336 ? -8.625 -4.758 -11.906 1 95.5 336 ASP A C 1
ATOM 2494 O O . ASP A 1 336 ? -9.281 -5.66 -12.422 1 95.5 336 ASP A O 1
ATOM 2498 N N . LEU A 1 337 ? -7.789 -5.02 -11.016 1 95.44 337 LEU A N 1
ATOM 2499 C CA . LEU A 1 337 ? -7.297 -6.371 -10.758 1 95.44 337 LEU A CA 1
ATOM 2500 C C . LEU A 1 337 ? -8.32 -7.18 -9.969 1 95.44 337 LEU A C 1
ATOM 2502 O O . LEU A 1 337 ? -8.297 -8.414 -10 1 95.44 337 LEU A O 1
ATOM 2506 N N . TYR A 1 338 ? -9.219 -6.496 -9.234 1 93.62 338 TYR A N 1
ATOM 2507 C CA . TYR A 1 338 ? -10.297 -7.203 -8.547 1 93.62 338 TYR A CA 1
ATOM 2508 C C . TYR A 1 338 ? -11.18 -7.949 -9.539 1 93.62 338 TYR A C 1
ATOM 2510 O O . TYR A 1 338 ? -11.516 -9.117 -9.328 1 93.62 338 TYR A O 1
ATOM 2518 N N . ARG A 1 339 ? -11.445 -7.238 -10.586 1 93 339 ARG A N 1
ATOM 2519 C CA . ARG A 1 339 ? -12.383 -7.777 -11.57 1 93 339 ARG A CA 1
ATOM 2520 C C . ARG A 1 339 ? -11.68 -8.742 -12.523 1 93 339 ARG A C 1
ATOM 2522 O O . ARG A 1 339 ? -12.281 -9.719 -12.969 1 93 339 ARG A O 1
ATOM 2529 N N . ASN A 1 340 ? -10.422 -8.508 -12.773 1 93.19 340 ASN A N 1
ATOM 2530 C CA . ASN A 1 340 ? -9.711 -9.289 -13.789 1 93.19 340 ASN A CA 1
ATOM 2531 C C . ASN A 1 340 ? -8.867 -10.391 -13.156 1 93.19 340 ASN A C 1
ATOM 2533 O O . ASN A 1 340 ? -8.211 -11.156 -13.867 1 93.19 340 ASN A O 1
ATOM 2537 N N . GLY A 1 341 ? -8.922 -10.492 -11.836 1 95.62 341 GLY A N 1
ATOM 2538 C CA . GLY A 1 341 ? -8.203 -11.547 -11.148 1 95.62 341 GLY A CA 1
ATOM 2539 C C . GLY A 1 341 ? -9.031 -12.805 -10.945 1 95.62 341 GLY A C 1
ATOM 2540 O O . GLY A 1 341 ? -10.086 -12.961 -11.562 1 95.62 341 GLY A O 1
ATOM 2541 N N . ARG A 1 342 ? -8.461 -13.773 -10.211 1 97.12 342 ARG A N 1
ATOM 2542 C CA . ARG A 1 342 ? -9.141 -15.023 -9.891 1 97.12 342 ARG A CA 1
ATOM 2543 C C . ARG A 1 342 ? -10.203 -14.805 -8.82 1 97.12 342 ARG A C 1
ATOM 2545 O O . ARG A 1 342 ? -9.938 -14.945 -7.625 1 97.12 342 ARG A O 1
ATOM 2552 N N . THR A 1 343 ? -11.445 -14.539 -9.273 1 96.62 343 THR A N 1
ATOM 2553 C CA . THR A 1 343 ? -12.57 -14.234 -8.398 1 96.62 343 THR A CA 1
ATOM 2554 C C . THR A 1 343 ? -13.203 -15.516 -7.863 1 96.62 343 THR A C 1
ATOM 2556 O O . THR A 1 343 ? -12.891 -16.609 -8.336 1 96.62 343 THR A O 1
ATOM 2559 N N . LEU A 1 344 ? -14.062 -15.375 -6.906 1 96.75 344 LEU A N 1
ATOM 2560 C CA . LEU A 1 344 ? -14.82 -16.5 -6.383 1 96.75 344 LEU A CA 1
ATOM 2561 C C . LEU A 1 344 ? -15.641 -17.172 -7.488 1 96.75 344 LEU A C 1
ATOM 2563 O O . LEU A 1 344 ? -15.711 -18.391 -7.559 1 96.75 344 LEU A O 1
ATOM 2567 N N . HIS A 1 345 ? -16.203 -16.359 -8.336 1 96 345 HIS A N 1
ATOM 2568 C CA . HIS A 1 345 ? -17 -16.859 -9.453 1 96 345 HIS A CA 1
ATOM 2569 C C . HIS A 1 345 ? -16.156 -17.734 -10.375 1 96 345 HIS A C 1
ATOM 2571 O O . HIS A 1 345 ? -16.578 -18.828 -10.766 1 96 345 HIS A O 1
ATOM 2577 N N . ARG A 1 346 ? -14.961 -17.297 -10.68 1 96.12 346 ARG A N 1
ATOM 2578 C CA . ARG A 1 346 ? -14.07 -18.031 -11.57 1 96.12 346 ARG A CA 1
ATOM 2579 C C . ARG A 1 346 ? -13.641 -19.359 -10.938 1 96.12 346 ARG A C 1
ATOM 2581 O O . ARG A 1 346 ? -13.383 -20.328 -11.641 1 96.12 346 ARG A O 1
ATOM 2588 N N . MET A 1 347 ? -13.625 -19.391 -9.602 1 96.06 347 MET A N 1
ATOM 2589 C CA . MET A 1 347 ? -13.188 -20.594 -8.891 1 96.06 347 MET A CA 1
ATOM 2590 C C . MET A 1 347 ? -14.375 -21.5 -8.578 1 96.06 347 MET A C 1
ATOM 2592 O O . MET A 1 347 ? -14.211 -22.562 -7.965 1 96.06 347 MET A O 1
ATOM 2596 N N . GLY A 1 348 ? -15.57 -21.031 -8.922 1 94.12 348 GLY A N 1
ATOM 2597 C CA . GLY A 1 348 ? -16.781 -21.812 -8.68 1 94.12 348 GLY A CA 1
ATOM 2598 C C . GLY A 1 348 ? -17.188 -21.844 -7.215 1 94.12 348 GLY A C 1
ATOM 2599 O O . GLY A 1 348 ? -17.734 -22.844 -6.738 1 94.12 348 GLY A O 1
ATOM 2600 N N . ILE A 1 349 ? -16.844 -20.828 -6.484 1 94.62 349 ILE A N 1
ATOM 2601 C CA . ILE A 1 349 ? -17.172 -20.734 -5.062 1 94.62 349 ILE A CA 1
ATOM 2602 C C . ILE A 1 349 ? -18.266 -19.703 -4.852 1 94.62 349 ILE A C 1
ATOM 2604 O O . ILE A 1 349 ? -18.094 -18.516 -5.152 1 94.62 349 ILE A O 1
ATOM 2608 N N . GLY A 1 350 ? -19.391 -20.188 -4.332 1 91.62 350 GLY A N 1
ATOM 2609 C CA . GLY A 1 350 ? -20.516 -19.281 -4.188 1 91.62 350 GLY A CA 1
ATOM 2610 C C . GLY A 1 350 ? -20.906 -19.047 -2.74 1 91.62 350 GLY A C 1
ATOM 2611 O O . GLY A 1 350 ? -21.734 -18.172 -2.451 1 91.62 350 GLY A O 1
ATOM 2612 N N . SER A 1 351 ? -20.297 -19.859 -1.834 1 92.31 351 SER A N 1
ATOM 2613 C CA . SER A 1 351 ? -20.672 -19.75 -0.43 1 92.31 351 SER A CA 1
ATOM 2614 C C . SER A 1 351 ? -19.562 -20.234 0.487 1 92.31 351 SER A C 1
ATOM 2616 O O . SER A 1 351 ? -18.609 -20.891 0.032 1 92.31 351 SER A O 1
ATOM 2618 N N . ARG A 1 352 ? -19.75 -19.891 1.699 1 91.25 352 ARG A N 1
ATOM 2619 C CA . ARG A 1 352 ? -18.828 -20.391 2.719 1 91.25 352 ARG A CA 1
ATOM 2620 C C . ARG A 1 352 ? -18.859 -21.906 2.781 1 91.25 352 ARG A C 1
ATOM 2622 O O . ARG A 1 352 ? -17.812 -22.547 2.965 1 91.25 352 ARG A O 1
ATOM 2629 N N . MET A 1 353 ? -19.984 -22.5 2.598 1 88.88 353 MET A N 1
ATOM 2630 C CA . MET A 1 353 ? -20.141 -23.953 2.639 1 88.88 353 MET A CA 1
ATOM 2631 C C . MET A 1 353 ? -19.359 -24.625 1.519 1 88.88 353 MET A C 1
ATOM 2633 O O . MET A 1 353 ? -18.766 -25.688 1.717 1 88.88 353 MET A O 1
ATOM 2637 N N . ALA A 1 354 ? -19.312 -23.984 0.412 1 87.62 354 ALA A N 1
ATOM 2638 C CA . ALA A 1 354 ? -18.562 -24.516 -0.719 1 87.62 354 ALA A CA 1
ATOM 2639 C C . ALA A 1 354 ? -17.078 -24.625 -0.392 1 87.62 354 ALA A C 1
ATOM 2641 O O . ALA A 1 354 ? -16.406 -25.547 -0.836 1 87.62 354 ALA A O 1
ATOM 2642 N N . ILE A 1 355 ? -16.609 -23.672 0.401 1 89.38 355 ILE A N 1
ATOM 2643 C CA . ILE A 1 355 ? -15.211 -23.672 0.82 1 89.38 355 ILE A CA 1
ATOM 2644 C C . ILE A 1 355 ? -14.961 -24.844 1.772 1 89.38 355 ILE A C 1
ATOM 2646 O O . ILE A 1 355 ? -13.984 -25.578 1.614 1 89.38 355 ILE A O 1
ATOM 2650 N N . MET A 1 356 ? -15.875 -25.094 2.594 1 83.94 356 MET A N 1
ATOM 2651 C CA . MET A 1 356 ? -15.711 -26.109 3.637 1 83.94 356 MET A CA 1
ATOM 2652 C C . MET A 1 356 ? -15.82 -27.516 3.055 1 83.94 356 MET A C 1
ATOM 2654 O O . MET A 1 356 ? -15.211 -28.453 3.568 1 83.94 356 MET A O 1
ATOM 2658 N N . THR A 1 357 ? -16.531 -27.672 1.974 1 78.31 357 THR A N 1
ATOM 2659 C CA . THR A 1 357 ? -16.719 -28.984 1.354 1 78.31 357 THR A CA 1
ATOM 2660 C C . THR A 1 357 ? -15.438 -29.422 0.651 1 78.31 357 THR A C 1
ATOM 2662 O O . THR A 1 357 ? -15.234 -30.625 0.428 1 78.31 357 THR A O 1
ATOM 2665 N N . LEU A 1 358 ? -14.672 -28.516 0.285 1 76.38 358 LEU A N 1
ATOM 2666 C CA . LEU A 1 358 ? -13.414 -28.844 -0.378 1 76.38 358 LEU A CA 1
ATOM 2667 C C . LEU A 1 358 ? -12.359 -29.266 0.636 1 76.38 358 LEU A C 1
ATOM 2669 O O . LEU A 1 358 ? -11.203 -29.516 0.273 1 76.38 358 LEU A O 1
ATOM 2673 N N . THR A 1 359 ? -12.625 -29.281 1.954 1 63.53 359 THR A N 1
ATOM 2674 C CA . THR A 1 359 ? -11.766 -29.719 3.043 1 63.53 359 THR A CA 1
ATOM 2675 C C . THR A 1 359 ? -12.172 -31.109 3.516 1 63.53 359 THR A C 1
ATOM 2677 O O . THR A 1 359 ? -11.344 -31.859 4.055 1 63.53 359 THR A O 1
ATOM 2680 N N . GLY A 1 360 ? -13.398 -31.547 3.314 1 55.22 360 GLY A N 1
ATOM 2681 C CA . GLY A 1 360 ? -14.039 -32.625 4.047 1 55.22 360 GLY A CA 1
ATOM 2682 C C . GLY A 1 360 ? -13.75 -34 3.467 1 55.22 360 GLY A C 1
ATOM 2683 O O . GLY A 1 360 ? -13.07 -34.125 2.443 1 55.22 360 GLY A O 1
ATOM 2684 N N . ALA A 1 361 ? -13.938 -35.062 4.27 1 49.97 361 ALA A N 1
ATOM 2685 C CA . ALA A 1 361 ? -13.812 -36.5 4.066 1 49.97 361 ALA A CA 1
ATOM 2686 C C . ALA A 1 361 ? -14.328 -36.906 2.686 1 49.97 361 ALA A C 1
ATOM 2688 O O . ALA A 1 361 ? -13.812 -37.844 2.074 1 49.97 361 ALA A O 1
ATOM 2689 N N . SER A 1 362 ? -15.273 -36.219 2.234 1 43 362 SER A N 1
ATOM 2690 C CA . SER A 1 362 ? -15.883 -36.656 0.981 1 43 362 SER A CA 1
ATOM 2691 C C . SER A 1 362 ? -14.945 -36.406 -0.2 1 43 362 SER A C 1
ATOM 2693 O O . SER A 1 362 ? -14.852 -37.25 -1.096 1 43 362 SER A O 1
ATOM 2695 N N . ALA A 1 363 ? -14.273 -35.281 -0.134 1 48.31 363 ALA A N 1
ATOM 2696 C CA . ALA A 1 363 ? -13.367 -35 -1.236 1 48.31 363 ALA A CA 1
ATOM 2697 C C . ALA A 1 363 ? -12 -35.625 -1.018 1 48.31 363 ALA A C 1
ATOM 2699 O O . ALA A 1 363 ? -11.297 -35.969 -1.979 1 48.31 363 ALA A O 1
ATOM 2700 N N . TYR A 1 364 ? -11.766 -36.094 0.247 1 50.81 364 TYR A N 1
ATOM 2701 C CA . TYR A 1 364 ? -10.43 -36.562 0.579 1 50.81 364 TYR A CA 1
ATOM 2702 C C . TYR A 1 364 ? -10.492 -37.812 1.417 1 50.81 364 TYR A C 1
ATOM 2704 O O . TYR A 1 364 ? -9.516 -38.188 2.076 1 50.81 364 TYR A O 1
ATOM 2712 N N . ALA A 1 365 ? -11.68 -38.656 1.448 1 42.53 365 ALA A N 1
ATOM 2713 C CA . ALA A 1 365 ? -11.812 -39.938 2.139 1 42.53 365 ALA A CA 1
ATOM 2714 C C . ALA A 1 365 ? -10.961 -41.031 1.475 1 42.53 365 ALA A C 1
ATOM 2716 O O . ALA A 1 365 ? -10.867 -41.094 0.247 1 42.53 365 ALA A O 1
ATOM 2717 N N . THR A 1 366 ? -10 -41.562 2.225 1 39.06 366 THR A N 1
ATOM 2718 C CA . THR A 1 366 ? -9.195 -42.719 1.83 1 39.06 366 THR A CA 1
ATOM 2719 C C . THR A 1 366 ? -10.086 -43.938 1.606 1 39.06 366 THR A C 1
ATOM 2721 O O . THR A 1 366 ? -11.055 -44.156 2.34 1 39.06 366 THR A O 1
ATOM 2724 N N . GLU A 1 367 ? -10.273 -44.688 0.521 1 35.19 367 GLU A N 1
ATOM 2725 C CA . GLU A 1 367 ? -10.859 -46 0.298 1 35.19 367 GLU A CA 1
ATOM 2726 C C . GLU A 1 367 ? -10.344 -47 1.312 1 35.19 367 GLU A C 1
ATOM 2728 O O . GLU A 1 367 ? -10.586 -48.219 1.181 1 35.19 367 GLU A O 1
ATOM 2733 N N . GLY A 1 368 ? -9.625 -47 2.328 1 27.8 368 GLY A N 1
ATOM 2734 C CA . GLY A 1 368 ? -9.203 -48.188 3.045 1 27.8 368 GLY A CA 1
ATOM 2735 C C . GLY A 1 368 ? -10.352 -48.906 3.727 1 27.8 368 GLY A C 1
ATOM 2736 O O . GLY A 1 368 ? -10.555 -50.125 3.51 1 27.8 368 GLY A O 1
ATOM 2737 N N . THR A 1 369 ? -10.758 -48.688 5.129 1 27.7 369 THR A N 1
ATOM 2738 C CA . THR A 1 369 ? -10.891 -49.594 6.258 1 27.7 369 THR A CA 1
ATOM 2739 C C . THR A 1 369 ? -12.273 -50.25 6.273 1 27.7 369 THR A C 1
ATOM 2741 O O . THR A 1 369 ? -13.211 -49.719 6.844 1 27.7 369 THR A O 1
ATOM 2744 N N . ALA A 1 370 ? -13.062 -50.531 5.223 1 30.03 370 ALA A N 1
ATOM 2745 C CA . ALA A 1 370 ? -13.922 -51.688 5.48 1 30.03 370 ALA A CA 1
ATOM 2746 C C . ALA A 1 370 ? -13.102 -52.969 5.664 1 30.03 370 ALA A C 1
ATOM 2748 O O . ALA A 1 370 ? -12.719 -53.594 4.688 1 30.03 370 ALA A O 1
ATOM 2749 N N . ARG A 1 371 ? -11.812 -52.812 6.414 1 22.16 371 ARG A N 1
ATOM 2750 C CA . ARG A 1 371 ? -11.594 -54.156 6.969 1 22.16 371 ARG A CA 1
ATOM 2751 C C . ARG A 1 371 ? -12.453 -54.375 8.211 1 22.16 371 ARG A C 1
ATOM 2753 O O . ARG A 1 371 ? -12.562 -53.5 9.062 1 22.16 371 ARG A O 1
ATOM 2760 N N . MET B 1 1 ? -9.219 55.688 16.5 1 30.52 1 MET B N 1
ATOM 2761 C CA . MET B 1 1 ? -8.984 54.5 17.312 1 30.52 1 MET B CA 1
ATOM 2762 C C . MET B 1 1 ? -7.605 53.906 17.016 1 30.52 1 MET B C 1
ATOM 2764 O O . MET B 1 1 ? -7.305 53.562 15.883 1 30.52 1 MET B O 1
ATOM 2768 N N . GLY B 1 2 ? -6.512 54.281 17.453 1 41.94 2 GLY B N 1
ATOM 2769 C CA . GLY B 1 2 ? -5.082 54.219 17.203 1 41.94 2 GLY B CA 1
ATOM 2770 C C . GLY B 1 2 ? -4.586 52.812 16.875 1 41.94 2 GLY B C 1
ATOM 2771 O O . GLY B 1 2 ? -5.113 51.844 17.406 1 41.94 2 GLY B O 1
ATOM 2772 N N . ASP B 1 3 ? -4.055 52.438 15.625 1 52.47 3 ASP B N 1
ATOM 2773 C CA . ASP B 1 3 ? -3.799 51.188 14.906 1 52.47 3 ASP B CA 1
ATOM 2774 C C . ASP B 1 3 ? -3.016 50.188 15.766 1 52.47 3 ASP B C 1
ATOM 2776 O O . ASP B 1 3 ? -1.786 50.25 15.836 1 52.47 3 ASP B O 1
ATOM 2780 N N . LYS B 1 4 ? -3.467 49.781 16.969 1 68.19 4 LYS B N 1
ATOM 2781 C CA . LYS B 1 4 ? -2.768 48.906 17.922 1 68.19 4 LYS B CA 1
ATOM 2782 C C . LYS B 1 4 ? -2.24 47.656 17.234 1 68.19 4 LYS B C 1
ATOM 2784 O O . LYS B 1 4 ? -2.949 47.031 16.438 1 68.19 4 LYS B O 1
ATOM 2789 N N . SER B 1 5 ? -1 47.5 17.344 1 89.88 5 SER B N 1
ATOM 2790 C CA . SER B 1 5 ? -0.303 46.344 16.781 1 89.88 5 SER B CA 1
ATOM 2791 C C . SER B 1 5 ? -0.873 45.031 17.328 1 89.88 5 SER B C 1
ATOM 2793 O O . SER B 1 5 ? -1.099 44.906 18.531 1 89.88 5 SER B O 1
ATOM 2795 N N . ILE B 1 6 ? -1.297 44.188 16.469 1 96.19 6 ILE B N 1
ATOM 2796 C CA . ILE B 1 6 ? -1.793 42.875 16.859 1 96.19 6 ILE B CA 1
ATOM 2797 C C . ILE B 1 6 ? -0.711 42.125 17.625 1 96.19 6 ILE B C 1
ATOM 2799 O O . ILE B 1 6 ? 0.447 42.094 17.188 1 96.19 6 ILE B O 1
ATOM 2803 N N . LYS B 1 7 ? -1.021 41.688 18.812 1 98.19 7 LYS B N 1
ATOM 2804 C CA . LYS B 1 7 ? -0.142 40.781 19.562 1 98.19 7 LYS B CA 1
ATOM 2805 C C . LYS B 1 7 ? -0.397 39.344 19.203 1 98.19 7 LYS B C 1
ATOM 2807 O O . LYS B 1 7 ? -1.495 38.812 19.422 1 98.19 7 LYS B O 1
ATOM 2812 N N . ALA B 1 8 ? 0.641 38.688 18.672 1 98.56 8 ALA B N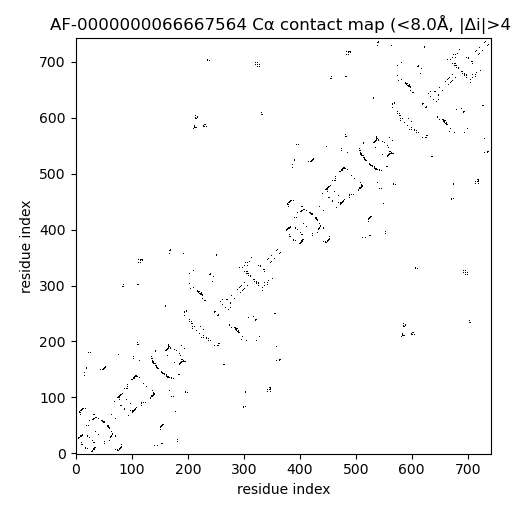 1
ATOM 2813 C CA . ALA B 1 8 ? 0.475 37.312 18.203 1 98.56 8 ALA B CA 1
ATOM 2814 C C . ALA B 1 8 ? 1.403 36.375 18.938 1 98.56 8 ALA B C 1
ATOM 2816 O O . ALA B 1 8 ? 2.557 36.688 19.219 1 98.56 8 ALA B O 1
ATOM 2817 N N . ALA B 1 9 ? 0.881 35.25 19.328 1 98.75 9 ALA B N 1
ATOM 2818 C CA . ALA B 1 9 ? 1.665 34.125 19.844 1 98.75 9 ALA B CA 1
ATOM 2819 C C . ALA B 1 9 ? 1.739 33 18.812 1 98.75 9 ALA B C 1
ATOM 2821 O O . ALA B 1 9 ? 0.723 32.625 18.234 1 98.75 9 ALA B O 1
ATOM 2822 N N . VAL B 1 10 ? 2.908 32.469 18.547 1 98.81 10 VAL B N 1
ATOM 2823 C CA . VAL B 1 10 ? 3.113 31.312 17.703 1 98.81 10 VAL B CA 1
ATOM 2824 C C . VAL B 1 10 ? 3.623 30.141 18.531 1 98.81 10 VAL B C 1
ATOM 2826 O O . VAL B 1 10 ? 4.676 30.234 19.156 1 98.81 10 VAL B O 1
ATOM 2829 N N . LEU B 1 11 ? 2.811 29.109 18.531 1 98.69 11 LEU B N 1
ATOM 2830 C CA . LEU B 1 11 ? 3.178 27.922 19.281 1 98.69 11 LEU B CA 1
ATOM 2831 C C . LEU B 1 11 ? 3.811 26.875 18.375 1 98.69 11 LEU B C 1
ATOM 2833 O O . LEU B 1 11 ? 3.137 26.312 17.516 1 98.69 11 LEU B O 1
ATOM 2837 N N . GLY B 1 12 ? 5.051 26.531 18.625 1 97.69 12 GLY B N 1
ATOM 2838 C CA . GLY B 1 12 ? 5.855 25.672 17.781 1 97.69 12 GLY B CA 1
ATOM 2839 C C . GLY B 1 12 ? 6.949 26.406 17.047 1 97.69 12 GLY B C 1
ATOM 2840 O O . GLY B 1 12 ? 6.672 27.297 16.234 1 97.69 12 GLY B O 1
ATOM 2841 N N . ALA B 1 13 ? 8.188 25.969 17.266 1 96.25 13 ALA B N 1
ATOM 2842 C CA . ALA B 1 13 ? 9.328 26.672 16.672 1 96.25 13 ALA B CA 1
ATOM 2843 C C . ALA B 1 13 ? 10.031 25.781 15.648 1 96.25 13 ALA B C 1
ATOM 2845 O O . ALA B 1 13 ? 11.266 25.75 15.586 1 96.25 13 ALA B O 1
ATOM 2846 N N . GLY B 1 14 ? 9.242 24.984 14.953 1 93.06 14 GLY B N 1
ATOM 2847 C CA . GLY B 1 14 ? 9.758 24.344 13.75 1 93.06 14 GLY B CA 1
ATOM 2848 C C . GLY B 1 14 ? 9.844 25.297 12.57 1 93.06 14 GLY B C 1
ATOM 2849 O O . GLY B 1 14 ? 9.633 26.5 12.719 1 93.06 14 GLY B O 1
ATOM 2850 N N . ASP B 1 15 ? 10.094 24.797 11.383 1 91.38 15 ASP B N 1
ATOM 2851 C CA . ASP B 1 15 ? 10.242 25.625 10.188 1 91.38 15 ASP B CA 1
ATOM 2852 C C . ASP B 1 15 ? 8.992 26.469 9.945 1 91.38 15 ASP B C 1
ATOM 2854 O O . ASP B 1 15 ? 9.086 27.672 9.703 1 91.38 15 ASP B O 1
ATOM 2858 N N . ALA B 1 16 ? 7.879 25.828 10.078 1 94.31 16 ALA B N 1
ATOM 2859 C CA . ALA B 1 16 ? 6.617 26.516 9.82 1 94.31 16 ALA B CA 1
ATOM 2860 C C . ALA B 1 16 ? 6.359 27.594 10.867 1 94.31 16 ALA B C 1
ATOM 2862 O O . ALA B 1 16 ? 5.957 28.719 10.523 1 94.31 16 ALA B O 1
ATOM 2863 N N . GLY B 1 17 ? 6.562 27.219 12.141 1 97.06 17 GLY B N 1
ATOM 2864 C CA . GLY B 1 17 ? 6.336 28.188 13.211 1 97.06 17 GLY B CA 1
ATOM 2865 C C . GLY B 1 17 ? 7.246 29.391 13.125 1 97.06 17 GLY B C 1
ATOM 2866 O O . GLY B 1 17 ? 6.797 30.531 13.297 1 97.06 17 GLY B O 1
ATOM 2867 N N . ARG B 1 18 ? 8.461 29.156 12.836 1 96.62 18 ARG B N 1
ATOM 2868 C CA . ARG B 1 18 ? 9.422 30.25 12.695 1 96.62 18 ARG B CA 1
ATOM 2869 C C . ARG B 1 18 ? 9.07 31.141 11.5 1 96.62 18 ARG B C 1
ATOM 2871 O O . ARG B 1 18 ? 9.164 32.375 11.586 1 96.62 18 ARG B O 1
ATOM 2878 N N . ALA B 1 19 ? 8.688 30.5 10.453 1 95.31 19 ALA B N 1
ATOM 2879 C CA . ALA B 1 19 ? 8.297 31.266 9.266 1 95.31 19 ALA B CA 1
ATOM 2880 C C . ALA B 1 19 ? 7.059 32.125 9.547 1 95.31 19 ALA B C 1
ATOM 2882 O O . ALA B 1 19 ? 7.012 33.281 9.172 1 95.31 19 ALA B O 1
ATOM 2883 N N . LEU B 1 20 ? 6.082 31.531 10.195 1 97.56 20 LEU B N 1
ATOM 2884 C CA . LEU B 1 20 ? 4.879 32.281 10.562 1 97.56 20 LEU B CA 1
ATOM 2885 C C . LEU B 1 20 ? 5.223 33.469 11.453 1 97.56 20 LEU B C 1
ATOM 2887 O O . LEU B 1 20 ? 4.754 34.562 11.219 1 97.56 20 LEU B O 1
ATOM 2891 N N . ALA B 1 21 ? 6.059 33.219 12.445 1 97.69 21 ALA B N 1
ATOM 2892 C CA . ALA B 1 21 ? 6.465 34.25 13.383 1 97.69 21 ALA B CA 1
ATOM 2893 C C . ALA B 1 21 ? 7.168 35.406 12.656 1 97.69 21 ALA B C 1
ATOM 2895 O O . ALA B 1 21 ? 6.879 36.562 12.906 1 97.69 21 ALA B O 1
ATOM 2896 N N . ALA B 1 22 ? 8.039 35.062 11.766 1 96.5 22 ALA B N 1
ATOM 2897 C CA . ALA B 1 22 ? 8.812 36.062 11.047 1 96.5 22 ALA B CA 1
ATOM 2898 C C . ALA B 1 22 ? 7.918 36.906 10.148 1 96.5 22 ALA B C 1
ATOM 2900 O O . ALA B 1 22 ? 8.062 38.125 10.086 1 96.5 22 ALA B O 1
ATOM 2901 N N . VAL B 1 23 ? 7.043 36.312 9.445 1 96.19 23 VAL B N 1
ATOM 2902 C CA . VAL B 1 23 ? 6.16 37 8.531 1 96.19 23 VAL B CA 1
ATOM 2903 C C . VAL B 1 23 ? 5.227 37.938 9.32 1 96.19 23 VAL B C 1
ATOM 2905 O O . VAL B 1 23 ? 4.984 39.062 8.914 1 96.19 23 VAL B O 1
ATOM 2908 N N . LEU B 1 24 ? 4.672 37.469 10.438 1 97.25 24 LEU B N 1
ATOM 2909 C CA . LEU B 1 24 ? 3.818 38.281 11.297 1 97.25 24 LEU B CA 1
ATOM 2910 C C . LEU B 1 24 ? 4.574 39.5 11.812 1 97.25 24 LEU B C 1
ATOM 2912 O O . LEU B 1 24 ? 4.047 40.594 11.797 1 97.25 24 LEU B O 1
ATOM 2916 N N . ALA B 1 25 ? 5.777 39.25 12.273 1 96.62 25 ALA B N 1
ATOM 2917 C CA . ALA B 1 25 ? 6.602 40.344 12.797 1 96.62 25 ALA B CA 1
ATOM 2918 C C . ALA B 1 25 ? 6.898 41.375 11.703 1 96.62 25 ALA B C 1
ATOM 2920 O O . ALA B 1 25 ? 6.844 42.562 11.953 1 96.62 25 ALA B O 1
ATOM 2921 N N . ARG B 1 26 ? 7.25 40.844 10.586 1 94.88 26 ARG B N 1
ATOM 2922 C CA . ARG B 1 26 ? 7.523 41.75 9.461 1 94.88 26 ARG B CA 1
ATOM 2923 C C . ARG B 1 26 ? 6.316 42.625 9.148 1 94.88 26 ARG B C 1
ATOM 2925 O O . ARG B 1 26 ? 6.469 43.781 8.75 1 94.88 26 ARG B O 1
ATOM 2932 N N . ALA B 1 27 ? 5.141 42.094 9.32 1 94.44 27 ALA B N 1
ATOM 2933 C CA . ALA B 1 27 ? 3.9 42.812 9.023 1 94.44 27 ALA B CA 1
ATOM 2934 C C . ALA B 1 27 ? 3.545 43.781 10.141 1 94.44 27 ALA B C 1
ATOM 2936 O O . ALA B 1 27 ? 2.527 44.5 10.07 1 94.44 27 ALA B O 1
ATOM 2937 N N . GLY B 1 28 ? 4.355 43.75 11.25 1 95.31 28 GLY B N 1
ATOM 2938 C CA . GLY B 1 28 ? 4.176 44.781 12.273 1 95.31 28 GLY B CA 1
ATOM 2939 C C . GLY B 1 28 ? 3.525 44.25 13.539 1 95.31 28 GLY B C 1
ATOM 2940 O O . GLY B 1 28 ? 3.266 45 14.477 1 95.31 28 GLY B O 1
ATOM 2941 N N . CYS B 1 29 ? 3.314 42.969 13.617 1 97.38 29 CYS B N 1
ATOM 2942 C CA . CYS B 1 29 ? 2.748 42.375 14.82 1 97.38 29 CYS B CA 1
ATOM 2943 C C . CYS B 1 29 ? 3.799 42.25 15.914 1 97.38 29 CYS B C 1
ATOM 2945 O O . CYS B 1 29 ? 4.996 42.188 15.633 1 97.38 29 CYS B O 1
ATOM 2947 N N . GLU B 1 30 ? 3.369 42.406 17.109 1 98.25 30 GLU B N 1
ATOM 2948 C CA . GLU B 1 30 ? 4.195 41.969 18.234 1 98.25 30 GLU B CA 1
ATOM 2949 C C . GLU B 1 30 ? 4.113 40.469 18.422 1 98.25 30 GLU B C 1
ATOM 2951 O O . GLU B 1 30 ? 3.07 39.938 18.812 1 98.25 30 GLU B O 1
ATOM 2956 N N . VAL B 1 31 ? 5.215 39.75 18.156 1 98.62 31 VAL B N 1
ATOM 2957 C CA . VAL B 1 31 ? 5.141 38.312 18.062 1 98.62 31 VAL B CA 1
ATOM 2958 C C . VAL B 1 31 ? 5.945 37.688 19.188 1 98.62 31 VAL B C 1
ATOM 2960 O O . VAL B 1 31 ? 7.078 38.094 19.453 1 98.62 31 VAL B O 1
ATOM 2963 N N . ARG B 1 32 ? 5.359 36.75 19.875 1 98.69 32 ARG B N 1
ATOM 2964 C CA . ARG B 1 32 ? 6.043 35.875 20.812 1 98.69 32 ARG B CA 1
ATOM 2965 C C . ARG B 1 32 ? 6.027 34.438 20.328 1 98.69 32 ARG B C 1
ATOM 2967 O O . ARG B 1 32 ? 5.031 33.969 19.781 1 98.69 32 ARG B O 1
ATOM 2974 N N . LEU B 1 33 ? 7.172 33.719 20.484 1 98.44 33 LEU B N 1
ATOM 2975 C CA . LEU B 1 33 ? 7.352 32.375 19.969 1 98.44 33 LEU B CA 1
ATOM 2976 C C . LEU B 1 33 ? 7.578 31.375 21.109 1 98.44 33 LEU B C 1
ATOM 2978 O O . LEU B 1 33 ? 8.391 31.625 22 1 98.44 33 LEU B O 1
ATOM 2982 N N . TRP B 1 34 ? 6.816 30.266 21.016 1 98.44 34 TRP B N 1
ATOM 2983 C CA . TRP B 1 34 ? 6.902 29.234 22.031 1 98.44 34 TRP B CA 1
ATOM 2984 C C . TRP B 1 34 ? 7.359 27.906 21.422 1 98.44 34 TRP B C 1
ATOM 2986 O O . TRP B 1 34 ? 6.992 27.578 20.297 1 98.44 34 TRP B O 1
ATOM 2996 N N . ASN B 1 35 ? 8.125 27.188 22.172 1 97.88 35 ASN B N 1
ATOM 2997 C CA . ASN B 1 35 ? 8.367 25.766 21.938 1 97.88 35 ASN B CA 1
ATOM 2998 C C . ASN B 1 35 ? 8.508 25 23.25 1 97.88 35 ASN B C 1
ATOM 3000 O O . ASN B 1 35 ? 8.969 25.547 24.25 1 97.88 35 ASN B O 1
ATOM 3004 N N . ARG B 1 36 ? 8.062 23.75 23.219 1 95.31 36 ARG B N 1
ATOM 3005 C CA . ARG B 1 36 ? 8.094 22.922 24.422 1 95.31 36 ARG B CA 1
ATOM 3006 C C . ARG B 1 36 ? 9.531 22.688 24.875 1 95.31 36 ARG B C 1
ATOM 3008 O O . ARG B 1 36 ? 9.805 22.688 26.078 1 95.31 36 ARG B O 1
ATOM 3015 N N . THR B 1 37 ? 10.438 22.5 23.922 1 94.19 37 THR B N 1
ATOM 3016 C CA . THR B 1 37 ? 11.82 22.172 24.25 1 94.19 37 THR B CA 1
ATOM 3017 C C . THR B 1 37 ? 12.727 23.375 24.062 1 94.19 37 THR B C 1
ATOM 3019 O O . THR B 1 37 ? 12.773 23.953 22.969 1 94.19 37 THR B O 1
ATOM 3022 N N . ALA B 1 38 ? 13.57 23.656 25.016 1 92.81 38 ALA B N 1
ATOM 3023 C CA . ALA B 1 38 ? 14.469 24.812 24.984 1 92.81 38 ALA B CA 1
ATOM 3024 C C . ALA B 1 38 ? 15.508 24.672 23.875 1 92.81 38 ALA B C 1
ATOM 3026 O O . ALA B 1 38 ? 15.922 25.672 23.281 1 92.81 38 ALA B O 1
ATOM 3027 N N . ALA B 1 39 ? 15.844 23.469 23.609 1 90.75 39 ALA B N 1
ATOM 3028 C CA . ALA B 1 39 ? 16.875 23.188 22.609 1 90.75 39 ALA B CA 1
ATOM 3029 C C . ALA B 1 39 ? 16.469 23.734 21.25 1 90.75 39 ALA B C 1
ATOM 3031 O O . ALA B 1 39 ? 17.328 24.172 20.469 1 90.75 39 ALA B O 1
ATOM 3032 N N . HIS B 1 40 ? 15.203 23.734 20.953 1 89.56 40 HIS B N 1
ATOM 3033 C CA . HIS B 1 40 ? 14.695 24.234 19.672 1 89.56 40 HIS B CA 1
ATOM 3034 C C . HIS B 1 40 ? 14.75 25.75 19.609 1 89.56 40 HIS B C 1
ATOM 3036 O O . HIS B 1 40 ? 14.656 26.328 18.531 1 89.56 40 HIS B O 1
ATOM 3042 N N . LEU B 1 41 ? 14.945 26.422 20.75 1 93.88 41 LEU B N 1
ATOM 3043 C CA . LEU B 1 41 ? 14.953 27.875 20.812 1 93.88 41 LEU B CA 1
ATOM 3044 C C . LEU B 1 41 ? 16.375 28.406 20.984 1 93.88 41 LEU B C 1
ATOM 3046 O O . LEU B 1 41 ? 16.609 29.609 20.844 1 93.88 41 LEU B O 1
ATOM 3050 N N . ALA B 1 42 ? 17.281 27.531 21.219 1 91 42 ALA B N 1
ATOM 3051 C CA . ALA B 1 42 ? 18.625 27.891 21.641 1 91 42 ALA B CA 1
ATOM 3052 C C . ALA B 1 42 ? 19.359 28.656 20.547 1 91 42 ALA B C 1
ATOM 3054 O O . ALA B 1 42 ? 20.188 29.531 20.828 1 91 42 ALA B O 1
ATOM 3055 N N . ASP B 1 43 ? 19.031 28.344 19.359 1 91.75 43 ASP B N 1
ATOM 3056 C CA . ASP B 1 43 ? 19.75 28.938 18.25 1 91.75 43 ASP B CA 1
ATOM 3057 C C . ASP B 1 43 ? 19.188 30.312 17.906 1 91.75 43 ASP B C 1
ATOM 3059 O O . ASP B 1 43 ? 19.781 31.062 17.125 1 91.75 43 ASP B O 1
ATOM 3063 N N . ILE B 1 44 ? 18.109 30.656 18.484 1 94.25 44 ILE B N 1
ATOM 3064 C CA . ILE B 1 44 ? 17.516 31.969 18.25 1 94.25 44 ILE B CA 1
ATOM 3065 C C . ILE B 1 44 ? 18.125 33 19.203 1 94.25 44 ILE B C 1
ATOM 3067 O O . ILE B 1 44 ? 17.703 33.125 20.359 1 94.25 44 ILE B O 1
ATOM 3071 N N . GLU B 1 45 ? 19.094 33.719 18.734 1 89.12 45 GLU B N 1
ATOM 3072 C CA . GLU B 1 45 ? 19.797 34.688 19.547 1 89.12 45 GLU B CA 1
ATOM 3073 C C . GLU B 1 45 ? 19.078 36.031 19.547 1 89.12 45 GLU B C 1
ATOM 3075 O O . GLU B 1 45 ? 18.703 36.531 18.5 1 89.12 45 GLU B O 1
ATOM 3080 N N . ASP B 1 46 ? 18.891 36.594 20.734 1 92.81 46 ASP B N 1
ATOM 3081 C CA . ASP B 1 46 ? 18.281 37.906 20.922 1 92.81 46 ASP B CA 1
ATOM 3082 C C . ASP B 1 46 ? 16.891 37.969 20.297 1 92.81 46 ASP B C 1
ATOM 3084 O O . ASP B 1 46 ? 16.5 38.969 19.719 1 92.81 46 ASP B O 1
ATOM 3088 N N . ALA B 1 47 ? 16.203 36.844 20.266 1 95.94 47 ALA B N 1
ATOM 3089 C CA . ALA B 1 47 ? 14.836 36.719 19.75 1 95.94 47 ALA B CA 1
ATOM 3090 C C . ALA B 1 47 ? 14.742 37.25 18.328 1 95.94 47 ALA B C 1
ATOM 3092 O O . ALA B 1 47 ? 13.789 37.938 17.953 1 95.94 47 ALA B O 1
ATOM 3093 N N . THR B 1 48 ? 15.742 36.906 17.547 1 96.12 48 THR B N 1
ATOM 3094 C CA . THR B 1 48 ? 15.812 37.375 16.172 1 96.12 48 THR B CA 1
ATOM 3095 C C . THR B 1 48 ? 15.695 36.219 15.18 1 96.12 48 THR B C 1
ATOM 3097 O O . THR B 1 48 ? 16.281 35.156 15.398 1 96.12 48 THR B O 1
ATOM 3100 N N . LEU B 1 49 ? 14.906 36.438 14.109 1 96.06 49 LEU B N 1
ATOM 3101 C CA . LEU B 1 49 ? 14.781 35.531 12.992 1 96.06 49 LEU B CA 1
ATOM 3102 C C . LEU B 1 49 ? 15.102 36.219 11.672 1 96.06 49 LEU B C 1
ATOM 3104 O O . LEU B 1 49 ? 14.836 37.406 11.508 1 96.06 49 LEU B O 1
ATOM 3108 N N . THR B 1 50 ? 15.75 35.438 10.828 1 94.81 50 THR B N 1
ATOM 3109 C CA . THR B 1 50 ? 16 35.938 9.477 1 94.81 50 THR B CA 1
ATOM 3110 C C . THR B 1 50 ? 15.102 35.219 8.461 1 94.81 50 THR B C 1
ATOM 3112 O O . THR B 1 50 ? 15.062 34 8.406 1 94.81 50 THR B O 1
ATOM 3115 N N . LEU B 1 51 ? 14.375 36.062 7.785 1 93.06 51 LEU B N 1
ATOM 3116 C CA . LEU B 1 51 ? 13.508 35.562 6.715 1 93.06 51 LEU B CA 1
ATOM 3117 C C . LEU B 1 51 ? 14.156 35.781 5.352 1 93.06 51 LEU B C 1
ATOM 3119 O O . LEU B 1 51 ? 14.547 36.906 5.023 1 93.06 51 LEU B O 1
ATOM 3123 N N . ARG B 1 52 ? 14.312 34.688 4.656 1 87.88 52 ARG B N 1
ATOM 3124 C CA . ARG B 1 52 ? 14.781 34.781 3.279 1 87.88 52 ARG B CA 1
ATOM 3125 C C . ARG B 1 52 ? 13.633 34.562 2.295 1 87.88 52 ARG B C 1
ATOM 3127 O O . ARG B 1 52 ? 13.172 33.438 2.096 1 87.88 52 ARG B O 1
ATOM 3134 N N . ASP B 1 53 ? 12.867 35.625 1.839 1 76.06 53 ASP B N 1
ATOM 3135 C CA . ASP B 1 53 ? 11.727 35.5 0.936 1 76.06 53 ASP B CA 1
ATOM 3136 C C . ASP B 1 53 ? 11.648 36.688 -0.026 1 76.06 53 ASP B C 1
ATOM 3138 O O . ASP B 1 53 ? 11.32 37.812 0.38 1 76.06 53 ASP B O 1
ATOM 3142 N N . PRO B 1 54 ? 11.68 36.719 -1.477 1 62.91 54 PRO B N 1
ATOM 3143 C CA . PRO B 1 54 ? 12.82 36.844 -2.383 1 62.91 54 PRO B CA 1
ATOM 3144 C C . PRO B 1 54 ? 13.906 37.781 -1.821 1 62.91 54 PRO B C 1
ATOM 3146 O O . PRO B 1 54 ? 15.094 37.562 -2.088 1 62.91 54 PRO B O 1
ATOM 3149 N N . ASP B 1 55 ? 13.516 38.75 -0.76 1 66.56 55 ASP B N 1
ATOM 3150 C CA . ASP B 1 55 ? 14.531 39.625 -0.171 1 66.56 55 ASP B CA 1
ATOM 3151 C C . ASP B 1 55 ? 14.75 39.281 1.302 1 66.56 55 ASP B C 1
ATOM 3153 O O . ASP B 1 55 ? 13.797 39.062 2.049 1 66.56 55 ASP B O 1
ATOM 3157 N N . ALA B 1 56 ? 15.891 39.125 1.838 1 82.62 56 ALA B N 1
ATOM 3158 C CA . ALA B 1 56 ? 16.281 38.781 3.203 1 82.62 56 ALA B CA 1
ATOM 3159 C C . ALA B 1 56 ? 15.953 39.906 4.168 1 82.62 56 ALA B C 1
ATOM 3161 O O . ALA B 1 56 ? 16.156 41.094 3.842 1 82.62 56 ALA B O 1
ATOM 3162 N N . CYS B 1 57 ? 15.219 39.656 5.156 1 91.19 57 CYS B N 1
ATOM 3163 C CA . CYS B 1 57 ? 14.984 40.594 6.238 1 91.19 57 CYS B CA 1
ATOM 3164 C C . CYS B 1 57 ? 15.156 39.906 7.598 1 91.19 57 CYS B C 1
ATOM 3166 O O . CYS B 1 57 ? 14.891 38.719 7.742 1 91.19 57 CYS B O 1
ATOM 3168 N N . THR B 1 58 ? 15.625 40.75 8.531 1 94.69 58 THR B N 1
ATOM 3169 C CA . THR B 1 58 ? 15.773 40.281 9.906 1 94.69 58 THR B CA 1
ATOM 3170 C C . THR B 1 58 ? 14.727 40.938 10.805 1 94.69 58 THR B C 1
ATOM 3172 O O . THR B 1 58 ? 14.539 42.156 10.773 1 94.69 58 THR B O 1
ATOM 3175 N N . VAL B 1 59 ? 14.016 40.156 11.57 1 95.56 59 VAL B N 1
ATOM 3176 C CA . VAL B 1 59 ? 12.953 40.625 12.445 1 95.56 59 VAL B CA 1
ATOM 3177 C C . VAL B 1 59 ? 13.273 40.281 13.898 1 95.56 59 VAL B C 1
ATOM 3179 O O . VAL B 1 59 ? 13.93 39.281 14.164 1 95.56 59 VAL B O 1
ATOM 3182 N N . ARG B 1 60 ? 12.828 41.125 14.773 1 96.94 60 ARG B N 1
ATOM 3183 C CA . ARG B 1 60 ? 12.945 40.875 16.203 1 96.94 60 ARG B CA 1
ATOM 3184 C C . ARG B 1 60 ? 11.594 40.531 16.812 1 96.94 60 ARG B C 1
ATOM 3186 O O . ARG B 1 60 ? 10.602 41.219 16.578 1 96.94 60 ARG B O 1
ATOM 3193 N N . LEU B 1 61 ? 11.562 39.438 17.531 1 98 61 LEU B N 1
ATOM 3194 C CA . LEU B 1 61 ? 10.359 39.031 18.25 1 98 61 LEU B CA 1
ATOM 3195 C C . LEU B 1 61 ? 10.312 39.656 19.625 1 98 61 LEU B C 1
ATOM 3197 O O . LEU B 1 61 ? 11.344 40.094 20.156 1 98 61 LEU B O 1
ATOM 3201 N N . ALA B 1 62 ? 9.172 39.719 20.141 1 97.94 62 ALA B N 1
ATOM 3202 C CA . ALA B 1 62 ? 9.008 40.312 21.469 1 97.94 62 ALA B CA 1
ATOM 3203 C C . ALA B 1 62 ? 9.555 39.344 22.531 1 97.94 62 ALA B C 1
ATOM 3205 O O . ALA B 1 62 ? 10.062 39.812 23.562 1 97.94 62 ALA B O 1
ATOM 3206 N N . ALA B 1 63 ? 9.375 38 22.281 1 97.56 63 ALA B N 1
ATOM 3207 C CA . ALA B 1 63 ? 9.891 37.031 23.219 1 97.56 63 ALA B CA 1
ATOM 3208 C C . ALA B 1 63 ? 9.977 35.656 22.562 1 97.56 63 ALA B C 1
ATOM 3210 O O . ALA B 1 63 ? 9.234 35.344 21.625 1 97.56 63 ALA B O 1
ATOM 3211 N N . VAL B 1 64 ? 10.898 34.875 23.047 1 97.81 64 VAL B N 1
ATOM 3212 C CA . VAL B 1 64 ? 11.047 33.469 22.781 1 97.81 64 VAL B CA 1
ATOM 3213 C C . VAL B 1 64 ? 11.156 32.688 24.094 1 97.81 64 VAL B C 1
ATOM 3215 O O . VAL B 1 64 ? 12.023 32.969 24.922 1 97.81 64 VAL B O 1
ATOM 3218 N N . SER B 1 65 ? 10.219 31.75 24.281 1 97.81 65 SER B N 1
ATOM 3219 C CA . SER B 1 65 ? 10.203 31.172 25.625 1 97.81 65 SER B CA 1
ATOM 3220 C C . SER B 1 65 ? 9.555 29.781 25.594 1 97.81 65 SER B C 1
ATOM 3222 O O . SER B 1 65 ? 8.828 29.438 24.656 1 97.81 65 SER B O 1
ATOM 3224 N N . THR B 1 66 ? 9.859 29 26.609 1 97.81 66 THR B N 1
ATOM 3225 C CA . THR B 1 66 ? 9.219 27.703 26.812 1 97.81 66 THR B CA 1
ATOM 3226 C C . THR B 1 66 ? 8.008 27.844 27.734 1 97.81 66 THR B C 1
ATOM 3228 O O . THR B 1 66 ? 7.266 26.875 27.938 1 97.81 66 THR B O 1
ATOM 3231 N N . ASP B 1 67 ? 7.805 29 28.234 1 97.56 67 ASP B N 1
ATOM 3232 C CA . ASP B 1 67 ? 6.652 29.266 29.094 1 97.56 67 ASP B CA 1
ATOM 3233 C C . ASP B 1 67 ? 5.434 29.672 28.266 1 97.56 67 ASP B C 1
ATOM 3235 O O . ASP B 1 67 ? 5.273 30.828 27.891 1 97.56 67 ASP B O 1
ATOM 3239 N N . LEU B 1 68 ? 4.543 28.734 28.109 1 97.94 68 LEU B N 1
ATOM 3240 C CA . LEU B 1 68 ? 3.408 28.922 27.219 1 97.94 68 LEU B CA 1
ATOM 3241 C C . LEU B 1 68 ? 2.48 30.016 27.719 1 97.94 68 LEU B C 1
ATOM 3243 O O . LEU B 1 68 ? 1.979 30.828 26.938 1 97.94 68 LEU B O 1
ATOM 3247 N N . ALA B 1 69 ? 2.246 30.047 29 1 97.12 69 ALA B N 1
ATOM 3248 C CA . ALA B 1 69 ? 1.369 31.062 29.594 1 97.12 69 ALA B CA 1
ATOM 3249 C C . ALA B 1 69 ? 1.906 32.469 29.344 1 97.12 69 ALA B C 1
ATOM 3251 O O . ALA B 1 69 ? 1.146 33.375 29 1 97.12 69 ALA B O 1
ATOM 3252 N N . ALA B 1 70 ? 3.18 32.594 29.5 1 97.19 70 ALA B N 1
ATOM 3253 C CA . ALA B 1 70 ? 3.811 33.906 29.281 1 97.19 70 ALA B CA 1
ATOM 3254 C C . ALA B 1 70 ? 3.699 34.312 27.828 1 97.19 70 ALA B C 1
ATOM 3256 O O . ALA B 1 70 ? 3.438 35.5 27.531 1 97.19 70 ALA B O 1
ATOM 3257 N N . VAL B 1 71 ? 3.879 33.406 26.922 1 97.88 71 VAL B N 1
ATOM 3258 C CA . VAL B 1 71 ? 3.865 33.656 25.484 1 97.88 71 VAL B CA 1
ATOM 3259 C C . VAL B 1 71 ? 2.449 34.031 25.047 1 97.88 71 VAL B C 1
ATOM 3261 O O . VAL B 1 71 ? 2.268 34.906 24.188 1 97.88 71 VAL B O 1
ATOM 3264 N N . CYS B 1 72 ? 1.465 33.5 25.641 1 97.69 72 CYS B N 1
ATOM 3265 C CA . CYS B 1 72 ? 0.084 33.688 25.219 1 97.69 72 CYS B CA 1
ATOM 3266 C C . CYS B 1 72 ? -0.563 34.844 25.953 1 97.69 72 CYS B C 1
ATOM 3268 O O . CYS B 1 72 ? -1.643 35.312 25.578 1 97.69 72 CYS B O 1
ATOM 3270 N N . SER B 1 73 ? 0.103 35.344 27 1 96.06 73 SER B N 1
ATOM 3271 C CA . SER B 1 73 ? -0.478 36.406 27.812 1 96.06 73 SER B CA 1
ATOM 3272 C C . SER B 1 73 ? -0.776 37.656 26.969 1 96.06 73 SER B C 1
ATOM 3274 O O . SER B 1 73 ? 0.128 38.219 26.359 1 96.06 73 SER B O 1
ATOM 3276 N N . GLY B 1 74 ? -2.076 38 26.891 1 95.31 74 GLY B N 1
ATOM 3277 C CA . GLY B 1 74 ? -2.484 39.219 26.203 1 95.31 74 GLY B CA 1
ATOM 3278 C C . GLY B 1 74 ? -2.504 39.062 24.703 1 95.31 74 GLY B C 1
ATOM 3279 O O . GLY B 1 74 ? -2.713 40.062 23.984 1 95.31 74 GLY B O 1
ATOM 3280 N N . ALA B 1 75 ? -2.297 37.875 24.219 1 97 75 ALA B N 1
ATOM 3281 C CA . ALA B 1 75 ? -2.266 37.688 22.781 1 97 75 ALA B CA 1
ATOM 3282 C C . ALA B 1 75 ? -3.654 37.844 22.172 1 97 75 ALA B C 1
ATOM 3284 O O . ALA B 1 75 ? -4.652 37.406 22.75 1 97 75 ALA B O 1
ATOM 3285 N N . ASP B 1 76 ? -3.754 38.562 21.047 1 97.62 76 ASP B N 1
ATOM 3286 C CA . ASP B 1 76 ? -4.973 38.656 20.25 1 97.62 76 ASP B CA 1
ATOM 3287 C C . ASP B 1 76 ? -5.148 37.406 19.375 1 97.62 76 ASP B C 1
ATOM 3289 O O . ASP B 1 76 ? -6.27 36.938 19.219 1 97.62 76 ASP B O 1
ATOM 3293 N N . LEU B 1 77 ? -4.051 36.969 18.859 1 98.25 77 LEU B N 1
ATOM 3294 C CA . LEU B 1 77 ? -4.008 35.875 17.906 1 98.25 77 LEU B CA 1
ATOM 3295 C C . LEU B 1 77 ? -3.016 34.812 18.359 1 98.25 77 LEU B C 1
ATOM 3297 O O . LEU B 1 77 ? -1.869 35.125 18.688 1 98.25 77 LEU B O 1
ATOM 3301 N N . VAL B 1 78 ? -3.469 33.594 18.438 1 98.62 78 VAL B N 1
ATOM 3302 C CA . VAL B 1 78 ? -2.582 32.469 18.703 1 98.62 78 VAL B CA 1
ATOM 3303 C C . VAL B 1 78 ? -2.566 31.516 17.5 1 98.62 78 VAL B C 1
ATOM 3305 O O . VAL B 1 78 ? -3.613 31.016 17.078 1 98.62 78 VAL B O 1
ATOM 3308 N N . LEU B 1 79 ? -1.408 31.297 16.906 1 98.81 79 LEU B N 1
ATOM 3309 C CA . LEU B 1 79 ? -1.212 30.281 15.867 1 98.81 79 LEU B CA 1
ATOM 3310 C C . LEU B 1 79 ? -0.576 29.031 16.453 1 98.81 79 LEU B C 1
ATOM 3312 O O . LEU B 1 79 ? 0.522 29.094 17 1 98.81 79 LEU B O 1
ATOM 3316 N N . VAL B 1 80 ? -1.28 27.953 16.344 1 98.69 80 VAL B N 1
ATOM 3317 C CA . VAL B 1 80 ? -0.763 26.672 16.812 1 98.69 80 VAL B CA 1
ATOM 3318 C C . VAL B 1 80 ? -0.065 25.938 15.672 1 98.69 80 VAL B C 1
ATOM 3320 O O . VAL B 1 80 ? -0.705 25.203 14.922 1 98.69 80 VAL B O 1
ATOM 3323 N N . ALA B 1 81 ? 1.226 26.062 15.688 1 98.06 81 ALA B N 1
ATOM 3324 C CA . ALA B 1 81 ? 2.02 25.578 14.555 1 98.06 81 ALA B CA 1
ATOM 3325 C C . ALA B 1 81 ? 2.883 24.391 14.961 1 98.06 81 ALA B C 1
ATOM 3327 O O . ALA B 1 81 ? 4.082 24.359 14.672 1 98.06 81 ALA B O 1
ATOM 3328 N N . ILE B 1 82 ? 2.322 23.453 15.688 1 96.19 82 ILE B N 1
ATOM 3329 C CA . ILE B 1 82 ? 2.939 22.172 16.016 1 96.19 82 ILE B CA 1
ATOM 3330 C C . ILE B 1 82 ? 2.332 21.078 15.141 1 96.19 82 ILE B C 1
ATOM 3332 O O . ILE B 1 82 ? 1.522 21.359 14.25 1 96.19 82 ILE B O 1
ATOM 3336 N N . SER B 1 83 ? 2.758 19.906 15.344 1 93.75 83 SER B N 1
ATOM 3337 C CA . SER B 1 83 ? 2.186 18.781 14.594 1 93.75 83 SER B CA 1
ATOM 3338 C C . SER B 1 83 ? 0.68 18.688 14.82 1 93.75 83 SER B C 1
ATOM 3340 O O . SER B 1 83 ? 0.205 18.812 15.953 1 93.75 83 SER B O 1
ATOM 3342 N N . ALA B 1 84 ? 0.002 18.453 13.781 1 94.94 84 ALA B N 1
ATOM 3343 C CA . ALA B 1 84 ? -1.456 18.391 13.852 1 94.94 84 ALA B CA 1
ATOM 3344 C C . ALA B 1 84 ? -1.916 17.297 14.82 1 94.94 84 ALA B C 1
ATOM 3346 O O . ALA B 1 84 ? -2.945 17.453 15.484 1 94.94 84 ALA B O 1
ATOM 3347 N N . ALA B 1 85 ? -1.14 16.297 14.984 1 92.38 85 ALA B N 1
ATOM 3348 C CA . ALA B 1 85 ? -1.478 15.195 15.883 1 92.38 85 ALA B CA 1
ATOM 3349 C C . ALA B 1 85 ? -1.427 15.633 17.344 1 92.38 85 ALA B C 1
ATOM 3351 O O . ALA B 1 85 ? -2.004 14.977 18.219 1 92.38 85 ALA B O 1
ATOM 3352 N N . ALA B 1 86 ? -0.79 16.734 17.594 1 94.69 86 ALA B N 1
ATOM 3353 C CA . ALA B 1 86 ? -0.603 17.188 18.969 1 94.69 86 ALA B CA 1
ATOM 3354 C C . ALA B 1 86 ? -1.546 18.344 19.297 1 94.69 86 ALA B C 1
ATOM 3356 O O . ALA B 1 86 ? -1.598 18.797 20.438 1 94.69 86 ALA B O 1
ATOM 3357 N N . HIS B 1 87 ? -2.301 18.812 18.359 1 97.62 87 HIS B N 1
ATOM 3358 C CA . HIS B 1 87 ? -3.154 19.984 18.547 1 97.62 87 HIS B CA 1
ATOM 3359 C C . HIS B 1 87 ? -4.129 19.781 19.703 1 97.62 87 HIS B C 1
ATOM 3361 O O . HIS B 1 87 ? -4.234 20.625 20.578 1 97.62 87 HIS B O 1
ATOM 3367 N N . ARG B 1 88 ? -4.785 18.656 19.656 1 96.56 88 ARG B N 1
ATOM 3368 C CA . ARG B 1 88 ? -5.824 18.375 20.641 1 96.56 88 ARG B CA 1
ATOM 3369 C C . ARG B 1 88 ? -5.266 18.469 22.062 1 96.56 88 ARG B C 1
ATOM 3371 O O . ARG B 1 88 ? -5.801 19.203 22.906 1 96.56 88 ARG B O 1
ATOM 3378 N N . ASP B 1 89 ? -4.191 17.812 22.266 1 95.94 89 ASP B N 1
ATOM 3379 C CA . ASP B 1 89 ? -3.627 17.75 23.609 1 95.94 89 ASP B CA 1
ATOM 3380 C C . ASP B 1 89 ? -3.061 19.094 24.047 1 95.94 89 ASP B C 1
ATOM 3382 O O . ASP B 1 89 ? -3.275 19.531 25.172 1 95.94 89 ASP B O 1
ATOM 3386 N N . LEU B 1 90 ? -2.402 19.75 23.188 1 97.12 90 LEU B N 1
ATOM 3387 C CA . LEU B 1 90 ? -1.795 21.031 23.531 1 97.12 90 LEU B CA 1
ATOM 3388 C C . LEU B 1 90 ? -2.865 22.078 23.828 1 97.12 90 LEU B C 1
ATOM 3390 O O . LEU B 1 90 ? -2.785 22.781 24.844 1 97.12 90 LEU B O 1
ATOM 3394 N N . VAL B 1 91 ? -3.824 22.203 22.953 1 97 91 VAL B N 1
ATOM 3395 C CA . VAL B 1 91 ? -4.836 23.234 23.094 1 97 91 VAL B CA 1
ATOM 3396 C C . VAL B 1 91 ? -5.66 23 24.344 1 97 91 VAL B C 1
ATOM 3398 O O . VAL B 1 91 ? -5.945 23.938 25.109 1 97 91 VAL B O 1
ATOM 3401 N N . THR B 1 92 ? -5.984 21.75 24.578 1 95.5 92 THR B N 1
ATOM 3402 C CA . THR B 1 92 ? -6.789 21.438 25.75 1 95.5 92 THR B CA 1
ATOM 3403 C C . THR B 1 92 ? -5.996 21.672 27.031 1 95.5 92 THR B C 1
ATOM 3405 O O . THR B 1 92 ? -6.516 22.25 27.984 1 95.5 92 THR B O 1
ATOM 3408 N N . ALA B 1 93 ? -4.758 21.328 27.016 1 94.75 93 ALA B N 1
ATOM 3409 C CA . ALA B 1 93 ? -3.912 21.484 28.188 1 94.75 93 ALA B CA 1
ATOM 3410 C C . ALA B 1 93 ? -3.607 22.953 28.469 1 94.75 93 ALA B C 1
ATOM 3412 O O . ALA B 1 93 ? -3.441 23.359 29.609 1 94.75 93 ALA B O 1
ATOM 3413 N N . SER B 1 94 ? -3.639 23.766 27.469 1 95.62 94 SER B N 1
ATOM 3414 C CA . SER B 1 94 ? -3.227 25.156 27.594 1 95.62 94 SER B CA 1
ATOM 3415 C C . SER B 1 94 ? -4.43 26.094 27.531 1 95.62 94 SER B C 1
ATOM 3417 O O . SER B 1 94 ? -4.27 27.297 27.344 1 95.62 94 SER B O 1
ATOM 3419 N N . TRP B 1 95 ? -5.559 25.578 27.656 1 94.69 95 TRP B N 1
ATOM 3420 C CA . TRP B 1 95 ? -6.785 26.344 27.438 1 94.69 95 TRP B CA 1
ATOM 3421 C C . TRP B 1 95 ? -6.844 27.562 28.344 1 94.69 95 TRP B C 1
ATOM 3423 O O . TRP B 1 95 ? -7.246 28.641 27.922 1 94.69 95 TRP B O 1
ATOM 3433 N N . PRO B 1 96 ? -6.379 27.531 29.625 1 93.62 96 PRO B N 1
ATOM 3434 C CA . PRO B 1 96 ? -6.426 28.703 30.5 1 93.62 96 PRO B CA 1
ATOM 3435 C C . PRO B 1 96 ? -5.641 29.891 29.922 1 93.62 96 PRO B C 1
ATOM 3437 O O . PRO B 1 96 ? -6.031 31.047 30.109 1 93.62 96 PRO B O 1
ATOM 3440 N N . ALA B 1 97 ? -4.609 29.547 29.203 1 95.25 97 ALA B N 1
ATOM 3441 C CA . ALA B 1 97 ? -3.771 30.594 28.625 1 95.25 97 ALA B CA 1
ATOM 3442 C C . ALA B 1 97 ? -4.324 31.062 27.281 1 95.25 97 ALA B C 1
ATOM 3444 O O . ALA B 1 97 ? -4.082 32.188 26.859 1 95.25 97 ALA B O 1
ATOM 3445 N N . LEU B 1 98 ? -5.074 30.203 26.625 1 95.56 98 LEU B N 1
ATOM 3446 C CA . LEU B 1 98 ? -5.5 30.469 25.25 1 95.56 98 LEU B CA 1
ATOM 3447 C C . LEU B 1 98 ? -6.875 31.125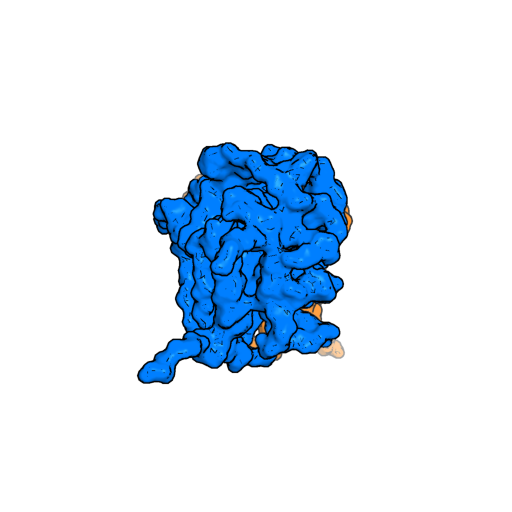 25.219 1 95.56 98 LEU B C 1
ATOM 3449 O O . LEU B 1 98 ? -7.215 31.828 24.266 1 95.56 98 LEU B O 1
ATOM 3453 N N . ARG B 1 99 ? -7.637 30.938 26.234 1 92.19 99 ARG B N 1
ATOM 3454 C CA . ARG B 1 99 ? -9.055 31.25 26.219 1 92.19 99 ARG B CA 1
ATOM 3455 C C . ARG B 1 99 ? -9.273 32.781 26.219 1 92.19 99 ARG B C 1
ATOM 3457 O O . ARG B 1 99 ? -10.375 33.25 25.938 1 92.19 99 ARG B O 1
ATOM 3464 N N . GLN B 1 100 ? -8.219 33.562 26.469 1 91 100 GLN B N 1
ATOM 3465 C CA . GLN B 1 100 ? -8.367 35 26.531 1 91 100 GLN B CA 1
ATOM 3466 C C . GLN B 1 100 ? -8.07 35.656 25.172 1 91 100 GLN B C 1
ATOM 3468 O O . GLN B 1 100 ? -8.375 36.812 24.953 1 91 100 GLN B O 1
ATOM 3473 N N . ALA B 1 101 ? -7.551 34.906 24.234 1 95.44 101 ALA B N 1
ATOM 3474 C CA . ALA B 1 101 ? -7.25 35.438 22.906 1 95.44 101 ALA B CA 1
ATOM 3475 C C . ALA B 1 101 ? -8.531 35.688 22.125 1 95.44 101 ALA B C 1
ATOM 3477 O O . ALA B 1 101 ? -9.609 35.25 22.516 1 95.44 101 ALA B O 1
ATOM 3478 N N . ALA B 1 102 ? -8.367 36.469 21.109 1 94.62 102 ALA B N 1
ATOM 3479 C CA . ALA B 1 102 ? -9.492 36.688 20.203 1 94.62 102 ALA B CA 1
ATOM 3480 C C . ALA B 1 102 ? -9.68 35.5 19.266 1 94.62 102 ALA B C 1
ATOM 3482 O O . ALA B 1 102 ? -10.805 35.156 18.906 1 94.62 102 ALA B O 1
ATOM 3483 N N . ALA B 1 103 ? -8.531 34.906 18.906 1 96.69 103 ALA B N 1
ATOM 3484 C CA . ALA B 1 103 ? -8.602 33.781 17.984 1 96.69 103 ALA B CA 1
ATOM 3485 C C . ALA B 1 103 ? -7.453 32.781 18.234 1 96.69 103 ALA B C 1
ATOM 3487 O O . ALA B 1 103 ? -6.344 33.188 18.578 1 96.69 103 ALA B O 1
ATOM 3488 N N . VAL B 1 104 ? -7.73 31.516 18.078 1 97.69 104 VAL B N 1
ATOM 3489 C CA . VAL B 1 104 ? -6.766 30.422 18.031 1 97.69 104 VAL B CA 1
ATOM 3490 C C . VAL B 1 104 ? -6.871 29.703 16.703 1 97.69 104 VAL B C 1
ATOM 3492 O O . VAL B 1 104 ? -7.934 29.172 16.359 1 97.69 104 VAL B O 1
ATOM 3495 N N . VAL B 1 105 ? -5.809 29.672 15.938 1 98.5 105 VAL B N 1
ATOM 3496 C CA . VAL B 1 105 ? -5.824 29.094 14.602 1 98.5 105 VAL B CA 1
ATOM 3497 C C . VAL B 1 105 ? -4.859 27.906 14.539 1 98.5 105 VAL B C 1
ATOM 3499 O O . VAL B 1 105 ? -3.678 28.047 14.859 1 98.5 105 VAL B O 1
ATOM 3502 N N . LEU B 1 106 ? -5.375 26.75 14.172 1 98.44 106 LEU B N 1
ATOM 3503 C CA . LEU B 1 106 ? -4.551 25.562 13.945 1 98.44 106 LEU B CA 1
ATOM 3504 C C . LEU B 1 106 ? -3.877 25.625 12.586 1 98.44 106 LEU B C 1
ATOM 3506 O O . LEU B 1 106 ? -4.551 25.734 11.555 1 98.44 106 LEU B O 1
ATOM 3510 N N . VAL B 1 107 ? -2.525 25.531 12.562 1 97.81 107 VAL B N 1
ATOM 3511 C CA . VAL B 1 107 ? -1.776 25.641 11.312 1 97.81 107 VAL B CA 1
ATOM 3512 C C . VAL B 1 107 ? -0.736 24.516 11.25 1 97.81 107 VAL B C 1
ATOM 3514 O O . VAL B 1 107 ? 0.307 24.594 11.906 1 97.81 107 VAL B O 1
ATOM 3517 N N . PRO B 1 108 ? -0.815 23.438 10.43 1 94.94 108 PRO B N 1
ATOM 3518 C CA . PRO B 1 108 ? -2.014 23.156 9.633 1 94.94 108 PRO B CA 1
ATOM 3519 C C . PRO B 1 108 ? -3.107 22.469 10.43 1 94.94 108 PRO B C 1
ATOM 3521 O O . PRO B 1 108 ? -2.811 21.719 11.375 1 94.94 108 PRO B O 1
ATOM 3524 N N . GLY B 1 109 ? -4.301 22.672 10.031 1 95.06 109 GLY B N 1
ATOM 3525 C CA . GLY B 1 109 ? -5.41 21.984 10.672 1 95.06 109 GLY B CA 1
ATOM 3526 C C . GLY B 1 109 ? -5.59 20.562 10.172 1 95.06 109 GLY B C 1
ATOM 3527 O O . GLY B 1 109 ? -6.195 19.734 10.852 1 95.06 109 GLY B O 1
ATOM 3528 N N . HIS B 1 110 ? -5.078 20.281 9.008 1 95 110 HIS B N 1
ATOM 3529 C CA . HIS B 1 110 ? -5.27 19 8.32 1 95 110 HIS B CA 1
ATOM 3530 C C . HIS B 1 110 ? -6.75 18.625 8.266 1 95 110 HIS B C 1
ATOM 3532 O O . HIS B 1 110 ? -7.605 19.484 8.078 1 95 110 HIS B O 1
ATOM 3538 N N . THR B 1 111 ? -7.062 17.328 8.25 1 96.44 111 THR B N 1
ATOM 3539 C CA . THR B 1 111 ? -8.453 16.906 8.094 1 96.44 111 THR B CA 1
ATOM 3540 C C . THR B 1 111 ? -9.172 16.922 9.438 1 96.44 111 THR B C 1
ATOM 3542 O O . THR B 1 111 ? -8.945 16.047 10.273 1 96.44 111 THR B O 1
ATOM 3545 N N . GLY B 1 112 ? -9.969 17.953 9.672 1 95.81 112 GLY B N 1
ATOM 3546 C CA . GLY B 1 112 ? -10.852 17.969 10.828 1 95.81 112 GLY B CA 1
ATOM 3547 C C . GLY B 1 112 ? -10.164 18.438 12.094 1 95.81 112 GLY B C 1
ATOM 3548 O O . GLY B 1 112 ? -10.594 18.078 13.203 1 95.81 112 GLY B O 1
ATOM 3549 N N . GLY B 1 113 ? -9.109 19.172 12.016 1 97 113 GLY B N 1
ATOM 3550 C CA . GLY B 1 113 ? -8.398 19.625 13.195 1 97 113 GLY B CA 1
ATOM 3551 C C . GLY B 1 113 ? -9.273 20.406 14.164 1 97 113 GLY B C 1
ATOM 3552 O O . GLY B 1 113 ? -9.328 20.094 15.352 1 97 113 GLY B O 1
ATOM 3553 N N . VAL B 1 114 ? -9.953 21.375 13.688 1 95.75 114 VAL B N 1
ATOM 3554 C CA . VAL B 1 114 ? -10.805 22.234 14.516 1 95.75 114 VAL B CA 1
ATOM 3555 C C . VAL B 1 114 ? -11.938 21.406 15.117 1 95.75 114 VAL B C 1
ATOM 3557 O O . VAL B 1 114 ? -12.344 21.625 16.25 1 95.75 114 VAL B O 1
ATOM 3560 N N . LEU B 1 115 ? -12.445 20.438 14.344 1 95.62 115 LEU B N 1
ATOM 3561 C CA . LEU B 1 115 ? -13.508 19.578 14.852 1 95.62 115 LEU B CA 1
ATOM 3562 C C . LEU B 1 115 ? -13.016 18.75 16.031 1 95.62 115 LEU B C 1
ATOM 3564 O O . LEU B 1 115 ? -13.719 18.625 17.047 1 95.62 115 LEU B O 1
ATOM 3568 N N . GLU B 1 116 ? -11.867 18.234 15.906 1 97.31 116 GLU B N 1
ATOM 3569 C CA . GLU B 1 116 ? -11.305 17.438 17 1 97.31 116 GLU B CA 1
ATOM 3570 C C . GLU B 1 116 ? -11.062 18.297 18.234 1 97.31 116 GLU B C 1
ATOM 3572 O O . GLU B 1 116 ? -11.445 17.922 19.344 1 97.31 116 GLU B O 1
ATOM 3577 N N . VAL B 1 117 ? -10.484 19.453 18.062 1 96.81 117 VAL B N 1
ATOM 3578 C CA . VAL B 1 117 ? -10.102 20.312 19.172 1 96.81 117 VAL B CA 1
ATOM 3579 C C . VAL B 1 117 ? -11.352 20.859 19.844 1 96.81 117 VAL B C 1
ATOM 3581 O O . VAL B 1 117 ? -11.438 20.875 21.078 1 96.81 117 VAL B O 1
ATOM 3584 N N . THR B 1 118 ? -12.328 21.297 19.078 1 94.44 118 THR B N 1
ATOM 3585 C CA . THR B 1 118 ? -13.539 21.859 19.656 1 94.44 118 THR B CA 1
ATOM 3586 C C . THR B 1 118 ? -14.336 20.781 20.391 1 94.44 118 THR B C 1
ATOM 3588 O O . THR B 1 118 ? -14.953 21.062 21.422 1 94.44 118 THR B O 1
ATOM 3591 N N . THR B 1 119 ? -14.305 19.562 19.859 1 94.88 119 THR B N 1
ATOM 3592 C CA . THR B 1 119 ? -14.953 18.453 20.547 1 94.88 119 THR B CA 1
ATOM 3593 C C . THR B 1 119 ? -14.258 18.156 21.875 1 94.88 119 THR B C 1
ATOM 3595 O O . THR B 1 119 ? -14.922 17.969 22.906 1 94.88 119 THR B O 1
ATOM 3598 N N . ALA B 1 120 ? -12.992 18.156 21.875 1 96.12 120 ALA B N 1
ATOM 3599 C CA . ALA B 1 120 ? -12.234 17.922 23.094 1 96.12 120 ALA B CA 1
ATOM 3600 C C . ALA B 1 120 ? -12.5 19.016 24.125 1 96.12 120 ALA B C 1
ATOM 3602 O O . ALA B 1 120 ? -12.641 18.734 25.312 1 96.12 120 ALA B O 1
ATOM 3603 N N . LEU B 1 121 ? -12.523 20.234 23.672 1 94.69 121 LEU B N 1
ATOM 3604 C CA . LEU B 1 121 ? -12.766 21.359 24.562 1 94.69 121 LEU B CA 1
ATOM 3605 C C . LEU B 1 121 ? -14.172 21.297 25.141 1 94.69 121 LEU B C 1
ATOM 3607 O O . LEU B 1 121 ? -14.375 21.594 26.328 1 94.69 121 LEU B O 1
ATOM 3611 N N . ARG B 1 122 ? -15.094 20.953 24.297 1 92.31 122 ARG B N 1
ATOM 3612 C CA . ARG B 1 122 ? -16.453 20.781 24.781 1 92.31 122 ARG B CA 1
ATOM 3613 C C . ARG B 1 122 ? -16.516 19.734 25.891 1 92.31 122 ARG B C 1
ATOM 3615 O O . ARG B 1 122 ? -17.094 19.984 26.953 1 92.31 122 ARG B O 1
ATOM 3622 N N . ASP B 1 123 ? -15.875 18.688 25.672 1 92.81 123 ASP B N 1
ATOM 3623 C CA . ASP B 1 123 ? -15.922 17.547 26.594 1 92.81 123 ASP B CA 1
ATOM 3624 C C . ASP B 1 123 ? -15.156 17.859 27.891 1 92.81 123 ASP B C 1
ATOM 3626 O O . ASP B 1 123 ? -15.547 17.422 28.969 1 92.81 123 ASP B O 1
ATOM 3630 N N . ARG B 1 124 ? -14.156 18.641 27.812 1 91.19 124 ARG B N 1
ATOM 3631 C CA . ARG B 1 124 ? -13.242 18.781 28.938 1 91.19 124 ARG B CA 1
ATOM 3632 C C . ARG B 1 124 ? -13.562 20.031 29.75 1 91.19 124 ARG B C 1
ATOM 3634 O O . ARG B 1 124 ? -13.43 20.047 30.969 1 91.19 124 ARG B O 1
ATOM 3641 N N . VAL B 1 125 ? -13.898 21.125 29.031 1 87.12 125 VAL B N 1
ATOM 3642 C CA . VAL B 1 125 ? -14.008 22.375 29.766 1 87.12 125 VAL B CA 1
ATOM 3643 C C . VAL B 1 125 ? -15.352 23.047 29.453 1 87.12 125 VAL B C 1
ATOM 3645 O O . VAL B 1 125 ? -15.57 24.203 29.812 1 87.12 125 VAL B O 1
ATOM 3648 N N . GLY B 1 126 ? -16.219 22.344 28.734 1 84.31 126 GLY B N 1
ATOM 3649 C CA . GLY B 1 126 ? -17.547 22.875 28.484 1 84.31 126 GLY B CA 1
ATOM 3650 C C . GLY B 1 126 ? -17.562 24.016 27.469 1 84.31 126 GLY B C 1
ATOM 3651 O O . GLY B 1 126 ? -18.422 24.891 27.547 1 84.31 126 GLY B O 1
ATOM 3652 N N . TRP B 1 127 ? -16.594 23.984 26.578 1 83.19 127 TRP B N 1
ATOM 3653 C CA . TRP B 1 127 ? -16.547 24.984 25.516 1 83.19 127 TRP B CA 1
ATOM 3654 C C . TRP B 1 127 ? -17.75 24.828 24.594 1 83.19 127 TRP B C 1
ATOM 3656 O O . TRP B 1 127 ? -18.203 23.703 24.328 1 83.19 127 TRP B O 1
ATOM 3666 N N . CYS B 1 128 ? -18.328 25.953 24.25 1 77.5 128 CYS B N 1
ATOM 3667 C CA . CYS B 1 128 ? -19.375 25.938 23.234 1 77.5 128 CYS B CA 1
ATOM 3668 C C . CYS B 1 128 ? -19.25 27.141 22.297 1 77.5 128 CYS B C 1
ATOM 3670 O O . CYS B 1 128 ? -18.594 28.125 22.641 1 77.5 128 CYS B O 1
ATOM 3672 N N . GLU B 1 129 ? -19.797 26.969 21.172 1 74.75 129 GLU B N 1
ATOM 3673 C CA . GLU B 1 129 ? -19.656 27.938 20.078 1 74.75 129 GLU B CA 1
ATOM 3674 C C . GLU B 1 129 ? -20.219 29.312 20.484 1 74.75 129 GLU B C 1
ATOM 3676 O O . GLU B 1 129 ? -19.781 30.344 19.969 1 74.75 129 GLU B O 1
ATOM 3681 N N . SER B 1 130 ? -21.125 29.266 21.375 1 69.62 130 SER B N 1
ATOM 3682 C CA . SER B 1 130 ? -21.812 30.484 21.766 1 69.62 130 SER B CA 1
ATOM 3683 C C . SER B 1 130 ? -21.094 31.156 22.938 1 69.62 130 SER B C 1
ATOM 3685 O O . SER B 1 130 ? -21.391 32.312 23.281 1 69.62 130 SER B O 1
ATOM 3687 N N . ALA B 1 131 ? -20.188 30.438 23.562 1 65.12 131 ALA B N 1
ATOM 3688 C CA . ALA B 1 131 ? -19.531 30.969 24.75 1 65.12 131 ALA B CA 1
ATOM 3689 C C . ALA B 1 131 ? -18.516 32.062 24.375 1 65.12 131 ALA B C 1
ATOM 3691 O O . ALA B 1 131 ? -18.031 32.094 23.25 1 65.12 131 ALA B O 1
ATOM 3692 N N . LEU B 1 132 ? -18.406 32.969 25.359 1 68.94 132 LEU B N 1
ATOM 3693 C CA . LEU B 1 132 ? -17.344 33.969 25.266 1 68.94 132 LEU B CA 1
ATOM 3694 C C . LEU B 1 132 ? -15.977 33.312 25.219 1 68.94 132 LEU B C 1
ATOM 3696 O O . LEU B 1 132 ? -15.688 32.406 26.016 1 68.94 132 LEU B O 1
ATOM 3700 N N . GLY B 1 133 ? -15.32 33.312 24.141 1 81 133 GLY B N 1
ATOM 3701 C CA . GLY B 1 133 ? -13.992 32.75 23.969 1 81 133 GLY B CA 1
ATOM 3702 C C . GLY B 1 133 ? -13.422 33 22.594 1 81 133 GLY B C 1
ATOM 3703 O O . GLY B 1 133 ? -14 33.75 21.797 1 81 133 GLY B O 1
ATOM 3704 N N . PRO B 1 134 ? -12.234 32.438 22.453 1 91.75 134 PRO B N 1
ATOM 3705 C CA . PRO B 1 134 ? -11.57 32.688 21.188 1 91.75 134 PRO B CA 1
ATOM 3706 C C . PRO B 1 134 ? -12.242 32 20 1 91.75 134 PRO B C 1
ATOM 3708 O O . PRO B 1 134 ? -12.844 30.938 20.172 1 91.75 134 PRO B O 1
ATOM 3711 N N . ALA B 1 135 ? -12.242 32.688 18.891 1 93.31 135 ALA B N 1
ATOM 3712 C CA . ALA B 1 135 ? -12.562 32 17.625 1 93.31 135 ALA B CA 1
ATOM 3713 C C . ALA B 1 135 ? -11.578 30.875 17.344 1 93.31 135 ALA B C 1
ATOM 3715 O O . ALA B 1 135 ? -10.359 31.078 17.391 1 93.31 135 ALA B O 1
ATOM 3716 N N . LEU B 1 136 ? -12.102 29.688 17.141 1 95.25 136 LEU B N 1
ATOM 3717 C CA . LEU B 1 136 ? -11.266 28.547 16.766 1 95.25 136 LEU B CA 1
ATOM 3718 C C . LEU B 1 136 ? -11.375 28.281 15.273 1 95.25 136 LEU B C 1
ATOM 3720 O O . LEU B 1 136 ? -12.469 28.062 14.75 1 95.25 136 LEU B O 1
ATOM 3724 N N . ALA B 1 137 ? -10.242 28.344 14.609 1 96.5 137 ALA B N 1
ATOM 3725 C CA . ALA B 1 137 ? -10.211 28.156 13.164 1 96.5 137 ALA B CA 1
ATOM 3726 C C . ALA B 1 137 ? -9.016 27.328 12.734 1 96.5 137 ALA B C 1
ATOM 3728 O O . ALA B 1 137 ? -8.188 26.938 13.562 1 96.5 137 ALA B O 1
ATOM 3729 N N . GLU B 1 138 ? -9.008 26.922 11.508 1 97.5 138 GLU B N 1
ATOM 3730 C CA . GLU B 1 138 ? -7.883 26.172 10.945 1 97.5 138 GLU B CA 1
ATOM 3731 C C . GLU B 1 138 ? -7.547 26.656 9.539 1 97.5 138 GLU B C 1
ATOM 3733 O O . GLU B 1 138 ? -8.414 27.172 8.828 1 97.5 138 GLU B O 1
ATOM 3738 N N . MET B 1 139 ? -6.32 26.469 9.18 1 95.62 139 MET B N 1
ATOM 3739 C CA . MET B 1 139 ? -5.848 26.719 7.824 1 95.62 139 MET B CA 1
ATOM 3740 C C . MET B 1 139 ? -4.602 25.906 7.52 1 95.62 139 MET B C 1
ATOM 3742 O O . MET B 1 139 ? -4.039 25.266 8.414 1 95.62 139 MET B O 1
ATOM 3746 N N . ASN B 1 140 ? -4.27 25.797 6.281 1 92.12 140 ASN B N 1
ATOM 3747 C CA . ASN B 1 140 ? -2.965 25.281 5.891 1 92.12 140 ASN B CA 1
ATOM 3748 C C . ASN B 1 140 ? -1.886 26.359 5.961 1 92.12 140 ASN B C 1
ATOM 3750 O O . ASN B 1 140 ? -2.186 27.531 6.191 1 92.12 140 ASN B O 1
ATOM 3754 N N . LEU B 1 141 ? -0.67 25.922 5.82 1 92.44 141 LEU B N 1
ATOM 3755 C CA . LEU B 1 141 ? 0.418 26.891 5.793 1 92.44 141 LEU B CA 1
ATOM 3756 C C . LEU B 1 141 ? 0.274 27.828 4.602 1 92.44 141 LEU B C 1
ATOM 3758 O O . LEU B 1 141 ? 0.013 27.375 3.48 1 92.44 141 LEU B O 1
ATOM 3762 N N . PRO B 1 142 ? 0.377 29.094 4.789 1 92.38 142 PRO B N 1
ATOM 3763 C CA . PRO B 1 142 ? 0.137 30.062 3.715 1 92.38 142 PRO B CA 1
ATOM 3764 C C . PRO B 1 142 ? 1.325 30.203 2.766 1 92.38 142 PRO B C 1
ATOM 3766 O O . PRO B 1 142 ? 1.273 30.984 1.815 1 92.38 142 PRO B O 1
ATOM 3769 N N . PHE B 1 143 ? 2.385 29.453 3.012 1 88.62 143 PHE B N 1
ATOM 3770 C CA . PHE B 1 143 ? 3.592 29.5 2.195 1 88.62 143 PHE B CA 1
ATOM 3771 C C . PHE B 1 143 ? 4.312 28.156 2.219 1 88.62 143 PHE B C 1
ATOM 3773 O O . PHE B 1 143 ? 3.953 27.266 2.99 1 88.62 143 PHE B O 1
ATOM 3780 N N . VAL B 1 144 ? 5.211 27.969 1.306 1 82.62 144 VAL B N 1
ATOM 3781 C CA . VAL B 1 144 ? 6.172 26.875 1.322 1 82.62 144 VAL B CA 1
ATOM 3782 C C . VAL B 1 144 ? 7.504 27.359 1.891 1 82.62 144 VAL B C 1
ATOM 3784 O O . VAL B 1 144 ? 8.055 28.375 1.432 1 82.62 144 VAL B O 1
ATOM 3787 N N . CYS B 1 145 ? 7.965 26.656 2.951 1 86.31 145 CYS B N 1
ATOM 3788 C CA . CYS B 1 145 ? 9.156 27.188 3.615 1 86.31 145 CYS B CA 1
ATOM 3789 C C . CYS B 1 145 ? 10.062 26.047 4.078 1 86.31 145 CYS B C 1
ATOM 3791 O O . CYS B 1 145 ? 9.656 24.891 4.098 1 86.31 145 CYS B O 1
ATOM 3793 N N . ARG B 1 146 ? 11.297 26.438 4.352 1 84.75 146 ARG B N 1
ATOM 3794 C CA . ARG B 1 146 ? 12.289 25.547 4.938 1 84.75 146 ARG B CA 1
ATOM 3795 C C . ARG B 1 146 ? 13.273 26.312 5.816 1 84.75 146 ARG B C 1
ATOM 3797 O O . ARG B 1 146 ? 13.664 27.422 5.484 1 84.75 146 ARG B O 1
ATOM 3804 N N . GLY B 1 147 ? 13.648 25.625 6.859 1 87.56 14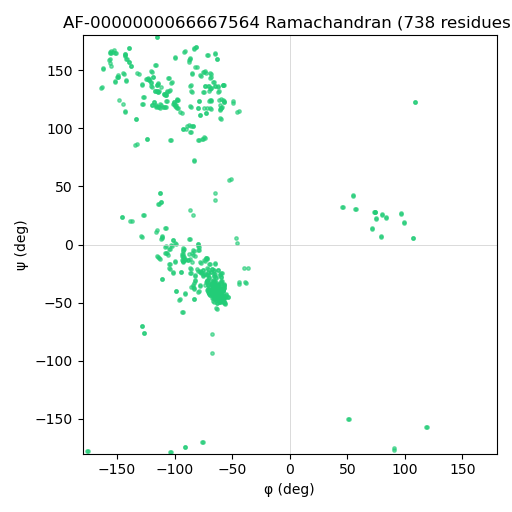7 GLY B N 1
ATOM 3805 C CA . GLY B 1 147 ? 14.734 26.172 7.66 1 87.56 147 GLY B CA 1
ATOM 3806 C C . GLY B 1 147 ? 16.094 26.031 7.004 1 87.56 147 GLY B C 1
ATOM 3807 O O . GLY B 1 147 ? 16.391 25.016 6.387 1 87.56 147 GLY B O 1
ATOM 3808 N N . GLU B 1 148 ? 16.891 27.016 6.918 1 83 148 GLU B N 1
ATOM 3809 C CA . GLU B 1 148 ? 18.234 27 6.352 1 83 148 GLU B CA 1
ATOM 3810 C C . GLU B 1 148 ? 19.297 27.203 7.43 1 83 148 GLU B C 1
ATOM 3812 O O . GLU B 1 148 ? 20.344 27.812 7.176 1 83 148 GLU B O 1
ATOM 3817 N N . GLY B 1 149 ? 19.172 26.719 8.586 1 75.69 149 GLY B N 1
ATOM 3818 C CA . GLY B 1 149 ? 20.156 26.875 9.641 1 75.69 149 GLY B CA 1
ATOM 3819 C C . GLY B 1 149 ? 19.609 27.594 10.859 1 75.69 149 GLY B C 1
ATOM 3820 O O . GLY B 1 149 ? 18.391 27.719 11.016 1 75.69 149 GLY B O 1
ATOM 3821 N N . SER B 1 150 ? 20.609 28.125 11.508 1 77.38 150 SER B N 1
ATOM 3822 C CA . SER B 1 150 ? 20.234 28.703 12.789 1 77.38 150 SER B CA 1
ATOM 3823 C C . SER B 1 150 ? 19.453 30 12.602 1 77.38 150 SER B C 1
ATOM 3825 O O . SER B 1 150 ? 19.984 30.984 12.07 1 77.38 150 SER B O 1
ATOM 3827 N N . SER B 1 151 ? 18.188 30.094 12.938 1 88.19 151 SER B N 1
ATOM 3828 C CA . SER B 1 151 ? 17.297 31.234 13.055 1 88.19 151 SER B CA 1
ATOM 3829 C C . SER B 1 151 ? 16.938 31.797 11.688 1 88.19 151 SER B C 1
ATOM 3831 O O . SER B 1 151 ? 16.641 33 11.555 1 88.19 151 SER B O 1
ATOM 3833 N N . THR B 1 152 ? 17.234 31.031 10.641 1 92.19 152 THR B N 1
ATOM 3834 C CA . THR B 1 152 ? 16.906 31.469 9.289 1 92.19 152 THR B CA 1
ATOM 3835 C C . THR B 1 152 ? 15.867 30.547 8.656 1 92.19 152 THR B C 1
ATOM 3837 O O . THR B 1 152 ? 15.992 29.328 8.711 1 92.19 152 THR B O 1
ATOM 3840 N N . VAL B 1 153 ? 14.875 31.219 8.086 1 93 153 VAL B N 1
ATOM 3841 C CA . VAL B 1 153 ? 13.844 30.469 7.367 1 93 153 VAL B CA 1
ATOM 3842 C C . VAL B 1 153 ? 13.672 31.047 5.965 1 93 153 VAL B C 1
ATOM 3844 O O . VAL B 1 153 ? 13.727 32.281 5.781 1 93 153 VAL B O 1
ATOM 3847 N N . ARG B 1 154 ? 13.539 30.172 5.004 1 89.62 154 ARG B N 1
ATOM 3848 C CA . ARG B 1 154 ? 13.32 30.578 3.617 1 89.62 154 ARG B CA 1
ATOM 3849 C C . ARG B 1 154 ? 11.891 30.281 3.186 1 89.62 154 ARG B C 1
ATOM 3851 O O . ARG B 1 154 ? 11.383 29.172 3.408 1 89.62 154 ARG B O 1
ATOM 3858 N N . ILE B 1 155 ? 11.281 31.281 2.645 1 89.62 155 ILE B N 1
ATOM 3859 C CA . ILE B 1 155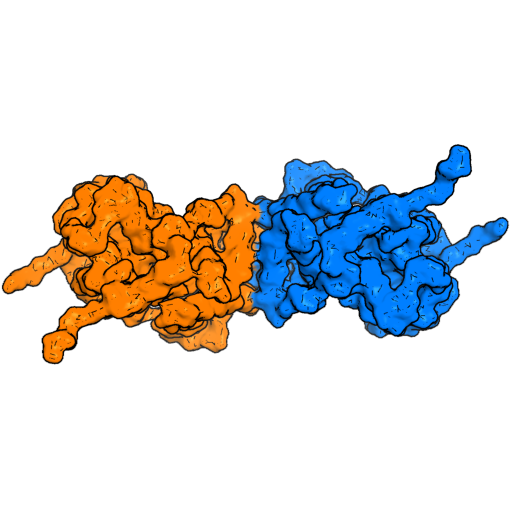 ? 9.977 31.094 2.02 1 89.62 155 ILE B CA 1
ATOM 3860 C C . ILE B 1 155 ? 10.141 30.953 0.508 1 89.62 155 ILE B C 1
ATOM 3862 O O . ILE B 1 155 ? 10.602 31.891 -0.159 1 89.62 155 ILE B O 1
ATOM 3866 N N . PHE B 1 156 ? 9.758 29.922 0.005 1 80.19 156 PHE B N 1
ATOM 3867 C CA . PHE B 1 156 ? 9.891 29.656 -1.421 1 80.19 156 PHE B CA 1
ATOM 3868 C C . PHE B 1 156 ? 8.75 30.297 -2.203 1 80.19 156 PHE B C 1
ATOM 3870 O O . PHE B 1 156 ? 8.953 30.797 -3.312 1 80.19 156 PHE B O 1
ATOM 3877 N N . GLN B 1 157 ? 7.637 30.219 -1.592 1 80.62 157 GLN B N 1
ATOM 3878 C CA . GLN B 1 157 ? 6.457 30.734 -2.287 1 80.62 157 GLN B CA 1
ATOM 3879 C C . GLN B 1 157 ? 5.309 30.969 -1.313 1 80.62 157 GLN B C 1
ATOM 3881 O O . GLN B 1 157 ? 5.051 30.156 -0.432 1 80.62 157 GLN B O 1
ATOM 3886 N N . TYR B 1 158 ? 4.664 32.156 -1.503 1 86.75 158 TYR B N 1
ATOM 3887 C CA . TYR B 1 158 ? 3.408 32.406 -0.81 1 86.75 158 TYR B CA 1
ATOM 3888 C C . TYR B 1 158 ? 2.229 31.844 -1.6 1 86.75 158 TYR B C 1
ATOM 3890 O O . TYR B 1 158 ? 2.186 31.953 -2.826 1 86.75 158 TYR B O 1
ATOM 3898 N N . LYS B 1 159 ? 1.364 31.25 -0.9 1 84.38 159 LYS B N 1
ATOM 3899 C CA . LYS B 1 159 ? 0.155 30.75 -1.552 1 84.38 159 LYS B CA 1
ATOM 3900 C C . LYS B 1 159 ? -0.808 31.891 -1.863 1 84.38 159 LYS B C 1
ATOM 3902 O O . LYS B 1 159 ? -0.875 32.875 -1.119 1 84.38 159 LYS B O 1
ATOM 3907 N N . LYS B 1 160 ? -1.56 31.734 -2.965 1 83.56 160 LYS B N 1
ATOM 3908 C CA . LYS B 1 160 ? -2.441 32.781 -3.434 1 83.56 160 LYS B CA 1
ATOM 3909 C C . LYS B 1 160 ? -3.85 32.625 -2.869 1 83.56 160 LYS B C 1
ATOM 3911 O O . LYS B 1 160 ? -4.656 33.562 -2.92 1 83.56 160 LYS B O 1
ATOM 3916 N N . ASP B 1 161 ? -4.102 31.5 -2.344 1 86.81 161 ASP B N 1
ATOM 3917 C CA . ASP B 1 161 ? -5.391 31.188 -1.737 1 86.81 161 ASP B CA 1
ATOM 3918 C C . ASP B 1 161 ? -5.219 30.312 -0.497 1 86.81 161 ASP B C 1
ATOM 3920 O O . ASP B 1 161 ? -4.762 29.172 -0.594 1 86.81 161 ASP B O 1
ATOM 3924 N N . VAL B 1 162 ? -5.566 30.891 0.595 1 91.69 162 VAL B N 1
ATOM 3925 C CA . VAL B 1 162 ? -5.414 30.188 1.861 1 91.69 162 VAL B CA 1
ATOM 3926 C C . VAL B 1 162 ? -6.758 30.141 2.59 1 91.69 162 VAL B C 1
ATOM 3928 O O . VAL B 1 162 ? -7.055 31 3.416 1 91.69 162 VAL B O 1
ATOM 3931 N N . PRO B 1 163 ? -7.477 29.109 2.336 1 92.25 163 PRO B N 1
ATOM 3932 C CA . PRO B 1 163 ? -8.773 28.969 3.006 1 92.25 163 PRO B CA 1
ATOM 3933 C C . PRO B 1 163 ? -8.648 28.859 4.523 1 92.25 163 PRO B C 1
ATOM 3935 O O . PRO B 1 163 ? -7.746 28.172 5.023 1 92.25 163 PRO B O 1
ATOM 3938 N N . LEU B 1 164 ? -9.492 29.578 5.195 1 95.5 164 LEU B N 1
ATOM 3939 C CA . LEU B 1 164 ? -9.617 29.531 6.648 1 95.5 164 LEU B CA 1
ATOM 3940 C C . LEU B 1 164 ? -10.977 28.984 7.059 1 95.5 164 LEU B C 1
ATOM 3942 O O . LEU B 1 164 ? -12.016 29.547 6.715 1 95.5 164 LEU B O 1
ATOM 3946 N N . GLY B 1 165 ? -10.945 27.844 7.766 1 94.75 165 GLY B N 1
ATOM 3947 C CA . GLY B 1 165 ? -12.18 27.172 8.133 1 94.75 165 GLY B CA 1
ATOM 3948 C C . GLY B 1 165 ? -12.398 27.109 9.633 1 94.75 165 GLY B C 1
ATOM 3949 O O . GLY B 1 165 ? -11.445 27.203 10.406 1 94.75 165 GLY B O 1
ATOM 3950 N N . ALA B 1 166 ? -13.656 27.016 10.062 1 93.44 166 ALA B N 1
ATOM 3951 C CA . ALA B 1 166 ? -14.094 26.844 11.445 1 93.44 166 ALA B CA 1
ATOM 3952 C C . ALA B 1 166 ? -15.445 26.141 11.516 1 93.44 166 ALA B C 1
ATOM 3954 O O . ALA B 1 166 ? -16.094 25.938 10.492 1 93.44 166 ALA B O 1
ATOM 3955 N N . ARG B 1 167 ? -15.766 25.734 12.656 1 89.5 167 ARG B N 1
ATOM 3956 C CA . ARG B 1 167 ? -17.094 25.156 12.844 1 89.5 167 ARG B CA 1
ATOM 3957 C C . ARG B 1 167 ? -18.188 26.172 12.5 1 89.5 167 ARG B C 1
ATOM 3959 O O . ARG B 1 167 ? -19.234 25.797 11.961 1 89.5 167 ARG B O 1
ATOM 3966 N N . GLN B 1 168 ? -17.922 27.406 12.875 1 87.25 168 GLN B N 1
ATOM 3967 C CA . GLN B 1 168 ? -18.828 28.516 12.547 1 87.25 168 GLN B CA 1
ATOM 3968 C C . GLN B 1 168 ? -18.109 29.578 11.711 1 87.25 168 GLN B C 1
ATOM 3970 O O . GLN B 1 168 ? -16.969 29.953 12.016 1 87.25 168 GLN B O 1
ATOM 3975 N N . ARG B 1 169 ? -18.75 30.078 10.781 1 88.75 169 ARG B N 1
ATOM 3976 C CA . ARG B 1 169 ? -18.172 31.047 9.867 1 88.75 169 ARG B CA 1
ATOM 3977 C C . ARG B 1 169 ? -17.641 32.281 10.617 1 88.75 169 ARG B C 1
ATOM 3979 O O . ARG B 1 169 ? -16.609 32.844 10.258 1 88.75 169 ARG B O 1
ATOM 3986 N N . ARG B 1 170 ? -18.406 32.688 11.641 1 89.94 170 ARG B N 1
ATOM 3987 C CA . ARG B 1 170 ? -18.016 33.875 12.398 1 89.94 170 ARG B CA 1
ATOM 3988 C C . ARG B 1 170 ? -16.609 33.719 12.984 1 89.94 170 ARG B C 1
ATOM 3990 O O . ARG B 1 170 ? -15.859 34.688 13.078 1 89.94 170 ARG B O 1
ATOM 3997 N N . HIS B 1 171 ? -16.266 32.5 13.383 1 93.25 171 HIS B N 1
ATOM 3998 C CA . HIS B 1 171 ? -14.945 32.25 13.93 1 93.25 171 HIS B CA 1
ATOM 3999 C C . HIS B 1 171 ? -13.875 32.375 12.844 1 93.25 171 HIS B C 1
ATOM 4001 O O . HIS B 1 171 ? -12.797 32.906 13.094 1 93.25 171 HIS B O 1
ATOM 4007 N N . ALA B 1 172 ? -14.18 31.891 11.656 1 94.62 172 ALA B N 1
ATOM 4008 C CA . ALA B 1 172 ? -13.258 32.062 10.539 1 94.62 172 ALA B CA 1
ATOM 4009 C C . ALA B 1 172 ? -13.07 33.531 10.172 1 94.62 172 ALA B C 1
ATOM 4011 O O . ALA B 1 172 ? -11.953 33.969 9.875 1 94.62 172 ALA B O 1
ATOM 4012 N N . ASP B 1 173 ? -14.133 34.25 10.219 1 95 173 ASP B N 1
ATOM 4013 C CA . ASP B 1 173 ? -14.078 35.688 9.891 1 95 173 ASP B CA 1
ATOM 4014 C C . ASP B 1 173 ? -13.203 36.438 10.891 1 95 173 ASP B C 1
ATOM 4016 O O . ASP B 1 173 ? -12.398 37.281 10.492 1 95 173 ASP B O 1
ATOM 4020 N N . ILE B 1 174 ? -13.383 36.125 12.156 1 94.75 174 ILE B N 1
ATOM 4021 C CA . ILE B 1 174 ? -12.594 36.781 13.195 1 94.75 174 ILE B CA 1
ATOM 4022 C C . ILE B 1 174 ? -11.117 36.5 12.984 1 94.75 174 ILE B C 1
ATOM 4024 O O . ILE B 1 174 ? -10.289 37.406 13.008 1 94.75 174 ILE B O 1
ATOM 4028 N N . ALA B 1 175 ? -10.773 35.25 12.781 1 96.88 175 ALA B N 1
ATOM 4029 C CA . ALA B 1 175 ? -9.383 34.875 12.539 1 96.88 175 ALA B CA 1
ATOM 4030 C C . ALA B 1 175 ? -8.844 35.531 11.281 1 96.88 175 ALA B C 1
ATOM 4032 O O . ALA B 1 175 ? -7.707 36 11.258 1 96.88 175 ALA B O 1
ATOM 4033 N N . ARG B 1 176 ? -9.633 35.5 10.227 1 97.31 176 ARG B N 1
ATOM 4034 C CA . ARG B 1 176 ? -9.242 36.125 8.961 1 97.31 176 ARG B CA 1
ATOM 4035 C C . ARG B 1 176 ? -8.883 37.594 9.156 1 97.31 176 ARG B C 1
ATOM 4037 O O . ARG B 1 176 ? -7.859 38.031 8.648 1 97.31 176 ARG B O 1
ATOM 4044 N N . ASP B 1 177 ? -9.672 38.281 9.883 1 97.06 177 ASP B N 1
ATOM 4045 C CA . ASP B 1 177 ? -9.453 39.719 10.094 1 97.06 177 ASP B CA 1
ATOM 4046 C C . ASP B 1 177 ? -8.133 39.969 10.82 1 97.06 177 ASP B C 1
ATOM 4048 O O . ASP B 1 177 ? -7.457 40.969 10.555 1 97.06 177 ASP B O 1
ATOM 4052 N N . LEU B 1 178 ? -7.781 39.094 11.695 1 97.19 178 LEU B N 1
ATOM 4053 C CA . LEU B 1 178 ? -6.539 39.25 12.445 1 97.19 178 LEU B CA 1
ATOM 4054 C C . LEU B 1 178 ? -5.34 38.875 11.578 1 97.19 178 LEU B C 1
ATOM 4056 O O . LEU B 1 178 ? -4.23 39.375 11.805 1 97.19 178 LEU B O 1
ATOM 4060 N N . LEU B 1 179 ? -5.543 38.031 10.555 1 97.56 179 LEU B N 1
ATOM 4061 C CA . LEU B 1 179 ? -4.445 37.5 9.766 1 97.56 179 LEU B CA 1
ATOM 4062 C C . LEU B 1 179 ? -4.27 38.25 8.469 1 97.56 179 LEU B C 1
ATOM 4064 O O . LEU B 1 179 ? -3.227 38.156 7.816 1 97.56 179 LEU B O 1
ATOM 4068 N N . ALA B 1 180 ? -5.184 39.031 8.062 1 95.44 180 ALA B N 1
ATOM 4069 C CA . ALA B 1 180 ? -5.289 39.594 6.723 1 95.44 180 ALA B CA 1
ATOM 4070 C C . ALA B 1 180 ? -4.086 40.469 6.406 1 95.44 180 ALA B C 1
ATOM 4072 O O . ALA B 1 180 ? -3.621 40.531 5.266 1 95.44 180 ALA B O 1
ATOM 4073 N N . ARG B 1 181 ? -3.598 41.219 7.344 1 92.56 181 ARG B N 1
ATOM 4074 C CA . ARG B 1 181 ? -2.465 42.094 7.109 1 92.56 181 ARG B CA 1
ATOM 4075 C C . ARG B 1 181 ? -1.189 41.312 6.848 1 92.56 181 ARG B C 1
ATOM 4077 O O . ARG B 1 181 ? -0.369 41.688 6.016 1 92.56 181 ARG B O 1
ATOM 4084 N N . SER B 1 182 ? -1.019 40.25 7.535 1 94.5 182 SER B N 1
ATOM 4085 C CA . SER B 1 182 ? 0.179 39.438 7.41 1 94.5 182 SER B CA 1
ATOM 4086 C C . SER B 1 182 ? 0.063 38.469 6.238 1 94.5 182 SER B C 1
ATOM 4088 O O . SER B 1 182 ? 1.064 38.125 5.602 1 94.5 182 SER B O 1
ATOM 4090 N N . PHE B 1 183 ? -1.124 37.969 5.977 1 95.06 183 PHE B N 1
ATOM 4091 C CA . PHE B 1 183 ? -1.401 37 4.922 1 95.06 183 PHE B CA 1
ATOM 4092 C C . PHE B 1 183 ? -2.625 37.438 4.113 1 95.06 183 PHE B C 1
ATOM 4094 O O . PHE B 1 183 ? -3.711 36.875 4.289 1 95.06 183 PHE B O 1
ATOM 4101 N N . PRO B 1 184 ? -2.428 38.219 3.148 1 94.12 184 PRO B N 1
ATOM 4102 C CA . PRO B 1 184 ? -3.559 38.75 2.393 1 94.12 184 PRO B CA 1
ATOM 4103 C C . PRO B 1 184 ? -4.336 37.688 1.635 1 94.12 184 PRO B C 1
ATOM 4105 O O . PRO B 1 184 ? -5.488 37.906 1.251 1 94.12 184 PRO B O 1
ATOM 4108 N N . ALA B 1 185 ? -3.766 36.531 1.462 1 92.44 185 ALA B N 1
ATOM 4109 C CA . ALA B 1 185 ? -4.387 35.469 0.684 1 92.44 185 ALA B CA 1
ATOM 4110 C C . ALA B 1 185 ? -5.383 34.688 1.53 1 92.44 185 ALA B C 1
ATOM 4112 O O . ALA B 1 185 ? -6.125 33.844 1.009 1 92.44 185 ALA B O 1
ATOM 4113 N N . VAL B 1 186 ? -5.504 34.938 2.816 1 95.44 186 VAL B N 1
ATOM 4114 C CA . VAL B 1 186 ? -6.406 34.188 3.686 1 95.44 186 VAL B CA 1
ATOM 4115 C C . VAL B 1 186 ? -7.852 34.594 3.4 1 95.44 186 VAL B C 1
ATOM 4117 O O . VAL B 1 186 ? -8.148 35.781 3.209 1 95.44 186 VAL B O 1
ATOM 4120 N N . ARG B 1 187 ? -8.711 33.625 3.334 1 93.81 187 ARG B N 1
ATOM 4121 C CA . ARG B 1 187 ? -10.133 33.875 3.119 1 93.81 187 ARG B CA 1
ATOM 4122 C C . ARG B 1 187 ? -10.984 32.906 3.947 1 93.81 187 ARG B C 1
ATOM 4124 O O . ARG B 1 187 ? -10.656 31.719 4.07 1 93.81 187 ARG B O 1
ATOM 4131 N N . SER B 1 188 ? -12.062 33.406 4.484 1 94.06 188 SER B N 1
ATOM 4132 C CA . SER B 1 188 ? -13.016 32.562 5.176 1 94.06 188 SER B CA 1
ATOM 4133 C C . SER B 1 188 ? -13.766 31.656 4.199 1 94.06 188 SER B C 1
ATOM 4135 O O . SER B 1 188 ? -14.18 32.094 3.125 1 94.06 188 SER B O 1
ATOM 4137 N N . VAL B 1 189 ? -13.836 30.438 4.535 1 91.25 189 VAL B N 1
ATOM 4138 C CA . VAL B 1 189 ? -14.508 29.5 3.656 1 91.25 189 VAL B CA 1
ATOM 4139 C C . VAL B 1 189 ? -15.984 29.406 4.039 1 91.25 189 VAL B C 1
ATOM 4141 O O . VAL B 1 189 ? -16.391 29.844 5.117 1 91.25 189 VAL B O 1
ATOM 4144 N N . GLY B 1 190 ? -16.766 28.797 3.15 1 85.75 190 GLY B N 1
ATOM 4145 C CA . GLY B 1 190 ? -18.188 28.609 3.389 1 85.75 190 GLY B CA 1
ATOM 4146 C C . GLY B 1 190 ? -18.516 27.328 4.133 1 85.75 190 GLY B C 1
ATOM 4147 O O . GLY B 1 190 ? -19.625 27.156 4.617 1 85.75 190 GLY B O 1
ATOM 4148 N N . SER B 1 191 ? -17.562 26.5 4.195 1 90.56 191 SER B N 1
ATOM 4149 C CA . SER B 1 191 ? -17.719 25.219 4.875 1 90.56 191 SER B CA 1
ATOM 4150 C C . SER B 1 191 ? -16.375 24.719 5.418 1 90.56 191 SER B C 1
ATOM 4152 O O . SER B 1 191 ? -15.344 24.844 4.754 1 90.56 191 SER B O 1
ATOM 4154 N N . ILE B 1 192 ? -16.438 24.172 6.594 1 92.81 192 ILE B N 1
ATOM 4155 C CA . ILE B 1 192 ? -15.227 23.656 7.215 1 92.81 192 ILE B CA 1
ATOM 4156 C C . ILE B 1 192 ? -14.602 22.594 6.316 1 92.81 192 ILE B C 1
ATOM 4158 O O . ILE B 1 192 ? -13.391 22.359 6.355 1 92.81 192 ILE B O 1
ATOM 4162 N N . TRP B 1 193 ? -15.414 21.969 5.469 1 94.31 193 TRP B N 1
ATOM 4163 C CA . TRP B 1 193 ? -14.945 20.875 4.629 1 94.31 193 TRP B CA 1
ATOM 4164 C C . TRP B 1 193 ? -14.031 21.391 3.521 1 94.31 193 TRP B C 1
ATOM 4166 O O . TRP B 1 193 ? -13.219 20.641 2.986 1 94.31 193 TRP B O 1
ATOM 4176 N N . GLU B 1 194 ? -14.094 22.703 3.176 1 92.5 194 GLU B N 1
ATOM 4177 C CA . GLU B 1 194 ? -13.195 23.297 2.184 1 92.5 194 GLU B CA 1
ATOM 4178 C C . GLU B 1 194 ? -11.75 23.297 2.672 1 92.5 194 GLU B C 1
ATOM 4180 O O . GLU B 1 194 ? -10.82 23.172 1.874 1 92.5 194 GLU B O 1
ATOM 4185 N N . THR B 1 195 ? -11.625 23.438 3.957 1 93.31 195 THR B N 1
ATOM 4186 C CA . THR B 1 195 ? -10.281 23.391 4.531 1 93.31 195 THR B CA 1
ATOM 4187 C C . THR B 1 195 ? -9.906 21.969 4.941 1 93.31 195 THR B C 1
ATOM 4189 O O . THR B 1 195 ? -8.828 21.484 4.605 1 93.31 195 THR B O 1
ATOM 4192 N N . SER B 1 196 ? -10.812 21.234 5.539 1 94.44 196 SER B N 1
ATOM 4193 C CA . SER B 1 196 ? -10.539 19.938 6.137 1 94.44 196 SER B CA 1
ATOM 4194 C C . SER B 1 196 ? -10.289 18.875 5.066 1 94.44 196 SER B C 1
ATOM 4196 O O . SER B 1 196 ? -9.547 17.922 5.293 1 94.44 196 SER B O 1
ATOM 4198 N N . LEU B 1 197 ? -10.93 19.016 3.904 1 95.06 197 LEU B N 1
ATOM 4199 C CA . LEU B 1 197 ? -10.797 17.984 2.883 1 95.06 197 LEU B CA 1
ATOM 4200 C C . LEU B 1 197 ? -9.828 18.422 1.791 1 95.06 197 LEU B C 1
ATOM 4202 O O . LEU B 1 197 ? -9.523 17.641 0.883 1 95.06 197 LEU B O 1
ATOM 4206 N N . ALA B 1 198 ? -9.305 19.625 1.924 1 90.62 198 ALA B N 1
ATOM 4207 C CA . ALA B 1 198 ? -8.422 20.172 0.894 1 90.62 198 ALA B CA 1
ATOM 4208 C C . ALA B 1 198 ? -6.977 19.75 1.133 1 90.62 198 ALA B C 1
ATOM 4210 O O . ALA B 1 198 ? -6.074 20.141 0.39 1 90.62 198 ALA B O 1
ATOM 4211 N N . ASN B 1 199 ? -6.77 18.922 2.115 1 88.25 199 ASN B N 1
ATOM 4212 C CA . ASN B 1 199 ? -5.434 18.469 2.479 1 88.25 199 ASN B CA 1
ATOM 4213 C C . ASN B 1 199 ? -4.914 17.422 1.493 1 88.25 199 ASN B C 1
ATOM 4215 O O . ASN B 1 199 ? -4.969 16.219 1.766 1 88.25 199 ASN B O 1
ATOM 4219 N N . VAL B 1 200 ? -4.211 17.812 0.426 1 90.94 200 VAL B N 1
ATOM 4220 C CA . VAL B 1 200 ? -3.736 16.922 -0.627 1 90.94 200 VAL B CA 1
ATOM 4221 C C . VAL B 1 200 ? -2.541 16.125 -0.124 1 90.94 200 VAL B C 1
ATOM 4223 O O . VAL B 1 200 ? -2.24 15.047 -0.651 1 90.94 200 VAL B O 1
ATOM 4226 N N . THR B 1 201 ? -1.849 16.625 0.908 1 88.94 201 THR B N 1
ATOM 4227 C CA . THR B 1 201 ? -0.664 15.945 1.427 1 88.94 201 THR B CA 1
ATOM 4228 C C . THR B 1 201 ? -1.034 14.602 2.041 1 88.94 201 THR B C 1
ATOM 4230 O O . THR B 1 201 ? -0.201 13.695 2.111 1 88.94 201 THR B O 1
ATOM 4233 N N . ALA B 1 202 ? -2.303 14.492 2.422 1 93.5 202 ALA B N 1
ATOM 4234 C CA . ALA B 1 202 ? -2.795 13.258 3.039 1 93.5 202 ALA B CA 1
ATOM 4235 C C . ALA B 1 202 ? -2.803 12.109 2.037 1 93.5 202 ALA B C 1
ATOM 4237 O O . ALA B 1 202 ? -2.789 10.938 2.428 1 93.5 202 ALA B O 1
ATOM 4238 N N . VAL B 1 203 ? -2.814 12.445 0.717 1 95.12 203 VAL B N 1
ATOM 4239 C CA . VAL B 1 203 ? -2.885 11.383 -0.278 1 95.12 203 VAL B CA 1
ATOM 4240 C C . VAL B 1 203 ? -1.579 11.328 -1.067 1 95.12 203 VAL B C 1
ATOM 4242 O O . VAL B 1 203 ? -1.315 10.352 -1.773 1 95.12 203 VAL B O 1
ATOM 4245 N N . ILE B 1 204 ? -0.744 12.367 -0.921 1 95.06 204 ILE B N 1
ATOM 4246 C CA . ILE B 1 204 ? 0.497 12.398 -1.688 1 95.06 204 ILE B CA 1
ATOM 4247 C C . ILE B 1 204 ? 1.627 11.781 -0.864 1 95.06 204 ILE B C 1
ATOM 4249 O O . ILE B 1 204 ? 2.188 10.758 -1.241 1 95.06 204 ILE B O 1
ATOM 4253 N N . GLN B 1 205 ? 1.876 12.336 0.306 1 95.38 205 GLN B N 1
ATOM 4254 C CA . GLN B 1 205 ? 3.107 12.039 1.03 1 95.38 205 GLN B CA 1
ATOM 4255 C C . GLN B 1 205 ? 3.104 10.609 1.562 1 95.38 205 GLN B C 1
ATOM 4257 O O . GLN B 1 205 ? 4.105 9.898 1.459 1 95.38 205 GLN B O 1
ATOM 4262 N N . PRO B 1 206 ? 1.949 10.125 2.109 1 97.31 206 PRO B N 1
ATOM 4263 C CA . PRO B 1 206 ? 1.967 8.734 2.553 1 97.31 206 PRO B CA 1
ATOM 4264 C C . PRO B 1 206 ? 2.189 7.75 1.403 1 97.31 206 PRO B C 1
ATOM 4266 O O . PRO B 1 206 ? 2.883 6.742 1.572 1 97.31 206 PRO B O 1
ATOM 4269 N N . VAL B 1 207 ? 1.617 8.023 0.207 1 98.38 207 VAL B N 1
ATOM 4270 C CA . VAL B 1 207 ? 1.762 7.141 -0.943 1 98.38 207 VAL B CA 1
ATOM 4271 C C . VAL B 1 207 ? 3.217 7.133 -1.408 1 98.38 207 VAL B C 1
ATOM 4273 O O . VAL B 1 207 ? 3.783 6.066 -1.671 1 98.38 207 VAL B O 1
ATOM 4276 N N . VAL B 1 208 ? 3.834 8.32 -1.458 1 97.31 208 VAL B N 1
ATOM 4277 C CA . VAL B 1 208 ? 5.23 8.406 -1.871 1 97.31 208 VAL B CA 1
ATOM 4278 C C . VAL B 1 208 ? 6.113 7.672 -0.865 1 97.31 208 VAL B C 1
ATOM 4280 O O . VAL B 1 208 ? 7.035 6.949 -1.25 1 97.31 208 VAL B O 1
ATOM 4283 N N . ALA B 1 209 ? 5.812 7.883 0.405 1 97.25 209 ALA B N 1
ATOM 4284 C CA . ALA B 1 209 ? 6.586 7.223 1.453 1 97.25 209 ALA B CA 1
ATOM 4285 C C . ALA B 1 209 ? 6.469 5.707 1.348 1 97.25 209 ALA B C 1
ATOM 4287 O O . ALA B 1 209 ? 7.473 4.996 1.387 1 97.25 209 ALA B O 1
ATOM 4288 N N . LEU B 1 210 ? 5.277 5.207 1.144 1 98 210 LEU B N 1
ATOM 4289 C CA . LEU B 1 210 ? 5.043 3.77 1.058 1 98 210 LEU B CA 1
ATOM 4290 C C . LEU B 1 210 ? 5.703 3.186 -0.186 1 98 210 LEU B C 1
ATOM 4292 O O . LEU B 1 210 ? 6.273 2.094 -0.135 1 98 210 LEU B O 1
ATOM 4296 N N . ALA B 1 211 ? 5.668 3.93 -1.277 1 98 211 ALA B N 1
ATOM 4297 C CA . ALA B 1 211 ? 6.207 3.471 -2.555 1 98 211 ALA B CA 1
ATOM 4298 C C . ALA B 1 211 ? 7.73 3.455 -2.533 1 98 211 ALA B C 1
ATOM 4300 O O . ALA B 1 211 ? 8.367 2.924 -3.447 1 98 211 ALA B O 1
ATOM 4301 N N . ASN B 1 212 ? 8.352 4.055 -1.512 1 97.38 212 ASN B N 1
ATOM 4302 C CA . ASN B 1 212 ? 9.797 4.113 -1.327 1 97.38 212 ASN B CA 1
ATOM 4303 C C . ASN B 1 212 ? 10.211 3.613 0.054 1 97.38 212 ASN B C 1
ATOM 4305 O O . ASN B 1 212 ? 11.242 4.027 0.588 1 97.38 212 ASN B O 1
ATOM 4309 N N . LEU B 1 213 ? 9.438 2.807 0.627 1 97.62 213 LEU B N 1
ATOM 4310 C CA . LEU B 1 213 ? 9.516 2.457 2.041 1 97.62 213 LEU B CA 1
ATOM 4311 C C . LEU B 1 213 ? 10.859 1.812 2.367 1 97.62 213 LEU B C 1
ATOM 4313 O O . LEU B 1 213 ? 11.469 2.121 3.395 1 97.62 213 LEU B O 1
ATOM 4317 N N . ALA B 1 214 ? 11.32 0.889 1.524 1 96.5 214 ALA B N 1
ATOM 4318 C CA . ALA B 1 214 ? 12.594 0.224 1.785 1 96.5 214 ALA B CA 1
ATOM 4319 C C . ALA B 1 214 ? 13.734 1.235 1.873 1 96.5 214 ALA B C 1
ATOM 4321 O O . ALA B 1 214 ? 14.547 1.184 2.797 1 96.5 214 ALA B O 1
ATOM 4322 N N . ARG B 1 215 ? 13.789 2.145 0.958 1 94.5 215 ARG B N 1
ATOM 4323 C CA . ARG B 1 215 ? 14.836 3.158 0.931 1 94.5 215 ARG B CA 1
ATOM 4324 C C . ARG B 1 215 ? 14.758 4.059 2.158 1 94.5 215 ARG B C 1
ATOM 4326 O O . ARG B 1 215 ? 15.789 4.406 2.746 1 94.5 215 ARG B O 1
ATOM 4333 N N . LEU B 1 216 ? 13.531 4.445 2.473 1 94.38 216 LEU B N 1
ATOM 4334 C CA . LEU B 1 216 ? 13.336 5.273 3.656 1 94.38 216 LEU B CA 1
ATOM 4335 C C . LEU B 1 216 ? 13.852 4.566 4.906 1 94.38 216 LEU B C 1
ATOM 4337 O O . LEU B 1 216 ? 14.578 5.16 5.707 1 94.38 216 LEU B O 1
ATOM 4341 N N . ASP B 1 217 ? 13.453 3.344 5.012 1 94.19 217 ASP B N 1
ATOM 4342 C CA . ASP B 1 217 ? 13.789 2.555 6.195 1 94.19 217 ASP B CA 1
ATOM 4343 C C . ASP B 1 217 ? 15.297 2.311 6.285 1 94.19 217 ASP B C 1
ATOM 4345 O O . ASP B 1 217 ? 15.852 2.256 7.379 1 94.19 217 ASP B O 1
ATOM 4349 N N . HIS B 1 218 ? 15.992 2.168 5.156 1 93.12 218 HIS B N 1
ATOM 4350 C CA . HIS B 1 218 ? 17.438 1.979 5.109 1 93.12 218 HIS B CA 1
ATOM 4351 C C . HIS B 1 218 ? 18.172 3.295 5.34 1 93.12 218 HIS B C 1
ATOM 4353 O O . HIS B 1 218 ? 19.391 3.305 5.559 1 93.12 218 HIS B O 1
ATOM 4359 N N . GLY B 1 219 ? 17.484 4.387 5.223 1 90.19 219 GLY B N 1
ATOM 4360 C CA . GLY B 1 219 ? 18.094 5.691 5.379 1 90.19 219 GLY B CA 1
ATOM 4361 C C . GLY B 1 219 ? 18.844 6.156 4.137 1 90.19 219 GLY B C 1
ATOM 4362 O O . GLY B 1 219 ? 19.781 6.938 4.23 1 90.19 219 GLY B O 1
ATOM 4363 N N . ASP B 1 220 ? 18.406 5.641 3.004 1 90.31 220 ASP B N 1
ATOM 4364 C CA . ASP B 1 220 ? 19.016 6.02 1.735 1 90.31 220 ASP B CA 1
ATOM 4365 C C . ASP B 1 220 ? 18.719 7.48 1.396 1 90.31 220 ASP B C 1
ATOM 4367 O O . ASP B 1 220 ? 17.578 7.926 1.502 1 90.31 220 ASP B O 1
ATOM 4371 N N . ARG B 1 221 ? 19.75 8.164 0.984 1 88.88 221 ARG B N 1
ATOM 4372 C CA . ARG B 1 221 ? 19.594 9.555 0.571 1 88.88 221 ARG B CA 1
ATOM 4373 C C . ARG B 1 221 ? 19.031 9.648 -0.845 1 88.88 221 ARG B C 1
ATOM 4375 O O . ARG B 1 221 ? 19.609 9.094 -1.783 1 88.88 221 ARG B O 1
ATOM 4382 N N . HIS B 1 222 ? 17.891 10.219 -0.999 1 91.25 222 HIS B N 1
ATOM 4383 C CA . HIS B 1 222 ? 17.281 10.477 -2.301 1 91.25 222 HIS B CA 1
ATOM 4384 C C . HIS B 1 222 ? 16.281 11.625 -2.227 1 91.25 222 HIS B C 1
ATOM 4386 O O . HIS B 1 222 ? 15.844 12 -1.138 1 91.25 222 HIS B O 1
ATOM 4392 N N . ARG B 1 223 ? 16.031 12.234 -3.281 1 91.25 223 ARG B N 1
ATOM 4393 C CA . ARG B 1 223 ? 15.039 13.305 -3.344 1 91.25 223 ARG B CA 1
ATOM 4394 C C . ARG B 1 223 ? 13.625 12.742 -3.305 1 91.25 223 ARG B C 1
ATOM 4396 O O . ARG B 1 223 ? 13.211 12.023 -4.219 1 91.25 223 ARG B O 1
ATOM 4403 N N . PHE B 1 224 ? 12.898 13.055 -2.352 1 92.44 224 PHE B N 1
ATOM 4404 C CA . PHE B 1 224 ? 11.641 12.422 -1.965 1 92.44 224 PHE B CA 1
ATOM 4405 C C . PHE B 1 224 ? 10.641 12.461 -3.113 1 92.44 224 PHE B C 1
ATOM 4407 O O . PHE B 1 224 ? 10 11.445 -3.418 1 92.44 224 PHE B O 1
ATOM 4414 N N . TYR B 1 225 ? 10.555 13.594 -3.768 1 91.31 225 TYR B N 1
ATOM 4415 C CA . TYR B 1 225 ? 9.57 13.734 -4.836 1 91.31 225 TYR B CA 1
ATOM 4416 C C . TYR B 1 225 ? 10.203 13.469 -6.195 1 91.31 225 TYR B C 1
ATOM 4418 O O . TYR B 1 225 ? 9.703 12.641 -6.969 1 91.31 225 TYR B O 1
ATOM 4426 N N . ALA B 1 226 ? 11.328 14.055 -6.477 1 90.56 226 ALA B N 1
ATOM 4427 C CA . ALA B 1 226 ? 11.961 13.977 -7.789 1 90.56 226 ALA B CA 1
ATOM 4428 C C . ALA B 1 226 ? 12.312 12.531 -8.141 1 90.56 226 ALA B C 1
ATOM 4430 O O . ALA B 1 226 ? 12.195 12.125 -9.297 1 90.56 226 ALA B O 1
ATOM 4431 N N . GLU B 1 227 ? 12.75 11.789 -7.16 1 92.56 227 GLU B N 1
ATOM 4432 C CA . GLU B 1 227 ? 13.156 10.406 -7.383 1 92.56 227 GLU B CA 1
ATOM 4433 C C . GLU B 1 227 ? 12.102 9.43 -6.863 1 92.56 227 GLU B C 1
ATOM 4435 O O . GLU B 1 227 ? 12.07 8.266 -7.266 1 92.56 227 GLU B O 1
ATOM 4440 N N . GLY B 1 228 ? 11.266 9.922 -5.969 1 94.94 228 GLY B N 1
ATOM 4441 C CA . GLY B 1 228 ? 10.336 9.023 -5.297 1 94.94 228 GLY B CA 1
ATOM 4442 C C . GLY B 1 228 ? 8.984 8.945 -5.98 1 94.94 228 GLY B C 1
ATOM 4443 O O . GLY B 1 228 ? 8.148 8.102 -5.637 1 94.94 228 GLY B O 1
ATOM 4444 N N . VAL B 1 229 ? 8.789 9.797 -6.957 1 95.94 229 VAL B N 1
ATOM 4445 C CA . VAL B 1 229 ? 7.52 9.773 -7.676 1 95.94 229 VAL B CA 1
ATOM 4446 C C . VAL B 1 229 ? 7.746 9.305 -9.109 1 95.94 229 VAL B C 1
ATOM 4448 O O . VAL B 1 229 ? 8.562 9.883 -9.836 1 95.94 229 VAL B O 1
ATOM 4451 N N . SER B 1 230 ? 7.16 8.289 -9.508 1 95.81 230 SER B N 1
ATOM 4452 C CA . SER B 1 230 ? 7.105 7.766 -10.867 1 95.81 230 SER B CA 1
ATOM 4453 C C . SER B 1 230 ? 5.684 7.797 -11.414 1 95.81 230 SER B C 1
ATOM 4455 O O . SER B 1 230 ? 4.75 8.195 -10.711 1 95.81 230 SER B O 1
ATOM 4457 N N . ALA B 1 231 ? 5.512 7.371 -12.648 1 95.5 231 ALA B N 1
ATOM 4458 C CA . ALA B 1 231 ? 4.18 7.336 -13.242 1 95.5 231 ALA B CA 1
ATOM 4459 C C . ALA B 1 231 ? 3.254 6.414 -12.453 1 95.5 231 ALA B C 1
ATOM 4461 O O . ALA B 1 231 ? 2.086 6.742 -12.227 1 95.5 231 ALA B O 1
ATOM 4462 N N . ALA B 1 232 ? 3.736 5.305 -12.039 1 96.69 232 ALA B N 1
ATOM 4463 C CA . ALA B 1 232 ? 2.938 4.352 -11.281 1 96.69 232 ALA B CA 1
ATOM 4464 C C . ALA B 1 232 ? 2.564 4.914 -9.906 1 96.69 232 ALA B C 1
ATOM 4466 O O . ALA B 1 232 ? 1.433 4.75 -9.453 1 96.69 232 ALA B O 1
ATOM 4467 N N . VAL B 1 233 ? 3.502 5.555 -9.242 1 97.94 233 VAL B N 1
ATOM 4468 C CA . VAL B 1 233 ? 3.244 6.168 -7.945 1 97.94 233 VAL B CA 1
ATOM 4469 C C . VAL B 1 233 ? 2.197 7.27 -8.094 1 97.94 233 VAL B C 1
ATOM 4471 O O . VAL B 1 233 ? 1.271 7.367 -7.281 1 97.94 233 VAL B O 1
ATOM 4474 N N . ALA B 1 234 ? 2.336 8.047 -9.148 1 97.56 234 ALA B N 1
ATOM 4475 C CA . ALA B 1 234 ? 1.391 9.125 -9.406 1 97.56 234 ALA B CA 1
ATOM 4476 C C . ALA B 1 234 ? -0.017 8.578 -9.633 1 97.56 234 ALA B C 1
ATOM 4478 O O . ALA B 1 234 ? -1.002 9.203 -9.234 1 97.56 234 ALA B O 1
ATOM 4479 N N . ARG B 1 235 ? -0.137 7.453 -10.234 1 97.31 235 ARG B N 1
ATOM 4480 C CA . ARG B 1 235 ? -1.449 6.852 -10.453 1 97.31 235 ARG B CA 1
ATOM 4481 C C . ARG B 1 235 ? -2.115 6.492 -9.133 1 97.31 235 ARG B C 1
ATOM 4483 O O . ARG B 1 235 ? -3.33 6.633 -8.984 1 97.31 235 ARG B O 1
ATOM 4490 N N . ILE B 1 236 ? -1.314 5.988 -8.203 1 98.38 236 ILE B N 1
ATOM 4491 C CA . ILE B 1 236 ? -1.867 5.672 -6.895 1 98.38 236 ILE B CA 1
ATOM 4492 C C . ILE B 1 236 ? -2.326 6.953 -6.203 1 98.38 236 ILE B C 1
ATOM 4494 O O . ILE B 1 236 ? -3.406 6.992 -5.609 1 98.38 236 ILE B O 1
ATOM 4498 N N . ILE B 1 237 ? -1.497 8.008 -6.273 1 98.31 237 ILE B N 1
ATOM 4499 C CA . ILE B 1 237 ? -1.852 9.297 -5.688 1 98.31 237 ILE B CA 1
ATOM 4500 C C . ILE B 1 237 ? -3.146 9.812 -6.316 1 98.31 237 ILE B C 1
ATOM 4502 O O . ILE B 1 237 ? -4.059 10.242 -5.605 1 98.31 237 ILE B O 1
ATOM 4506 N N . GLU B 1 238 ? -3.244 9.719 -7.574 1 97.81 238 GLU B N 1
ATOM 4507 C CA . GLU B 1 238 ? -4.414 10.203 -8.297 1 97.81 238 GLU B CA 1
ATOM 4508 C C . GLU B 1 238 ? -5.664 9.414 -7.926 1 97.81 238 GLU B C 1
ATOM 4510 O O . GLU B 1 238 ? -6.754 9.977 -7.805 1 97.81 238 GLU B O 1
ATOM 4515 N N . ALA B 1 239 ? -5.477 8.133 -7.832 1 98.19 239 ALA B N 1
ATOM 4516 C CA . ALA B 1 239 ? -6.605 7.305 -7.406 1 98.19 239 ALA B CA 1
ATOM 4517 C C . ALA B 1 239 ? -7.09 7.715 -6.016 1 98.19 239 ALA B C 1
ATOM 4519 O O . ALA B 1 239 ? -8.297 7.777 -5.766 1 98.19 239 ALA B O 1
ATOM 4520 N N . SER B 1 240 ? -6.188 7.953 -5.113 1 98.38 240 SER B N 1
ATOM 4521 C CA . SER B 1 240 ? -6.527 8.414 -3.773 1 98.38 240 SER B CA 1
ATOM 4522 C C . SER B 1 240 ? -7.176 9.797 -3.812 1 98.38 240 SER B C 1
ATOM 4524 O O . SER B 1 240 ? -8.148 10.055 -3.096 1 98.38 240 SER B O 1
ATOM 4526 N N . ASP B 1 241 ? -6.594 10.641 -4.629 1 98.06 241 ASP B N 1
ATOM 4527 C CA . ASP B 1 241 ? -7.109 12 -4.77 1 98.06 241 ASP B CA 1
ATOM 4528 C C . ASP B 1 241 ? -8.539 11.992 -5.32 1 98.06 241 ASP B C 1
ATOM 4530 O O . ASP B 1 241 ? -9.352 12.844 -4.965 1 98.06 241 ASP B O 1
ATOM 4534 N N . ARG B 1 242 ? -8.812 11.062 -6.211 1 97.88 242 ARG B N 1
ATOM 4535 C CA . ARG B 1 242 ? -10.172 10.938 -6.734 1 97.88 242 ARG B CA 1
ATOM 4536 C C . ARG B 1 242 ? -11.164 10.648 -5.617 1 97.88 242 ARG B C 1
ATOM 4538 O O . ARG B 1 242 ? -12.273 11.188 -5.617 1 97.88 242 ARG B O 1
ATOM 4545 N N . GLU B 1 243 ? -10.781 9.812 -4.719 1 98.31 243 GLU B N 1
ATOM 4546 C CA . GLU B 1 243 ? -11.641 9.547 -3.574 1 98.31 243 GLU B CA 1
ATOM 4547 C C . GLU B 1 243 ? -11.875 10.812 -2.75 1 98.31 243 GLU B C 1
ATOM 4549 O O . GLU B 1 243 ? -12.992 11.062 -2.295 1 98.31 243 GLU B O 1
ATOM 4554 N N . ARG B 1 244 ? -10.812 11.586 -2.564 1 98 244 ARG B N 1
ATOM 4555 C CA . ARG B 1 244 ? -10.906 12.836 -1.815 1 98 244 ARG B CA 1
ATOM 4556 C C . ARG B 1 244 ? -11.867 13.812 -2.486 1 98 244 ARG B C 1
ATOM 4558 O O . ARG B 1 244 ? -12.742 14.375 -1.831 1 98 244 ARG B O 1
ATOM 4565 N N . VAL B 1 245 ? -11.695 13.984 -3.766 1 97.75 245 VAL B N 1
ATOM 4566 C CA . VAL B 1 245 ? -12.492 14.93 -4.539 1 97.75 245 VAL B CA 1
ATOM 4567 C C . VAL B 1 245 ? -13.961 14.492 -4.543 1 97.75 245 VAL B C 1
ATOM 4569 O O . VAL B 1 245 ? -14.859 15.312 -4.406 1 97.75 245 VAL B O 1
ATOM 4572 N N . LEU B 1 246 ? -14.203 13.164 -4.703 1 97.62 246 LEU B N 1
ATOM 4573 C CA . LEU B 1 246 ? -15.562 12.641 -4.684 1 97.62 246 LEU B CA 1
ATOM 4574 C C . LEU B 1 246 ? -16.219 12.867 -3.324 1 97.62 246 LEU B C 1
ATOM 4576 O O . LEU B 1 246 ? -17.406 13.172 -3.244 1 97.62 246 LEU B O 1
ATOM 4580 N N . LEU B 1 247 ? -15.43 12.672 -2.289 1 97.06 247 LEU B N 1
ATOM 4581 C CA . LEU B 1 247 ? -15.922 12.953 -0.946 1 97.06 247 LEU B CA 1
ATOM 4582 C C . LEU B 1 247 ? -16.344 14.414 -0.813 1 97.06 247 LEU B C 1
ATOM 4584 O O . LEU B 1 247 ? -17.406 14.711 -0.276 1 97.06 247 LEU B O 1
ATOM 4588 N N . GLY B 1 248 ? -15.469 15.359 -1.277 1 96.06 248 GLY B N 1
ATOM 4589 C CA . GLY B 1 248 ? -15.812 16.766 -1.271 1 96.06 248 GLY B CA 1
ATOM 4590 C C . GLY B 1 248 ? -17.125 17.062 -1.968 1 96.06 248 GLY B C 1
ATOM 4591 O O . GLY B 1 248 ? -17.984 17.766 -1.42 1 96.06 248 GLY B O 1
ATOM 4592 N N . ARG B 1 249 ? -17.312 16.469 -3.121 1 94.94 249 ARG B N 1
ATOM 4593 C CA . ARG B 1 249 ? -18.531 16.672 -3.893 1 94.94 249 ARG B CA 1
ATOM 4594 C C . ARG B 1 249 ? -19.766 16.188 -3.117 1 94.94 249 ARG B C 1
ATOM 4596 O O . ARG B 1 249 ? -20.797 16.844 -3.1 1 94.94 249 ARG B O 1
ATOM 4603 N N . GLU B 1 250 ? -19.594 15.047 -2.51 1 94.12 250 GLU B N 1
ATOM 4604 C CA . GLU B 1 250 ? -20.719 14.438 -1.783 1 94.12 250 GLU B CA 1
ATOM 4605 C C . GLU B 1 250 ? -21.141 15.312 -0.608 1 94.12 250 GLU B C 1
ATOM 4607 O O . GLU B 1 250 ? -22.328 15.344 -0.252 1 94.12 250 GLU B O 1
ATOM 4612 N N . VAL B 1 251 ? -20.203 16.062 -0.069 1 92.56 251 VAL B N 1
ATOM 4613 C CA . VAL B 1 251 ? -20.547 16.875 1.094 1 92.56 251 VAL B CA 1
ATOM 4614 C C . VAL B 1 251 ? -20.766 18.328 0.667 1 92.56 251 VAL B C 1
ATOM 4616 O O . VAL B 1 251 ? -20.828 19.219 1.509 1 92.56 251 VAL B O 1
ATOM 4619 N N . GLY B 1 252 ? -20.703 18.641 -0.618 1 90.62 252 GLY B N 1
ATOM 4620 C CA . GLY B 1 252 ? -21.156 19.906 -1.151 1 90.62 252 GLY B CA 1
ATOM 4621 C C . GLY B 1 252 ? -20.016 20.891 -1.377 1 90.62 252 GLY B C 1
ATOM 4622 O O . GLY B 1 252 ? -20.234 22.109 -1.408 1 90.62 252 GLY B O 1
ATOM 4623 N N . VAL B 1 253 ? -18.812 20.438 -1.462 1 93 253 VAL B N 1
ATOM 4624 C CA . VAL B 1 253 ? -17.672 21.312 -1.685 1 93 253 VAL B CA 1
ATOM 4625 C C . VAL B 1 253 ? -16.922 20.891 -2.949 1 93 253 VAL B C 1
ATOM 4627 O O . VAL B 1 253 ? -16.797 19.688 -3.223 1 93 253 VAL B O 1
ATOM 4630 N N . ARG B 1 254 ? -16.484 21.844 -3.664 1 92.88 254 ARG B N 1
ATOM 4631 C CA . ARG B 1 254 ? -15.641 21.562 -4.824 1 92.88 254 ARG B CA 1
ATOM 4632 C C . ARG B 1 254 ? -14.164 21.672 -4.457 1 92.88 254 ARG B C 1
ATOM 4634 O O . ARG B 1 254 ? -13.656 22.75 -4.164 1 92.88 254 ARG B O 1
ATOM 4641 N N . LEU B 1 255 ? -13.531 20.594 -4.512 1 93.75 255 LEU B N 1
ATOM 4642 C CA . LEU B 1 255 ? -12.109 20.547 -4.191 1 93.75 255 LEU B CA 1
ATOM 4643 C C . LEU B 1 255 ? -11.273 20.469 -5.465 1 93.75 255 LEU B C 1
ATOM 4645 O O . LEU B 1 255 ? -11.648 19.797 -6.422 1 93.75 255 LEU B O 1
ATOM 4649 N N . PRO B 1 256 ? -10.203 21.188 -5.457 1 91.5 256 PRO B N 1
ATOM 4650 C CA . PRO B 1 256 ? -9.273 20.953 -6.566 1 91.5 256 PRO B CA 1
ATOM 4651 C C . PRO B 1 256 ? -8.609 19.578 -6.5 1 91.5 256 PRO B C 1
ATOM 4653 O O . PRO B 1 256 ? -8.375 19.047 -5.406 1 91.5 256 PRO B O 1
ATOM 4656 N N . THR B 1 257 ? -8.336 19.016 -7.688 1 94.25 257 THR B N 1
ATOM 4657 C CA . THR B 1 257 ? -7.488 17.828 -7.723 1 94.25 257 THR B CA 1
ATOM 4658 C C . THR B 1 257 ? -6.078 18.156 -7.242 1 94.25 257 THR B C 1
ATOM 4660 O O . THR B 1 257 ? -5.703 19.328 -7.141 1 94.25 257 THR B O 1
ATOM 4663 N N . ALA B 1 258 ? -5.355 17.172 -6.949 1 92.5 258 ALA B N 1
ATOM 4664 C CA . ALA B 1 258 ? -3.959 17.375 -6.574 1 92.5 258 ALA B CA 1
ATOM 4665 C C . ALA B 1 258 ? -3.207 18.141 -7.66 1 92.5 258 ALA B C 1
ATOM 4667 O O . ALA B 1 258 ? -2.422 19.047 -7.363 1 92.5 258 ALA B O 1
ATOM 4668 N N . LEU B 1 259 ? -3.443 17.797 -8.898 1 91.69 259 LEU B N 1
ATOM 4669 C CA . LEU B 1 259 ? -2.785 18.469 -10.008 1 91.69 259 LEU B CA 1
ATOM 4670 C C . LEU B 1 259 ? -3.195 19.938 -10.07 1 91.69 259 LEU B C 1
ATOM 4672 O O . LEU B 1 259 ? -2.348 20.812 -10.242 1 91.69 259 LEU B O 1
ATOM 4676 N N . GLU B 1 260 ? -4.492 20.172 -9.938 1 89.5 260 GLU B N 1
ATOM 4677 C CA . GLU B 1 260 ? -4.996 21.531 -9.938 1 89.5 260 GLU B CA 1
ATOM 4678 C C . GLU B 1 260 ? -4.434 22.328 -8.758 1 89.5 260 GLU B C 1
ATOM 4680 O O . GLU B 1 260 ? -4.117 23.516 -8.898 1 89.5 260 GLU B O 1
ATOM 4685 N N . TRP B 1 261 ? -4.395 21.656 -7.625 1 86.44 261 TRP B N 1
ATOM 4686 C CA . TRP B 1 261 ? -3.867 22.281 -6.418 1 86.44 261 TRP B CA 1
ATOM 4687 C C . TRP B 1 261 ? -2.432 22.75 -6.633 1 86.44 261 TRP B C 1
ATOM 4689 O O . TRP B 1 261 ? -2.074 23.875 -6.254 1 86.44 261 TRP B O 1
ATOM 4699 N N . PHE B 1 262 ? -1.605 22 -7.219 1 82.56 262 PHE B N 1
ATOM 4700 C CA . PHE B 1 262 ? -0.227 22.375 -7.516 1 82.56 262 PHE B CA 1
ATOM 4701 C C . PHE B 1 262 ? -0.18 23.547 -8.484 1 82.56 262 PHE B C 1
ATOM 4703 O O . PHE B 1 262 ? 0.648 24.453 -8.336 1 82.56 262 PHE B O 1
ATOM 4710 N N . GLY B 1 263 ? -1.049 23.469 -9.461 1 79.5 263 GLY B N 1
ATOM 4711 C CA . GLY B 1 263 ? -1.116 24.578 -10.398 1 79.5 263 GLY B CA 1
ATOM 4712 C C . GLY B 1 263 ? -1.471 25.891 -9.742 1 79.5 263 GLY B C 1
ATOM 4713 O O . GLY B 1 263 ? -0.843 26.922 -10.023 1 79.5 263 GLY B O 1
ATOM 4714 N N . HIS B 1 264 ? -2.455 25.828 -8.859 1 76.38 264 HIS B N 1
ATOM 4715 C CA . HIS B 1 264 ? -2.928 27.031 -8.18 1 76.38 264 HIS B CA 1
ATOM 4716 C C . HIS B 1 264 ? -1.899 27.531 -7.172 1 76.38 264 HIS B C 1
ATOM 4718 O O . HIS B 1 264 ? -1.724 28.75 -7.008 1 76.38 264 HIS B O 1
ATOM 4724 N N . THR B 1 265 ? -1.23 26.578 -6.582 1 72.5 265 THR B N 1
ATOM 4725 C CA . THR B 1 265 ? -0.35 26.922 -5.469 1 72.5 265 THR B CA 1
ATOM 4726 C C . THR B 1 265 ? 1.024 27.344 -5.977 1 72.5 265 THR B C 1
ATOM 4728 O O . THR B 1 265 ? 1.628 28.281 -5.445 1 72.5 265 THR B O 1
ATOM 4731 N N . TYR B 1 266 ? 1.503 26.703 -7.027 1 71.38 266 TYR B N 1
ATOM 4732 C CA . TYR B 1 266 ? 2.873 26.953 -7.461 1 71.38 266 TYR B CA 1
ATOM 4733 C C . TYR B 1 266 ? 2.902 27.594 -8.836 1 71.38 266 TYR B C 1
ATOM 4735 O O . TYR B 1 266 ? 3.975 27.812 -9.406 1 71.38 266 TYR B O 1
ATOM 4743 N N . GLU B 1 267 ? 1.749 28.047 -9.273 1 70.38 267 GLU B N 1
ATOM 4744 C CA . GLU B 1 267 ? 1.634 28.688 -10.586 1 70.38 267 GLU B CA 1
ATOM 4745 C C . GLU B 1 267 ? 2.373 27.891 -11.656 1 70.38 267 GLU B C 1
ATOM 4747 O O . GLU B 1 267 ? 3.109 28.453 -12.461 1 70.38 267 GLU B O 1
ATOM 4752 N N . CYS B 1 268 ? 2.422 26.672 -11.523 1 65.06 268 CYS B N 1
ATOM 4753 C CA . CYS B 1 268 ? 3.084 25.781 -12.477 1 65.06 268 CYS B CA 1
ATOM 4754 C C . CYS B 1 268 ? 2.066 24.938 -13.234 1 65.06 268 CYS B C 1
ATOM 4756 O O . CYS B 1 268 ? 1.138 24.391 -12.641 1 65.06 268 CYS B O 1
ATOM 4758 N N . THR B 1 269 ? 2.082 25.141 -14.492 1 74.75 269 THR B N 1
ATOM 4759 C CA . THR B 1 269 ? 1.231 24.281 -15.305 1 74.75 269 THR B CA 1
ATOM 4760 C C . THR B 1 269 ? 1.986 23.031 -15.734 1 74.75 269 THR B C 1
ATOM 4762 O O . THR B 1 269 ? 3.043 23.125 -16.359 1 74.75 269 THR B O 1
ATOM 4765 N N . ALA B 1 270 ? 1.703 22.016 -15.07 1 83.56 270 ALA B N 1
ATOM 4766 C CA . ALA B 1 270 ? 2.289 20.734 -15.469 1 83.56 270 ALA B CA 1
ATOM 4767 C C . ALA B 1 270 ? 1.253 19.844 -16.141 1 83.56 270 ALA B C 1
ATOM 4769 O O . ALA B 1 270 ? 0.074 19.859 -15.781 1 83.56 270 ALA B O 1
ATOM 4770 N N . PRO B 1 271 ? 1.644 19.094 -17.141 1 86.38 271 PRO B N 1
ATOM 4771 C CA . PRO B 1 271 ? 0.7 18.25 -17.875 1 86.38 271 PRO B CA 1
ATOM 4772 C C . PRO B 1 271 ? 0.222 17.047 -17.062 1 86.38 271 PRO B C 1
ATOM 4774 O O . PRO B 1 271 ? -0.82 16.469 -17.375 1 86.38 271 PRO B O 1
ATOM 4777 N N . SER B 1 272 ? 1.082 16.688 -16.078 1 92.19 272 SER B N 1
ATOM 4778 C CA . SER B 1 272 ? 0.733 15.531 -15.25 1 92.19 272 SER B CA 1
ATOM 4779 C C . SER B 1 272 ? 1.156 15.734 -13.805 1 92.19 272 SER B C 1
ATOM 4781 O O . SER B 1 272 ? 1.959 16.625 -13.5 1 92.19 272 SER B O 1
ATOM 4783 N N . LEU B 1 273 ? 0.632 14.953 -12.961 1 92 273 LEU B N 1
ATOM 4784 C CA . LEU B 1 273 ? 0.964 15.055 -11.547 1 92 273 LEU B CA 1
ATOM 4785 C C . LEU B 1 273 ? 2.43 14.711 -11.305 1 92 273 LEU B C 1
ATOM 4787 O O . LEU B 1 273 ? 3.08 15.312 -10.445 1 92 273 LEU B O 1
ATOM 4791 N N . VAL B 1 274 ? 2.945 13.742 -12.078 1 92.25 274 VAL B N 1
ATOM 4792 C CA . VAL B 1 274 ? 4.352 13.375 -11.945 1 92.25 274 VAL B CA 1
ATOM 4793 C C . VAL B 1 274 ? 5.234 14.586 -12.242 1 92.25 274 VAL B C 1
ATOM 4795 O O . VAL B 1 274 ? 6.145 14.898 -11.469 1 92.25 274 VAL B O 1
ATOM 4798 N N . ASP B 1 275 ? 4.898 15.242 -13.266 1 91.38 275 ASP B N 1
ATOM 4799 C CA . ASP B 1 275 ? 5.672 16.406 -13.664 1 91.38 275 ASP B CA 1
ATOM 4800 C C . ASP B 1 275 ? 5.562 17.516 -12.617 1 91.38 275 ASP B C 1
ATOM 4802 O O . ASP B 1 275 ? 6.551 18.188 -12.312 1 91.38 275 ASP B O 1
ATOM 4806 N N . ALA B 1 276 ? 4.398 17.703 -12.117 1 88.56 276 ALA B N 1
ATOM 4807 C CA . ALA B 1 276 ? 4.16 18.734 -11.125 1 88.56 276 ALA B CA 1
ATOM 4808 C C . ALA B 1 276 ? 4.965 18.469 -9.852 1 88.56 276 ALA B C 1
ATOM 4810 O O . ALA B 1 276 ? 5.629 19.375 -9.328 1 88.56 276 ALA B O 1
ATOM 4811 N N . LEU B 1 277 ? 4.969 17.25 -9.391 1 87.94 277 LEU B N 1
ATOM 4812 C CA . LEU B 1 277 ? 5.617 16.891 -8.133 1 87.94 277 LEU B CA 1
ATOM 4813 C C . LEU B 1 277 ? 7.137 16.922 -8.281 1 87.94 277 LEU B C 1
ATOM 4815 O O . LEU B 1 277 ? 7.852 17.266 -7.344 1 87.94 277 LEU B O 1
ATOM 4819 N N . ARG B 1 278 ? 7.602 16.609 -9.43 1 84.25 278 ARG B N 1
ATOM 4820 C CA . ARG B 1 278 ? 9.047 16.531 -9.648 1 84.25 278 ARG B CA 1
ATOM 4821 C C . ARG B 1 278 ? 9.633 17.906 -9.914 1 84.25 278 ARG B C 1
ATOM 4823 O O . ARG B 1 278 ? 10.805 18.156 -9.609 1 84.25 278 ARG B O 1
ATOM 4830 N N . ALA B 1 279 ? 8.789 18.812 -10.438 1 77 279 ALA B N 1
ATOM 4831 C CA . ALA B 1 279 ? 9.344 20.078 -10.938 1 77 279 ALA B CA 1
ATOM 4832 C C . ALA B 1 279 ? 9.055 21.219 -9.984 1 77 279 ALA B C 1
ATOM 4834 O O . ALA B 1 279 ? 9.719 22.266 -10.031 1 77 279 ALA B O 1
ATOM 4835 N N . ALA B 1 280 ? 8.156 21.062 -9.117 1 74.44 280 ALA B N 1
ATOM 4836 C CA . ALA B 1 280 ? 7.789 22.172 -8.258 1 74.44 280 ALA B CA 1
ATOM 4837 C C . ALA B 1 280 ? 8.984 22.656 -7.43 1 74.44 280 ALA B C 1
ATOM 4839 O O . ALA B 1 280 ? 9.688 21.844 -6.824 1 74.44 280 ALA B O 1
ATOM 4840 N N . PRO B 1 281 ? 9.492 23.875 -7.531 1 67.44 281 PRO B N 1
ATOM 4841 C CA . PRO B 1 281 ? 10.695 24.422 -6.891 1 67.44 281 PRO B CA 1
ATOM 4842 C C . PRO B 1 281 ? 10.797 24.031 -5.418 1 67.44 281 PRO B C 1
ATOM 4844 O O . PRO B 1 281 ? 11.891 23.734 -4.93 1 67.44 281 PRO B O 1
ATOM 4847 N N . GLY B 1 282 ? 9.75 23.875 -4.699 1 67.94 282 GLY B N 1
ATOM 4848 C CA . GLY B 1 282 ? 9.75 23.516 -3.291 1 67.94 282 GLY B CA 1
ATOM 4849 C C . GLY B 1 282 ? 9.773 22.016 -3.062 1 67.94 282 GLY B C 1
ATOM 4850 O O . GLY B 1 282 ? 10.211 21.547 -2.006 1 67.94 282 GLY B O 1
ATOM 4851 N N . TYR B 1 283 ? 9.641 21.344 -4.047 1 71.81 283 TYR B N 1
ATOM 4852 C CA . TYR B 1 283 ? 9.539 19.906 -3.896 1 71.81 283 TYR B CA 1
ATOM 4853 C C . TYR B 1 283 ? 10.773 19.203 -4.445 1 71.81 283 TYR B C 1
ATOM 4855 O O . TYR B 1 283 ? 11.227 18.203 -3.885 1 71.81 283 TYR B O 1
ATOM 4863 N N . ARG B 1 284 ? 11.375 19.781 -5.41 1 72.88 284 ARG B N 1
ATOM 4864 C CA . ARG B 1 284 ? 12.422 19.125 -6.195 1 72.88 284 ARG B CA 1
ATOM 4865 C C . ARG B 1 284 ? 13.648 18.828 -5.336 1 72.88 284 ARG B C 1
ATOM 4867 O O . ARG B 1 284 ? 14.375 17.875 -5.59 1 72.88 284 ARG B O 1
ATOM 4874 N N . SER B 1 285 ? 13.852 19.594 -4.266 1 76.25 285 SER B N 1
ATOM 4875 C CA . SER B 1 285 ? 15.102 19.453 -3.533 1 76.25 285 SER B CA 1
ATOM 4876 C C . SER B 1 285 ? 14.883 18.766 -2.189 1 76.25 285 SER B C 1
ATOM 4878 O O . SER B 1 285 ? 15.836 18.484 -1.467 1 76.25 285 SER B O 1
ATOM 4880 N N . ILE B 1 286 ? 13.664 18.469 -1.916 1 79 286 ILE B N 1
ATOM 4881 C CA . ILE B 1 286 ? 13.359 17.891 -0.615 1 79 286 ILE B CA 1
ATOM 4882 C C . ILE B 1 286 ? 13.938 16.469 -0.534 1 79 286 ILE B C 1
ATOM 4884 O O . ILE B 1 286 ? 13.672 15.633 -1.396 1 79 286 ILE B O 1
ATOM 4888 N N . LEU B 1 287 ? 14.719 16.281 0.457 1 82.06 287 LEU B N 1
ATOM 4889 C CA . LEU B 1 287 ? 15.305 14.961 0.684 1 82.06 287 LEU B CA 1
ATOM 4890 C C . LEU B 1 287 ? 14.344 14.078 1.479 1 82.06 287 LEU B C 1
ATOM 4892 O O . LEU B 1 287 ? 13.602 14.57 2.332 1 82.06 287 LEU B O 1
ATOM 4896 N N . ALA B 1 288 ? 14.414 12.859 1.187 1 87.44 288 ALA B N 1
ATOM 4897 C CA . ALA B 1 288 ? 13.594 11.891 1.919 1 87.44 288 ALA B CA 1
ATOM 4898 C C . ALA B 1 288 ? 14.031 11.797 3.379 1 87.44 288 ALA B C 1
ATOM 4900 O O . ALA B 1 288 ? 15.219 11.891 3.684 1 87.44 288 ALA B O 1
ATOM 4901 N N . PRO B 1 289 ? 13.023 11.695 4.223 1 81.56 289 PRO B N 1
ATOM 4902 C CA . PRO B 1 289 ? 13.391 11.438 5.617 1 81.56 289 PRO B CA 1
ATOM 4903 C C . PRO B 1 289 ? 14.102 10.102 5.805 1 81.56 289 PRO B C 1
ATOM 4905 O O . PRO B 1 289 ? 14.023 9.227 4.934 1 81.56 289 PRO B O 1
ATOM 4908 N N . ARG B 1 290 ? 14.812 10.062 6.934 1 81.88 290 ARG B N 1
ATOM 4909 C CA . ARG B 1 290 ? 15.477 8.805 7.27 1 81.88 290 ARG B CA 1
ATOM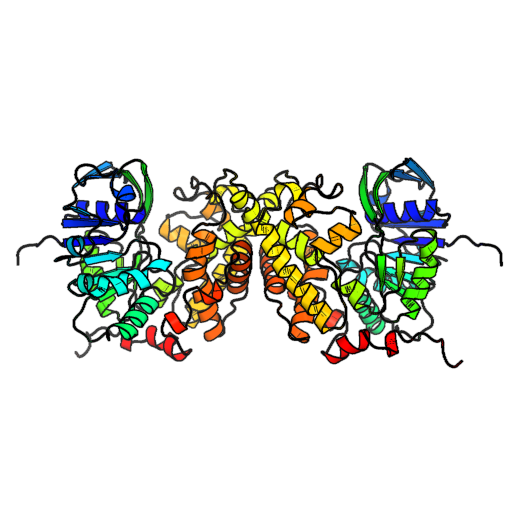 4910 C C . ARG B 1 290 ? 14.641 7.992 8.258 1 81.88 290 ARG B C 1
ATOM 4912 O O . ARG B 1 290 ? 14.203 8.516 9.281 1 81.88 290 ARG B O 1
ATOM 4919 N N . GLY B 1 291 ? 14.359 6.785 7.844 1 81.62 291 GLY B N 1
ATOM 4920 C CA . GLY B 1 291 ? 13.586 5.914 8.711 1 81.62 291 GLY B CA 1
ATOM 4921 C C . GLY B 1 291 ? 12.086 6.023 8.484 1 81.62 291 GLY B C 1
ATOM 4922 O O . GLY B 1 291 ? 11.641 6.715 7.57 1 81.62 291 GLY B O 1
ATOM 4923 N N . THR B 1 292 ? 11.328 5.309 9.336 1 80.12 292 THR B N 1
ATOM 4924 C CA . THR B 1 292 ? 9.883 5.254 9.133 1 80.12 292 THR B CA 1
ATOM 4925 C C . THR B 1 292 ? 9.156 6.062 10.211 1 80.12 292 THR B C 1
ATOM 4927 O O . THR B 1 292 ? 7.938 6.242 10.141 1 80.12 292 THR B O 1
ATOM 4930 N N . ASP B 1 293 ? 9.953 6.465 11.117 1 80 293 ASP B N 1
ATOM 4931 C CA . ASP B 1 293 ? 9.367 7.336 12.133 1 80 293 ASP B CA 1
ATOM 4932 C C . ASP B 1 293 ? 9.32 8.781 11.656 1 80 293 ASP B C 1
ATOM 4934 O O . ASP B 1 293 ? 10.133 9.609 12.078 1 80 293 ASP B O 1
ATOM 4938 N N . HIS B 1 294 ? 8.5 9.047 10.805 1 83.88 294 HIS B N 1
ATOM 4939 C CA . HIS B 1 294 ? 8.359 10.359 10.188 1 83.88 294 HIS B CA 1
ATOM 4940 C C . HIS B 1 294 ? 6.887 10.695 9.945 1 83.88 294 HIS B C 1
ATOM 4942 O O . HIS B 1 294 ? 6.047 9.797 9.875 1 83.88 294 HIS B O 1
ATOM 4948 N N . ARG B 1 295 ? 6.691 11.914 9.805 1 82.12 295 ARG B N 1
ATOM 4949 C CA . ARG B 1 295 ? 5.328 12.43 9.727 1 82.12 295 ARG B CA 1
ATOM 4950 C C . ARG B 1 295 ? 4.598 11.867 8.516 1 82.12 295 ARG B C 1
ATOM 4952 O O . ARG B 1 295 ? 3.373 11.727 8.523 1 82.12 295 ARG B O 1
ATOM 4959 N N . PHE B 1 296 ? 5.262 11.406 7.508 1 87.81 296 PHE B N 1
ATOM 4960 C CA . PHE B 1 296 ? 4.625 10.961 6.273 1 87.81 296 PHE B CA 1
ATOM 4961 C C . PHE B 1 296 ? 3.854 9.664 6.496 1 87.81 296 PHE B C 1
ATOM 4963 O O . PHE B 1 296 ? 2.832 9.43 5.852 1 87.81 296 PHE B O 1
ATOM 4970 N N . LEU B 1 297 ? 4.312 8.875 7.461 1 92 297 LEU B N 1
ATOM 4971 C CA . LEU B 1 297 ? 3.658 7.598 7.715 1 92 297 LEU B CA 1
ATOM 4972 C C . LEU B 1 297 ? 2.945 7.613 9.062 1 92 297 LEU B C 1
ATOM 4974 O O . LEU B 1 297 ? 2.424 6.586 9.5 1 92 297 LEU B O 1
ATOM 4978 N N . ASP B 1 298 ? 2.953 8.719 9.68 1 92.19 298 ASP B N 1
ATOM 4979 C CA . ASP B 1 298 ? 2.299 8.828 10.984 1 92.19 298 ASP B CA 1
ATOM 4980 C C . ASP B 1 298 ? 1.301 9.984 11 1 92.19 298 ASP B C 1
ATOM 4982 O O . ASP B 1 298 ? 0.117 9.789 10.719 1 92.19 298 ASP B O 1
ATOM 4986 N N . GLU B 1 299 ? 1.814 11.203 11.094 1 90.69 299 GLU B N 1
ATOM 4987 C CA . GLU B 1 299 ? 0.949 12.367 11.234 1 90.69 299 GLU B CA 1
ATOM 4988 C C . GLU B 1 299 ? -0.012 12.492 10.055 1 90.69 299 GLU B C 1
ATOM 4990 O O . GLU B 1 299 ? -1.215 12.688 10.242 1 90.69 299 GLU B O 1
ATOM 4995 N N . HIS B 1 300 ? 0.512 12.375 8.867 1 94 300 HIS B N 1
ATOM 4996 C CA . HIS B 1 300 ? -0.303 12.57 7.672 1 94 300 HIS B CA 1
ATOM 4997 C C . HIS B 1 300 ? -1.326 11.445 7.516 1 94 300 HIS B C 1
ATOM 4999 O O . HIS B 1 300 ? -2.365 11.633 6.879 1 94 300 HIS B O 1
ATOM 5005 N N . VAL B 1 301 ? -1.001 10.359 8.109 1 97.19 301 VAL B N 1
ATOM 5006 C CA . VAL B 1 301 ? -1.96 9.258 8.07 1 97.19 301 VAL B CA 1
ATOM 5007 C C . VAL B 1 301 ? -2.998 9.445 9.18 1 97.19 301 VAL B C 1
ATOM 5009 O O . VAL B 1 301 ? -4.203 9.445 8.914 1 97.19 301 VAL B O 1
ATOM 5012 N N . ARG B 1 302 ? -2.598 9.75 10.398 1 96.44 302 ARG B N 1
ATOM 5013 C CA . ARG B 1 302 ? -3.473 9.867 11.562 1 96.44 302 ARG B CA 1
ATOM 5014 C C . ARG B 1 302 ? -4.426 11.047 11.414 1 96.44 302 ARG B C 1
ATOM 5016 O O . ARG B 1 302 ? -5.59 10.969 11.812 1 96.44 302 ARG B O 1
ATOM 5023 N N . THR B 1 303 ? -3.883 12.133 10.812 1 97.25 303 THR B N 1
ATOM 5024 C CA . THR B 1 303 ? -4.676 13.352 10.75 1 97.25 303 THR B CA 1
ATOM 5025 C C . THR B 1 303 ? -5.105 13.648 9.312 1 97.25 303 THR B C 1
ATOM 5027 O O . THR B 1 303 ? -5.641 14.719 9.031 1 97.25 303 THR B O 1
ATOM 5030 N N . GLY B 1 304 ? -4.848 12.758 8.406 1 97.25 304 GLY B N 1
ATOM 5031 C CA . GLY B 1 304 ? -5.223 12.922 7.008 1 97.25 304 GLY B CA 1
ATOM 5032 C C . GLY B 1 304 ? -5.996 11.742 6.457 1 97.25 304 GLY B C 1
ATOM 5033 O O . GLY B 1 304 ? -7.23 11.75 6.445 1 97.25 304 GLY B O 1
ATOM 5034 N N . ALA B 1 305 ? -5.336 10.617 6.277 1 97.62 305 ALA B N 1
ATOM 5035 C CA . ALA B 1 305 ? -5.945 9.461 5.625 1 97.62 305 ALA B CA 1
ATOM 5036 C C . ALA B 1 305 ? -7.004 8.82 6.516 1 97.62 305 ALA B C 1
ATOM 5038 O O . ALA B 1 305 ? -8.047 8.375 6.027 1 97.62 305 ALA B O 1
ATOM 5039 N N . VAL B 1 306 ? -6.793 8.75 7.816 1 98.06 306 VAL B N 1
ATOM 5040 C CA . VAL B 1 306 ? -7.715 8.102 8.742 1 98.06 306 VAL B CA 1
ATOM 5041 C C . VAL B 1 306 ? -9.055 8.844 8.742 1 98.06 306 VAL B C 1
ATOM 5043 O O . VAL B 1 306 ? -10.102 8.242 8.484 1 98.06 306 VAL B O 1
ATOM 5046 N N . PRO B 1 307 ? -9.008 10.148 9.008 1 98 307 PRO B N 1
ATOM 5047 C CA . PRO B 1 307 ? -10.305 10.836 8.992 1 98 307 PRO B CA 1
ATOM 5048 C C . PRO B 1 307 ? -10.945 10.859 7.609 1 98 307 PRO B C 1
ATOM 5050 O O . PRO B 1 307 ? -12.172 10.812 7.492 1 98 307 PRO B O 1
ATOM 5053 N N . LEU B 1 308 ? -10.203 10.922 6.523 1 98 308 LEU B N 1
ATOM 5054 C CA . LEU B 1 308 ? -10.758 10.867 5.18 1 98 308 LEU B CA 1
ATOM 5055 C C . LEU B 1 308 ? -11.484 9.555 4.938 1 98 308 LEU B C 1
ATOM 5057 O O . LEU B 1 308 ? -12.609 9.539 4.426 1 98 308 LEU B O 1
ATOM 5061 N N . ALA B 1 309 ? -10.828 8.469 5.336 1 97.94 309 ALA B N 1
ATOM 5062 C CA . ALA B 1 309 ? -11.422 7.141 5.18 1 97.94 309 ALA B CA 1
ATOM 5063 C C . ALA B 1 309 ? -12.711 7.023 5.98 1 97.94 309 ALA B C 1
ATOM 5065 O O . ALA B 1 309 ? -13.719 6.512 5.477 1 97.94 309 ALA B O 1
ATOM 5066 N N . ALA B 1 310 ? -12.664 7.512 7.191 1 97.62 310 ALA B N 1
ATOM 5067 C CA . ALA B 1 310 ? -13.82 7.418 8.086 1 97.62 310 ALA B CA 1
ATOM 5068 C C . ALA B 1 310 ? -14.992 8.242 7.555 1 97.62 310 ALA B C 1
ATOM 5070 O O . ALA B 1 310 ? -16.141 7.781 7.566 1 97.62 310 ALA B O 1
ATOM 5071 N N . LEU B 1 311 ? -14.711 9.445 7.121 1 97.25 311 LEU B N 1
ATOM 5072 C CA . LEU B 1 311 ? -15.75 10.32 6.574 1 97.25 311 LEU B CA 1
ATOM 5073 C C . LEU B 1 311 ? -16.344 9.727 5.305 1 97.25 311 LEU B C 1
ATOM 5075 O O . LEU B 1 311 ? -17.562 9.711 5.133 1 97.25 311 LEU B O 1
ATOM 5079 N N . ALA B 1 312 ? -15.484 9.242 4.406 1 97.62 312 ALA B N 1
ATOM 5080 C CA . ALA B 1 312 ? -15.945 8.656 3.15 1 97.62 312 ALA B CA 1
ATOM 5081 C C . ALA B 1 312 ? -16.812 7.43 3.408 1 97.62 312 ALA B C 1
ATOM 5083 O O . ALA B 1 312 ? -17.844 7.25 2.754 1 97.62 312 ALA B O 1
ATOM 5084 N N . ALA B 1 313 ? -16.375 6.617 4.336 1 97.12 313 ALA B N 1
ATOM 5085 C CA . ALA B 1 313 ? -17.156 5.445 4.699 1 97.12 313 ALA B CA 1
ATOM 5086 C C . ALA B 1 313 ? -18.547 5.844 5.215 1 97.12 313 ALA B C 1
ATOM 5088 O O . ALA B 1 313 ? -19.547 5.223 4.859 1 97.12 313 ALA B O 1
ATOM 5089 N N . LEU B 1 314 ? -18.594 6.828 6.059 1 96.44 314 LEU B N 1
ATOM 5090 C CA . LEU B 1 314 ? -19.844 7.273 6.672 1 96.44 314 LEU B CA 1
ATOM 5091 C C . LEU B 1 314 ? -20.797 7.848 5.625 1 96.44 314 LEU B C 1
ATOM 5093 O O . LEU B 1 314 ? -22 7.648 5.707 1 96.44 314 LEU B O 1
ATOM 5097 N N . VAL B 1 315 ? -20.297 8.57 4.645 1 95.25 315 VAL B N 1
ATOM 5098 C CA . VAL B 1 315 ? -21.141 9.227 3.652 1 95.25 315 VAL B CA 1
ATOM 5099 C C . VAL B 1 315 ? -21.438 8.258 2.508 1 95.25 315 VAL B C 1
ATOM 5101 O O . VAL B 1 315 ? -22.344 8.492 1.71 1 95.25 315 VAL B O 1
ATOM 5104 N N . GLY B 1 316 ? -20.625 7.246 2.369 1 95.69 316 GLY B N 1
ATOM 5105 C CA . GLY B 1 316 ? -20.906 6.203 1.396 1 95.69 316 GLY B CA 1
ATOM 5106 C C . GLY B 1 316 ? -20.172 6.402 0.079 1 95.69 316 GLY B C 1
ATOM 5107 O O . GLY B 1 316 ? -20.703 6.055 -0.983 1 95.69 316 GLY B O 1
ATOM 5108 N N . THR B 1 317 ? -19.078 7.062 0.066 1 97.19 317 THR B N 1
ATOM 5109 C CA . THR B 1 317 ? -18.25 7.207 -1.123 1 97.19 317 THR B CA 1
ATOM 5110 C C . THR B 1 317 ? -17.078 6.227 -1.089 1 97.19 317 THR B C 1
ATOM 5112 O O . THR B 1 317 ? -16.75 5.695 -0.029 1 97.19 317 THR B O 1
ATOM 5115 N N . PRO B 1 318 ? -16.469 5.949 -2.248 1 97.44 318 PRO B N 1
ATOM 5116 C CA . PRO B 1 318 ? -15.312 5.039 -2.271 1 97.44 318 PRO B CA 1
ATOM 5117 C C . PRO B 1 318 ? -14.18 5.5 -1.363 1 97.44 318 PRO B C 1
ATOM 5119 O O . PRO B 1 318 ? -13.898 6.699 -1.279 1 97.44 318 PRO B O 1
ATOM 5122 N N . HIS B 1 319 ? -13.602 4.555 -0.651 1 98.06 319 HIS B N 1
ATOM 5123 C CA . HIS B 1 319 ? -12.531 4.902 0.281 1 98.06 319 HIS B CA 1
ATOM 5124 C C . HIS B 1 319 ? -11.484 3.795 0.354 1 98.06 319 HIS B C 1
ATOM 5126 O O . HIS B 1 319 ? -10.789 3.656 1.364 1 98.06 319 HIS B O 1
ATOM 5132 N N . ARG B 1 320 ? -11.352 2.957 -0.67 1 97.56 320 ARG B N 1
ATOM 5133 C CA . ARG B 1 320 ? -10.414 1.834 -0.66 1 97.56 320 ARG B CA 1
ATOM 5134 C C . ARG B 1 320 ? -8.969 2.32 -0.63 1 97.56 320 ARG B C 1
ATOM 5136 O O . ARG B 1 320 ? -8.117 1.695 -0.005 1 97.56 320 ARG B O 1
ATOM 5143 N N . GLN B 1 321 ? -8.703 3.369 -1.357 1 98.5 321 GLN B N 1
ATOM 5144 C CA . GLN B 1 321 ? -7.344 3.895 -1.39 1 98.5 321 GLN B CA 1
ATOM 5145 C C . GLN B 1 321 ? -6.934 4.441 -0.026 1 98.5 321 GLN B C 1
ATOM 5147 O O . GLN B 1 321 ? -5.809 4.211 0.427 1 98.5 321 GLN B O 1
ATOM 5152 N N . PHE B 1 322 ? -7.852 5.172 0.63 1 98.38 322 PHE B N 1
ATOM 5153 C CA . PHE B 1 322 ? -7.566 5.656 1.975 1 98.38 322 PHE B CA 1
ATOM 5154 C C . PHE B 1 322 ? -7.281 4.5 2.922 1 98.38 322 PHE B C 1
ATOM 5156 O O . PHE B 1 322 ? -6.305 4.531 3.674 1 98.38 322 PHE B O 1
ATOM 5163 N N . ASP B 1 323 ? -8.125 3.523 2.82 1 98.31 323 ASP B N 1
ATOM 5164 C CA . ASP B 1 323 ? -7.977 2.355 3.684 1 98.31 323 ASP B CA 1
ATOM 5165 C C . ASP B 1 323 ? -6.648 1.646 3.424 1 98.31 323 ASP B C 1
ATOM 5167 O O . ASP B 1 323 ? -6.012 1.147 4.355 1 98.31 323 ASP B O 1
ATOM 5171 N N . ALA B 1 324 ? -6.293 1.533 2.146 1 98.62 324 ALA B N 1
ATOM 5172 C CA . ALA B 1 324 ? -5.027 0.896 1.796 1 98.62 324 ALA B CA 1
ATOM 5173 C C . ALA B 1 324 ? -3.848 1.646 2.408 1 98.62 324 ALA B C 1
ATOM 5175 O O . ALA B 1 324 ? -2.918 1.031 2.936 1 98.62 324 ALA B O 1
ATOM 5176 N N . ILE B 1 325 ? -3.891 2.973 2.344 1 98.5 325 ILE B N 1
ATOM 5177 C CA . ILE B 1 325 ? -2.842 3.818 2.906 1 98.5 325 ILE B CA 1
ATOM 5178 C C . ILE B 1 325 ? -2.734 3.574 4.41 1 98.5 325 ILE B C 1
ATOM 5180 O O . ILE B 1 325 ? -1.646 3.312 4.926 1 98.5 325 ILE B O 1
ATOM 5184 N N . VAL B 1 326 ? -3.863 3.617 5.121 1 98.38 326 VAL B N 1
ATOM 5185 C CA . VAL B 1 326 ? -3.879 3.475 6.57 1 98.38 326 VAL B CA 1
ATOM 5186 C C . VAL B 1 326 ? -3.41 2.074 6.961 1 98.38 326 VAL B C 1
ATOM 5188 O O . VAL B 1 326 ? -2.627 1.911 7.898 1 98.38 326 VAL B O 1
ATOM 5191 N N . THR B 1 327 ? -3.854 1.08 6.223 1 98.44 327 THR B N 1
ATOM 5192 C CA . THR B 1 327 ? -3.527 -0.313 6.508 1 98.44 327 THR B CA 1
ATOM 5193 C C . THR B 1 327 ? -2.027 -0.555 6.371 1 98.44 327 THR B C 1
ATOM 5195 O O . THR B 1 327 ? -1.396 -1.091 7.285 1 98.44 327 THR B O 1
ATOM 5198 N N . MET B 1 328 ? -1.454 -0.154 5.309 1 98 328 MET B N 1
ATOM 5199 C CA . MET B 1 328 ? -0.038 -0.404 5.059 1 98 328 MET B CA 1
ATOM 5200 C C . MET B 1 328 ? 0.835 0.434 5.984 1 98 328 MET B C 1
ATOM 5202 O O . MET B 1 328 ? 1.863 -0.039 6.473 1 98 328 MET B O 1
ATOM 5206 N N . ALA B 1 329 ? 0.427 1.676 6.184 1 97.81 329 ALA B N 1
ATOM 5207 C CA . ALA B 1 329 ? 1.185 2.518 7.105 1 97.81 329 ALA B CA 1
ATOM 5208 C C . ALA B 1 329 ? 1.154 1.948 8.523 1 97.81 329 ALA B C 1
ATOM 5210 O O . ALA B 1 329 ? 2.162 1.978 9.234 1 97.81 329 ALA B O 1
ATOM 5211 N N . SER B 1 330 ? -0.03 1.467 8.977 1 97.81 330 SER B N 1
ATOM 5212 C CA . SER B 1 330 ? -0.151 0.846 10.289 1 97.81 330 SER B CA 1
ATOM 5213 C C . SER B 1 330 ? 0.799 -0.338 10.43 1 97.81 330 SER B C 1
ATOM 5215 O O . SER B 1 330 ? 1.502 -0.459 11.438 1 97.81 330 SER B O 1
ATOM 5217 N N . ALA B 1 331 ? 0.821 -1.167 9.414 1 97.56 331 ALA B N 1
ATOM 5218 C CA . ALA B 1 331 ? 1.704 -2.328 9.445 1 97.56 331 ALA B CA 1
ATOM 5219 C C . ALA B 1 331 ? 3.17 -1.903 9.453 1 97.56 331 ALA B C 1
ATOM 5221 O O . ALA B 1 331 ? 3.965 -2.4 10.25 1 97.56 331 ALA B O 1
ATOM 5222 N N . ALA B 1 332 ? 3.535 -0.986 8.578 1 97.19 332 ALA B N 1
ATOM 5223 C CA . ALA B 1 332 ? 4.914 -0.529 8.438 1 97.19 332 ALA B CA 1
ATOM 5224 C C . ALA B 1 332 ? 5.445 0.041 9.75 1 97.19 332 ALA B C 1
ATOM 5226 O O . ALA B 1 332 ? 6.609 -0.174 10.102 1 97.19 332 ALA B O 1
ATOM 5227 N N . THR B 1 333 ? 4.574 0.786 10.477 1 95.19 333 THR B N 1
ATOM 5228 C CA . THR B 1 333 ? 5.02 1.492 11.672 1 95.19 333 THR B CA 1
ATOM 5229 C C . THR B 1 333 ? 4.812 0.633 12.914 1 95.19 333 THR B C 1
ATOM 5231 O O . THR B 1 333 ? 5.336 0.946 13.984 1 95.19 333 THR B O 1
ATOM 5234 N N . GLY B 1 334 ? 4.004 -0.44 12.758 1 94.12 334 GLY B N 1
ATOM 5235 C CA . GLY B 1 334 ? 3.688 -1.286 13.898 1 94.12 334 GLY B CA 1
ATOM 5236 C C . GLY B 1 334 ? 2.686 -0.657 14.852 1 94.12 334 GLY B C 1
ATOM 5237 O O . GLY B 1 334 ? 2.639 -1.009 16.031 1 94.12 334 GLY B O 1
ATOM 5238 N N . ARG B 1 335 ? 1.912 0.325 14.297 1 94.19 335 ARG B N 1
ATOM 5239 C CA . ARG B 1 335 ? 0.935 1.047 15.109 1 94.19 335 ARG B CA 1
ATOM 5240 C C . ARG B 1 335 ? -0.467 0.914 14.516 1 94.19 335 ARG B C 1
ATOM 5242 O O . ARG B 1 335 ? -0.632 0.876 13.297 1 94.19 335 ARG B O 1
ATOM 5249 N N . ASP B 1 336 ? -1.387 0.81 15.375 1 95.5 336 ASP B N 1
ATOM 5250 C CA . ASP B 1 336 ? -2.775 0.849 14.922 1 95.5 336 ASP B CA 1
ATOM 5251 C C . ASP B 1 336 ? -3.223 2.283 14.648 1 95.5 336 ASP B C 1
ATOM 5253 O O . ASP B 1 336 ? -3.844 2.92 15.5 1 95.5 336 ASP B O 1
ATOM 5257 N N . LEU B 1 337 ? -3.062 2.744 13.492 1 95.44 337 LEU B N 1
ATOM 5258 C CA . LEU B 1 337 ? -3.285 4.148 13.172 1 95.44 337 LEU B CA 1
ATOM 5259 C C . LEU B 1 337 ? -4.773 4.445 13.031 1 95.44 337 LEU B C 1
ATOM 5261 O O . LEU B 1 337 ? -5.199 5.594 13.164 1 95.44 337 LEU B O 1
ATOM 5265 N N . TYR B 1 338 ? -5.59 3.408 12.734 1 93.62 338 TYR B N 1
ATOM 5266 C CA . TYR B 1 338 ? -7.035 3.594 12.695 1 93.62 338 TYR B CA 1
ATOM 5267 C C . TYR B 1 338 ? -7.559 4.043 14.055 1 93.62 338 TYR B C 1
ATOM 5269 O O . TYR B 1 338 ? -8.367 4.973 14.141 1 93.62 338 TYR B O 1
ATOM 5277 N N . ARG B 1 339 ? -7.02 3.381 15.023 1 92.94 339 ARG B N 1
ATOM 5278 C CA . ARG B 1 339 ? -7.512 3.619 16.375 1 92.94 339 ARG B CA 1
ATOM 5279 C C . ARG B 1 339 ? -6.871 4.863 16.984 1 92.94 339 ARG B C 1
ATOM 5281 O O . ARG B 1 339 ? -7.508 5.582 17.75 1 92.94 339 ARG B O 1
ATOM 5288 N N . ASN B 1 340 ? -5.656 5.148 16.609 1 93.12 340 ASN B N 1
ATOM 5289 C CA . ASN B 1 340 ? -4.906 6.223 17.234 1 93.12 340 ASN B CA 1
ATOM 5290 C C . ASN B 1 340 ? -4.938 7.5 16.406 1 93.12 340 ASN B C 1
ATOM 5292 O O . ASN B 1 340 ? -4.355 8.516 16.797 1 93.12 340 ASN B O 1
ATOM 5296 N N . GLY B 1 341 ? -5.633 7.438 15.273 1 95.62 341 GLY B N 1
ATOM 5297 C CA . GLY B 1 341 ? -5.766 8.617 14.438 1 95.62 341 GLY B CA 1
ATOM 5298 C C . GLY B 1 341 ? -6.992 9.445 14.766 1 95.62 341 GLY B C 1
ATOM 5299 O O . GLY B 1 341 ? -7.609 9.266 15.812 1 95.62 341 GLY B O 1
ATOM 5300 N N . ARG B 1 342 ? -7.238 10.492 13.953 1 97.12 342 ARG B N 1
ATOM 5301 C CA . ARG B 1 342 ? -8.398 11.359 14.102 1 97.12 342 ARG B CA 1
ATOM 5302 C C . ARG B 1 342 ? -9.672 10.656 13.648 1 97.12 342 ARG B C 1
ATOM 5304 O O . ARG B 1 342 ? -10.062 10.766 12.484 1 97.12 342 ARG B O 1
ATOM 5311 N N . THR B 1 343 ? -10.344 10.008 14.594 1 96.62 343 THR B N 1
ATOM 5312 C CA . THR B 1 343 ? -11.547 9.219 14.32 1 96.62 343 THR B CA 1
ATOM 5313 C C . THR B 1 343 ? -12.781 10.117 14.266 1 96.62 343 THR B C 1
ATOM 5315 O O . THR B 1 343 ? -12.719 11.289 14.641 1 96.62 343 THR B O 1
ATOM 5318 N N . LEU B 1 344 ? -13.859 9.562 13.805 1 96.75 344 LEU B N 1
ATOM 5319 C CA . LEU B 1 344 ? -15.133 10.273 13.805 1 96.75 344 LEU B CA 1
ATOM 5320 C C . LEU B 1 344 ? -15.523 10.695 15.219 1 96.75 344 LEU B C 1
ATOM 5322 O O . LEU B 1 344 ? -16 11.812 15.43 1 96.75 344 LEU B O 1
ATOM 5326 N N . HIS B 1 345 ? -15.281 9.82 16.156 1 96 345 HIS B N 1
ATOM 5327 C CA . HIS B 1 345 ? -15.594 10.102 17.547 1 96 345 HIS B CA 1
ATOM 5328 C C . HIS B 1 345 ? -14.805 11.312 18.062 1 96 345 HIS B C 1
ATOM 5330 O O . HIS B 1 345 ? -15.367 12.195 18.703 1 96 345 HIS B O 1
ATOM 5336 N N . ARG B 1 346 ? -13.547 11.359 17.734 1 96.19 346 ARG B N 1
ATOM 5337 C CA . ARG B 1 346 ? -12.688 12.461 18.172 1 96.19 346 ARG B CA 1
ATOM 5338 C C . ARG B 1 346 ? -13.125 13.773 17.531 1 96.19 346 ARG B C 1
ATOM 5340 O O . ARG B 1 346 ? -12.945 14.844 18.125 1 96.19 346 ARG B O 1
ATOM 5347 N N . MET B 1 347 ? -13.742 13.695 16.359 1 96 347 MET B N 1
ATOM 5348 C CA . MET B 1 347 ? -14.164 14.898 15.648 1 96 347 MET B CA 1
ATOM 5349 C C . MET B 1 347 ? -15.602 15.266 16 1 96 347 MET B C 1
ATOM 5351 O O . MET B 1 347 ? -16.141 16.25 15.5 1 96 347 MET B O 1
ATOM 5355 N N . GLY B 1 348 ? -16.234 14.422 16.828 1 94.12 348 GLY B N 1
ATOM 5356 C CA . GLY B 1 348 ? -17.609 14.68 17.25 1 94.12 348 GLY B CA 1
ATOM 5357 C C . GLY B 1 348 ? -18.625 14.414 16.156 1 94.12 348 GLY B C 1
ATOM 5358 O O . GLY B 1 348 ? -19.656 15.078 16.094 1 94.12 348 GLY B O 1
ATOM 5359 N N . ILE B 1 349 ? -18.312 13.523 15.258 1 94.62 349 ILE B N 1
ATOM 5360 C CA . ILE B 1 349 ? -19.203 13.188 14.156 1 94.62 349 ILE B CA 1
ATOM 5361 C C . ILE B 1 349 ? -19.797 11.805 14.383 1 94.62 349 ILE B C 1
ATOM 5363 O O . ILE B 1 349 ? -19.078 10.805 14.438 1 94.62 349 ILE B O 1
ATOM 5367 N N . GLY B 1 350 ? -21.125 11.789 14.508 1 91.69 350 GLY B N 1
ATOM 5368 C CA . GLY B 1 350 ? -21.766 10.523 14.82 1 91.69 350 GLY B CA 1
ATOM 5369 C C . GLY B 1 350 ? -22.656 10.016 13.695 1 91.69 350 GLY B C 1
ATOM 5370 O O . GLY B 1 350 ? -23.125 8.875 13.742 1 91.69 350 GLY B O 1
ATOM 5371 N N . SER B 1 351 ? -22.891 10.906 12.688 1 92.44 351 SER B N 1
ATOM 5372 C CA . SER B 1 351 ? -23.797 10.523 11.625 1 92.44 351 SER B CA 1
ATOM 5373 C C . SER B 1 351 ? -23.516 11.305 10.344 1 92.44 351 SER B C 1
ATOM 5375 O O . SER B 1 351 ? -22.797 12.305 10.367 1 92.44 351 SER B O 1
ATOM 5377 N N . ARG B 1 352 ? -24.109 10.781 9.32 1 91.31 352 ARG B N 1
ATOM 5378 C CA . ARG B 1 352 ? -24.031 11.484 8.047 1 91.31 352 ARG B CA 1
ATOM 5379 C C . ARG B 1 352 ? -24.656 12.875 8.148 1 91.31 352 ARG B C 1
ATOM 5381 O O . ARG B 1 352 ? -24.141 13.828 7.562 1 91.31 352 ARG B O 1
ATOM 5388 N N . MET B 1 353 ? -25.688 13.023 8.891 1 88.88 353 MET B N 1
ATOM 5389 C CA . MET B 1 353 ? -26.375 14.297 9.07 1 88.88 353 MET B CA 1
ATOM 5390 C C . MET B 1 353 ? -25.469 15.32 9.75 1 88.88 353 MET B C 1
ATOM 5392 O O . MET B 1 353 ? -25.5 16.5 9.414 1 88.88 353 MET B O 1
ATOM 5396 N N . ALA B 1 354 ? -24.688 14.859 10.641 1 87.62 354 ALA B N 1
ATOM 5397 C CA . ALA B 1 354 ? -23.766 15.75 11.344 1 87.62 354 ALA B CA 1
ATOM 5398 C 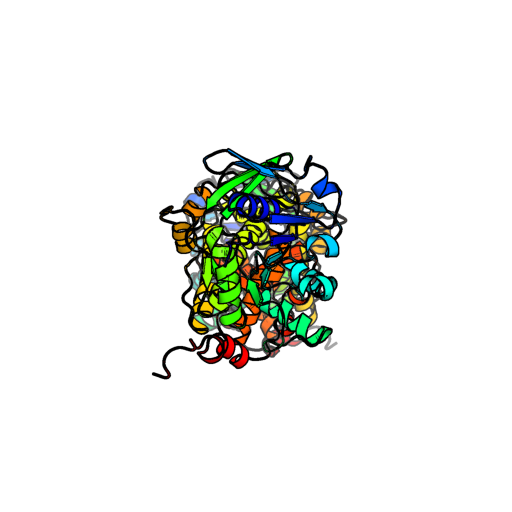C . ALA B 1 354 ? -22.75 16.359 10.367 1 87.62 354 ALA B C 1
ATOM 5400 O O . ALA B 1 354 ? -22.344 17.516 10.539 1 87.62 354 ALA B O 1
ATOM 5401 N N . ILE B 1 355 ? -22.391 15.578 9.352 1 89.25 355 ILE B N 1
ATOM 5402 C CA . ILE B 1 355 ? -21.469 16.062 8.336 1 89.25 355 ILE B CA 1
ATOM 5403 C C . ILE B 1 355 ? -22.141 17.141 7.492 1 89.25 355 ILE B C 1
ATOM 5405 O O . ILE B 1 355 ? -21.547 18.188 7.246 1 89.25 355 ILE B O 1
ATOM 5409 N N . MET B 1 356 ? -23.344 16.953 7.215 1 83.56 356 MET B N 1
ATOM 5410 C CA . MET B 1 356 ? -24.078 17.844 6.316 1 83.56 356 MET B CA 1
ATOM 5411 C C . MET B 1 356 ? -24.422 19.156 7.012 1 83.56 356 MET B C 1
ATOM 5413 O O . MET B 1 356 ? -24.516 20.203 6.363 1 83.56 356 MET B O 1
ATOM 5417 N N . THR B 1 357 ? -24.531 19.156 8.312 1 78.12 357 THR B N 1
ATOM 5418 C CA . THR B 1 357 ? -24.891 20.344 9.062 1 78.12 357 THR B CA 1
ATOM 5419 C C . THR B 1 357 ? -23.703 21.312 9.125 1 78.12 357 THR B C 1
ATOM 5421 O O . THR B 1 357 ? -23.891 22.516 9.344 1 78.12 357 THR B O 1
ATOM 5424 N N . LEU B 1 358 ? -22.578 20.797 9.008 1 76.12 358 LEU B N 1
ATOM 5425 C CA . LEU B 1 358 ? -21.375 21.625 9.031 1 76.12 358 LEU B CA 1
ATOM 5426 C C . LEU B 1 358 ? -21.156 22.312 7.684 1 76.12 358 LEU B C 1
ATOM 5428 O O . LEU B 1 358 ? -20.156 22.984 7.484 1 76.12 358 LEU B O 1
ATOM 5432 N N . THR B 1 359 ? -21.984 22.094 6.656 1 63.19 359 THR B N 1
ATOM 5433 C CA . THR B 1 359 ? -21.969 22.703 5.34 1 63.19 359 THR B CA 1
ATOM 5434 C C . THR B 1 359 ? -23.031 23.797 5.242 1 63.19 359 THR B C 1
ATOM 5436 O O . THR B 1 359 ? -22.891 24.75 4.465 1 63.19 359 THR B O 1
ATOM 5439 N N . GLY B 1 360 ? -24.094 23.781 6.031 1 55.34 360 GLY B N 1
ATOM 5440 C CA . GLY B 1 360 ? -25.344 24.469 5.789 1 55.34 360 GLY B CA 1
ATOM 5441 C C . GLY B 1 360 ? -25.359 25.906 6.297 1 55.34 360 GLY B C 1
ATOM 5442 O O . GLY B 1 360 ? -24.375 26.344 6.906 1 55.34 360 GLY B O 1
ATOM 5443 N N . ALA B 1 361 ? -26.266 26.734 5.773 1 49.44 361 ALA B N 1
ATOM 5444 C CA . ALA B 1 361 ? -26.609 28.125 6.055 1 49.44 361 ALA B CA 1
ATOM 5445 C C . ALA B 1 361 ? -26.531 28.422 7.551 1 49.44 361 ALA B C 1
ATOM 5447 O O . ALA B 1 361 ? -26.188 29.531 7.957 1 49.44 361 ALA B O 1
ATOM 5448 N N . SER B 1 362 ? -26.844 27.469 8.32 1 42.69 362 SER B N 1
ATOM 5449 C CA . SER B 1 362 ? -26.922 27.734 9.75 1 42.69 362 SER B CA 1
ATOM 5450 C C . SER B 1 362 ? -25.531 27.969 10.344 1 42.69 362 SER B C 1
ATOM 5452 O O . SER B 1 362 ? -25.359 28.859 11.18 1 42.69 362 SER B O 1
ATOM 5454 N N . ALA B 1 363 ? -24.594 27.172 9.883 1 48.38 363 ALA B N 1
ATOM 5455 C CA . ALA B 1 363 ? -23.25 27.328 10.414 1 48.38 363 ALA B CA 1
ATOM 5456 C C . ALA B 1 363 ? -22.5 28.422 9.664 1 48.38 363 ALA B C 1
ATOM 5458 O O . ALA B 1 363 ? -21.609 29.078 10.234 1 48.38 363 ALA B O 1
ATOM 5459 N N . TYR B 1 364 ? -23.078 28.797 8.484 1 50.19 364 TYR B N 1
ATOM 5460 C CA . TYR B 1 364 ? -22.344 29.734 7.633 1 50.19 364 TYR B CA 1
ATOM 5461 C C . TYR B 1 364 ? -23.266 30.797 7.059 1 50.19 364 TYR B C 1
ATOM 5463 O O . TYR B 1 364 ? -22.938 31.453 6.07 1 50.19 364 TYR B O 1
ATOM 5471 N N . ALA B 1 365 ? -24.578 31.125 7.656 1 43.78 365 ALA B N 1
ATOM 5472 C CA . ALA B 1 365 ? -25.5 32.188 7.254 1 43.78 365 ALA B CA 1
ATOM 5473 C C . ALA B 1 365 ? -24.938 33.562 7.551 1 43.78 365 ALA B C 1
ATOM 5475 O O . ALA B 1 365 ? -24.297 33.75 8.586 1 43.78 365 ALA B O 1
ATOM 5476 N N . THR B 1 366 ? -24.719 34.344 6.484 1 38.72 366 THR B N 1
ATOM 5477 C CA . THR B 1 366 ? -24.359 35.75 6.57 1 38.72 366 THR B CA 1
ATOM 5478 C C . THR B 1 366 ? -25.422 36.531 7.312 1 38.72 366 THR B C 1
ATOM 5480 O O . THR B 1 366 ? -26.625 36.281 7.148 1 38.72 366 THR B O 1
ATOM 5483 N N . GLU B 1 367 ? -25.312 37.219 8.453 1 34.56 367 GLU B N 1
ATOM 5484 C CA . GLU B 1 367 ? -26.203 38.188 9.078 1 34.56 367 GLU B CA 1
ATOM 5485 C C . GLU B 1 367 ? -26.703 39.219 8.055 1 34.56 367 GLU B C 1
ATOM 5487 O O . GLU B 1 367 ? -27.344 40.188 8.422 1 34.56 367 GLU B O 1
ATOM 5492 N N . GLY B 1 368 ? -26.547 39.406 6.828 1 27.89 368 GLY B N 1
ATOM 5493 C CA . GLY B 1 368 ? -27.047 40.594 6.148 1 27.89 368 GLY B CA 1
ATOM 5494 C C . GLY B 1 368 ? -28.562 40.656 6.094 1 27.89 368 GLY B C 1
ATOM 5495 O O . GLY B 1 368 ? -29.156 41.688 6.383 1 27.89 368 GLY B O 1
ATOM 5496 N N . THR B 1 369 ? -29.359 39.938 5.238 1 27.05 369 THR B N 1
ATOM 5497 C CA . THR B 1 369 ? -30.438 40.469 4.418 1 27.05 369 THR B CA 1
ATOM 5498 C C . THR B 1 369 ? -31.734 40.562 5.227 1 27.05 369 THR B C 1
ATOM 5500 O O . THR B 1 369 ? -32.531 39.625 5.227 1 27.05 369 THR B O 1
ATOM 5503 N N . ALA B 1 370 ? -31.844 40.688 6.562 1 28.14 370 ALA B N 1
ATOM 5504 C CA . ALA B 1 370 ? -33.094 41.312 6.93 1 28.14 370 ALA B CA 1
ATOM 5505 C C . ALA B 1 370 ? -33.156 42.75 6.434 1 28.14 370 ALA B C 1
ATOM 5507 O O . ALA B 1 370 ? -32.625 43.656 7.074 1 28.14 370 ALA B O 1
ATOM 5508 N N . ARG B 1 371 ? -32.719 43.062 5.066 1 20.39 371 ARG B N 1
ATOM 5509 C CA . ARG B 1 371 ? -33.5 44.25 4.695 1 20.39 371 ARG B CA 1
ATOM 5510 C C . ARG B 1 371 ? -34.938 43.875 4.379 1 20.39 371 ARG B C 1
ATOM 5512 O O . ARG B 1 371 ? -35.188 42.875 3.715 1 20.39 371 ARG B O 1
#

Nearest PDB structures (foldseek):
  1bg6-assembly1_A-2  TM=9.271E-01  e=2.964E-29  Arthrobacter sp. 1C
  3iqd-assembly1_B  TM=7.570E-01  e=3.592E-18  Pecten maximus
  8wl3-assembly1_B-2  TM=6.774E-01  e=7.170E-10  Levilactobacillus brevis
  8wl4-assembly1_B-2  TM=6.728E-01  e=3.930E-09  Levilactobacillus brevis
  3i83-assembly1_A  TM=6.564E-01  e=1.154E-08  Methylococcus capsulatus

Radius of gyration: 31.16 Å; Cα contacts (8 Å, |Δi|>4): 1686; chains: 2; bounding box: 60×110×62 Å

InterPro domains:
  IPR003421 Opine dehydrogenase [PF02317] (189-332)
  IPR008927 6-phosphogluconate dehydrogenase-like, C-terminal domain superfamily [SSF48179] (192-350)
  IPR011128 Glycerol-3-phosphate dehydrogenase, NAD-dependent, N-terminal [PF01210] (7-106)
  IPR013328 6-phosphogluconate dehydrogenase, domain 2 [G3DSA:1.10.1040.10] (199-350)
  IPR036291 NAD(P)-binding domain superfamily [SSF51735] (7-122)
  IPR051729 Opine/Lysopine Dehydrogenase [PTHR38015] (56-220)

Organism: Nocardia brasiliensis (strain ATCC 700358 / HUJEG-1) (NCBI:txid1133849)